Protein 4UAB (pdb70)

Radius of gyration: 24.78 Å; Cα contacts (8 Å, |Δi|>4): 1170; chains: 2; bounding box: 61×52×54 Å

Organism: Chromohalobacter israelensis (strain ATCC BAA-138 / DSM 3043 / CIP 106854 / NCIMB 13768 / 1H11) (NCBI:txid290398)

InterPro domains:
  IPR006311 Twin-arginine translocation pathway, signal sequence [PS51318] (1-26)
  IPR018389 TRAP transporter solute receptor DctP [PF03480] (56-320)
  IPR018389 TRAP transporter solute receptor DctP [PTHR33376] (6-335)
  IPR038404 TRAP transporter solute receptor DctP superfamily [G3DSA:3.40.190.170] (34-350)

Secondary structure (DSSP, 8-state):
---B--BSS-HHHHHHHTHHHHHHHHHHHTT--B----TTSSS-HHHHTT---SSSSEEEE-S----SSTTGGGSB--TTS-SSTTHHHHHHHHSSHHHHHHHHHHTTT-EEEEEEE----EEEESS---SGGGGTT-EEE--HHHHHHHGGGT-EE----GGGHHHHHHHTSSSEEEEE-HHHHHHHTGGGS--EEES--S-S--EEEEEE--HHHHS-HHHHHHHHHHHHHHHHHHHHHHHHHHHHHHHH--SSEEE---HHHHHHHHHHHHHHHHHHHTT-HHHHHHHHHHHHHHH---S-TTT--/--B--BSS-HHHHHHHTHHHHHHHHHHHTT--B----TTSSS-HHHHTT---SSS-EEEE-S----SSTTGGGTBT-TT--SSTTHHHHHHHHSSHHHHHHHHHHTTT-EEEEEEE---BEEEESS---SGGGGTT-EEE--HHHHHHHGGGT-EEE---GGGHHHHHHSSS--EEEEE-HHHHHHHTGGGS--EEES--SBS--EEEEEE--HHHHS-HHHHHHHHHHHHHHHHHHHHHHHHHHHHHHHH-SSSEEE---HHHHHHHHHHHHHHHHHHHTT-HHHHHHHHHHHHHHH---S-TTT--

Structure (mmCIF, N/CA/C/O backbone):
data_4UAB
#
_entry.id   4UAB
#
_cell.length_a   122.606
_cell.length_b   51.117
_cell.length_c   112.054
_cell.angle_alpha   90.000
_cell.angle_beta   116.270
_cell.angle_gamma   90.000
#
_symmetry.space_group_name_H-M   'C 1 2 1'
#
loop_
_entity.id
_entity.type
_entity.pdbx_description
1 polymer 'Twin-arginine translocation pathway signal'
2 non-polymer 'CHLORIDE ION'
3 non-polymer ETHANOLAMINE
4 water water
#
loop_
_atom_site.group_PDB
_atom_site.id
_atom_site.type_symbol
_atom_site.label_atom_id
_atom_site.label_alt_id
_atom_site.label_comp_id
_atom_site.label_asym_id
_atom_site.label_entity_id
_atom_site.label_seq_id
_atom_site.pdbx_PDB_ins_code
_atom_site.Cartn_x
_atom_site.Cartn_y
_atom_site.Cartn_z
_atom_site.occupancy
_atom_site.B_iso_or_equiv
_atom_site.auth_seq_id
_atom_site.auth_comp_id
_atom_site.auth_asym_id
_atom_site.auth_atom_id
_atom_site.pdbx_PDB_model_num
ATOM 1 N N . THR A 1 30 ? 6.566 19.439 49.460 1.00 45.18 33 THR A N 1
ATOM 2 C CA . THR A 1 30 ? 7.346 18.790 50.512 1.00 47.72 33 THR A CA 1
ATOM 3 C C . THR A 1 30 ? 8.461 17.952 49.889 1.00 44.61 33 THR A C 1
ATOM 4 O O . THR A 1 30 ? 9.643 18.193 50.136 1.00 44.87 33 THR A O 1
ATOM 14 N N . ILE A 1 31 ? 8.081 16.969 49.077 1.00 34.76 34 ILE A N 1
ATOM 15 C CA . ILE A 1 31 ? 9.055 16.136 48.382 1.00 32.95 34 ILE A CA 1
ATOM 16 C C . ILE A 1 31 ? 9.277 16.631 46.949 1.00 32.18 34 ILE A C 1
ATOM 17 O O . ILE A 1 31 ? 8.322 16.883 46.211 1.00 31.87 34 ILE A O 1
ATOM 33 N N . LYS A 1 32 ? 10.544 16.779 46.568 1.00 31.96 35 LYS A N 1
ATOM 34 C CA . LYS A 1 32 ? 10.894 17.200 45.216 1.00 31.27 35 LYS A CA 1
ATOM 35 C C . LYS A 1 32 ? 11.806 16.176 44.580 1.00 29.54 35 LYS A C 1
ATOM 36 O O . LYS A 1 32 ? 12.871 15.874 45.107 1.00 30.12 35 LYS A O 1
ATOM 55 N N . TRP A 1 33 ? 11.383 15.659 43.437 1.00 28.02 36 TRP A N 1
ATOM 56 C CA . TRP A 1 33 ? 12.205 14.738 42.652 1.00 26.43 36 TRP A CA 1
ATOM 57 C C . TRP A 1 33 ? 12.604 15.354 41.328 1.00 26.16 36 TRP A C 1
ATOM 58 O O . TRP A 1 33 ? 11.860 16.145 40.752 1.00 26.55 36 TRP A O 1
ATOM 79 N N . ARG A 1 34 ? 13.778 14.976 40.837 1.00 25.56 37 ARG A N 1
ATOM 80 C CA . ARG A 1 34 ? 14.101 15.175 39.437 1.00 24.89 37 ARG A CA 1
ATOM 81 C C . ARG A 1 34 ? 14.199 13.808 38.776 1.00 25.32 37 ARG A C 1
ATOM 82 O O . ARG A 1 34 ? 14.851 12.903 39.301 1.00 22.68 37 ARG A O 1
ATOM 120 N N . GLN A 1 36 ? 15.165 12.022 35.021 1.00 21.38 39 GLN A N 1
ATOM 121 C CA . GLN A 1 36 ? 15.709 12.178 33.677 1.00 21.76 39 GLN A CA 1
ATOM 122 C C . GLN A 1 36 ? 15.301 10.965 32.861 1.00 18.07 39 GLN A C 1
ATOM 123 O O . GLN A 1 36 ? 15.387 9.816 33.320 1.00 17.77 39 GLN A O 1
ATOM 137 N N . THR A 1 37 ? 14.800 11.239 31.667 1.00 18.00 40 THR A N 1
ATOM 138 C CA . THR A 1 37 ? 14.493 10.184 30.728 1.00 16.62 40 THR A CA 1
ATOM 139 C C . THR A 1 37 ? 15.509 10.064 29.584 1.00 16.49 40 THR A C 1
ATOM 140 O O . THR A 1 37 ? 16.246 11.011 29.253 1.00 17.31 40 THR A O 1
ATOM 151 N N . TYR A 1 38 ? 15.565 8.848 29.040 1.00 17.62 41 TYR A N 1
ATOM 152 C CA . TYR A 1 38 ? 16.359 8.517 27.855 1.00 16.29 41 TYR A CA 1
ATOM 153 C C . TYR A 1 38 ? 15.801 9.296 26.641 1.00 18.46 41 TYR A C 1
ATOM 154 O O . TYR A 1 38 ? 16.506 9.513 25.660 1.00 18.26 41 TYR A O 1
ATOM 172 N N . ALA A 1 39 ? 14.533 9.709 26.705 1.00 15.83 42 ALA A N 1
ATOM 173 C CA . ALA A 1 39 ? 13.862 10.325 25.553 1.00 19.59 42 ALA A CA 1
ATOM 174 C C . ALA A 1 39 ? 14.250 11.782 25.339 1.00 18.42 42 ALA A C 1
ATOM 175 O O . ALA A 1 39 ? 14.305 12.559 26.273 1.00 18.37 42 ALA A O 1
ATOM 182 N N . GLY A 1 40 ? 14.498 12.154 24.085 1.00 20.07 43 GLY A N 1
ATOM 183 C CA . GLY A 1 40 ? 14.688 13.556 23.729 1.00 17.89 43 GLY A CA 1
ATOM 184 C C . GLY A 1 40 ? 13.415 14.362 24.006 1.00 18.65 43 GLY A C 1
ATOM 185 O O . GLY A 1 40 ? 12.325 13.785 24.188 1.00 20.49 43 GLY A O 1
ATOM 189 N N . ALA A 1 41 ? 13.546 15.695 24.048 1.00 19.12 44 ALA A N 1
ATOM 190 C CA . ALA A 1 41 ? 12.417 16.537 24.446 1.00 24.11 44 ALA A CA 1
ATOM 191 C C . ALA A 1 41 ? 11.134 16.235 23.657 1.00 21.25 44 ALA A C 1
ATOM 192 O O . ALA A 1 41 ? 10.077 15.982 24.237 1.00 20.47 44 ALA A O 1
ATOM 199 N N . ALA A 1 42 ? 11.204 16.240 22.330 1.00 20.97 45 ALA A N 1
ATOM 200 C CA . ALA A 1 42 ? 9.997 16.028 21.531 1.00 18.47 45 ALA A CA 1
ATOM 201 C C . ALA A 1 42 ? 9.398 14.647 21.746 1.00 18.21 45 ALA A C 1
ATOM 202 O O . ALA A 1 42 ? 8.187 14.466 21.572 1.00 19.48 45 ALA A O 1
ATOM 209 N N . LEU A 1 43 ? 10.226 13.669 22.113 1.00 18.27 46 LEU A N 1
ATOM 210 C CA . LEU A 1 43 ? 9.716 12.330 22.409 1.00 20.17 46 LEU A CA 1
ATOM 211 C C . LEU A 1 43 ? 9.139 12.234 23.830 1.00 18.87 46 LEU A C 1
ATOM 212 O O . LEU A 1 43 ? 8.135 11.521 24.070 1.00 15.97 46 LEU A O 1
ATOM 228 N N . ALA A 1 44 ? 9.795 12.935 24.756 1.00 18.55 47 ALA A N 1
ATOM 229 C CA . ALA A 1 44 ? 9.358 12.971 26.151 1.00 19.40 47 ALA A CA 1
ATOM 230 C C . ALA A 1 44 ? 7.921 13.472 26.280 1.00 20.53 47 ALA A C 1
ATOM 231 O O . ALA A 1 44 ? 7.195 13.070 27.192 1.00 17.11 47 ALA A O 1
ATOM 238 N N . GLU A 1 45 ? 7.531 14.377 25.390 1.00 19.72 48 GLU A N 1
ATOM 239 C CA . GLU A 1 45 ? 6.168 14.916 25.379 1.00 22.10 48 GLU A CA 1
ATOM 240 C C . GLU A 1 45 ? 5.110 13.840 25.330 1.00 18.04 48 GLU A C 1
ATOM 241 O O . GLU A 1 45 ? 3.978 14.056 25.746 1.00 18.48 48 GLU A O 1
ATOM 253 N N . HIS A 1 46 ? 5.475 12.683 24.795 1.00 16.68 49 HIS A N 1
ATOM 254 C CA . HIS A 1 46 ? 4.535 11.597 24.566 1.00 15.36 49 HIS A CA 1
ATOM 255 C C . HIS A 1 46 ? 4.756 10.363 25.430 1.00 15.75 49 HIS A C 1
ATOM 256 O O . HIS A 1 46 ? 3.813 9.642 25.674 1.00 18.87 49 HIS A O 1
ATOM 271 N N . VAL A 1 47 ? 5.987 10.096 25.864 1.00 13.84 50 VAL A N 1
ATOM 272 C CA . VAL A 1 47 ? 6.274 8.817 26.526 1.00 13.20 50 VAL A CA 1
ATOM 273 C C . VAL A 1 47 ? 6.473 8.911 28.042 1.00 13.65 50 VAL A C 1
ATOM 274 O O . VAL A 1 47 ? 6.515 7.874 28.715 1.00 13.21 50 VAL A O 1
ATOM 287 N N . ALA A 1 48 ? 6.554 10.131 28.566 1.00 14.62 51 ALA A N 1
ATOM 288 C CA . ALA A 1 48 ? 6.744 10.357 30.010 1.00 15.27 51 ALA A CA 1
ATOM 289 C C . ALA A 1 48 ? 5.949 11.555 30.543 1.00 16.36 51 ALA A C 1
ATOM 290 O O . ALA A 1 48 ? 5.385 11.505 31.638 1.00 16.80 51 ALA A O 1
ATOM 297 N N . LYS A 1 49 ? 5.919 12.652 29.798 1.00 16.31 52 LYS A N 1
ATOM 298 C CA . LYS A 1 49 ? 5.331 13.895 30.303 1.00 20.20 52 LYS A CA 1
ATOM 299 C C . LYS A 1 49 ? 3.864 13.788 30.724 1.00 16.76 52 LYS A C 1
ATOM 300 O O . LYS A 1 49 ? 3.502 14.304 31.781 1.00 18.37 52 LYS A O 1
ATOM 319 N N . PRO A 1 50 ? 3.014 13.103 29.933 1.00 15.55 53 PRO A N 1
ATOM 320 C CA . PRO A 1 50 ? 1.609 13.141 30.356 1.00 15.85 53 PRO A CA 1
ATOM 321 C C . PRO A 1 50 ? 1.372 12.489 31.726 1.00 15.91 53 PRO A C 1
ATOM 322 O O . PRO A 1 50 ? 0.571 13.025 32.528 1.00 17.28 53 PRO A O 1
ATOM 333 N N . ALA A 1 51 ? 2.041 11.371 32.004 1.00 14.22 54 ALA A N 1
ATOM 334 C CA . ALA A 1 51 ? 1.876 10.681 33.295 1.00 14.17 54 ALA A CA 1
ATOM 335 C C . ALA A 1 51 ? 2.523 11.449 34.444 1.00 15.52 54 ALA A C 1
ATOM 336 O O . ALA A 1 51 ? 2.005 11.437 35.564 1.00 17.19 54 ALA A O 1
ATOM 343 N N . ILE A 1 52 ? 3.656 12.095 34.185 1.00 16.27 55 ILE A N 1
ATOM 344 C CA . ILE A 1 52 ? 4.276 12.905 35.226 1.00 16.19 55 ILE A CA 1
ATOM 345 C C . ILE A 1 52 ? 3.447 14.139 35.529 1.00 16.65 55 ILE A C 1
ATOM 346 O O . ILE A 1 52 ? 3.313 14.522 36.696 1.00 17.32 55 ILE A O 1
ATOM 362 N N . ASP A 1 53 ? 2.868 14.762 34.503 1.00 19.20 56 ASP A N 1
ATOM 363 C CA . ASP A 1 53 ? 1.986 15.912 34.718 1.00 21.80 56 ASP A CA 1
ATOM 364 C C . ASP A 1 53 ? 0.765 15.503 35.527 1.00 19.80 56 ASP A C 1
ATOM 365 O O . ASP A 1 53 ? 0.269 16.281 36.347 1.00 19.78 56 ASP A O 1
ATOM 374 N N . LEU A 1 54 ? 0.282 14.282 35.318 1.00 18.66 57 LEU A N 1
ATOM 375 C CA . LEU A 1 54 ? -0.922 13.815 36.034 1.00 19.79 57 LEU A CA 1
ATOM 376 C C . LEU A 1 54 ? -0.556 13.548 37.493 1.00 19.28 57 LEU A C 1
ATOM 377 O O . LEU A 1 54 ? -1.268 13.938 38.408 1.00 18.97 57 LEU A O 1
ATOM 393 N N . PHE A 1 55 ? 0.574 12.881 37.701 1.00 17.90 58 PHE A N 1
ATOM 394 C CA . PHE A 1 55 ? 1.085 12.702 39.060 1.00 17.76 58 PHE A CA 1
ATOM 395 C C . PHE A 1 55 ? 1.107 14.044 39.792 1.00 19.42 58 PHE A C 1
ATOM 396 O O . PHE A 1 55 ? 0.667 14.151 40.924 1.00 20.02 58 PHE A O 1
ATOM 413 N N . ASN A 1 56 ? 1.619 15.077 39.133 1.00 18.74 59 ASN A N 1
ATOM 414 C CA . ASN A 1 56 ? 1.828 16.365 39.778 1.00 22.92 59 ASN A CA 1
ATOM 415 C C . ASN A 1 56 ? 0.515 17.070 40.100 1.00 23.50 59 ASN A C 1
ATOM 416 O O . ASN A 1 56 ? 0.400 17.766 41.118 1.00 23.26 59 ASN A O 1
ATOM 427 N N . ARG A 1 57 ? -0.472 16.909 39.227 1.00 22.57 60 ARG A N 1
ATOM 428 C CA . ARG A 1 57 ? -1.789 17.501 39.463 1.00 24.29 60 ARG A CA 1
ATOM 429 C C . ARG A 1 57 ? -2.516 16.841 40.627 1.00 25.45 60 ARG A C 1
ATOM 430 O O . ARG A 1 57 ? -3.292 17.493 41.323 1.00 27.25 60 ARG A O 1
ATOM 451 N N . ILE A 1 58 ? -2.266 15.551 40.827 1.00 21.69 61 ILE A N 1
ATOM 452 C CA . ILE A 1 58 ? -2.923 14.774 41.899 1.00 20.03 61 ILE A CA 1
ATOM 453 C C . ILE A 1 58 ? -2.181 14.961 43.217 1.00 21.19 61 ILE A C 1
ATOM 454 O O . ILE A 1 58 ? -2.781 15.177 44.256 1.00 23.70 61 ILE A O 1
ATOM 470 N N . ALA A 1 59 ? -0.853 14.870 43.167 1.00 20.75 62 ALA A N 1
ATOM 471 C CA . ALA A 1 59 ? -0.028 15.006 44.378 1.00 22.20 62 ALA A CA 1
ATOM 472 C C . ALA A 1 59 ? -0.053 16.421 44.959 1.00 23.75 62 ALA A C 1
ATOM 473 O O . ALA A 1 59 ? -0.033 16.603 46.177 1.00 25.18 62 ALA A O 1
ATOM 480 N N . GLY A 1 60 ? -0.096 17.425 44.099 1.00 25.46 63 GLY A N 1
ATOM 481 C CA . GLY A 1 60 ? -0.044 18.800 44.542 1.00 26.45 63 GLY A CA 1
ATOM 482 C C . GLY A 1 60 ? 1.136 19.066 45.467 1.00 31.25 63 GLY A C 1
ATOM 483 O O . GLY A 1 60 ? 2.259 18.643 45.183 1.00 30.06 63 GLY A O 1
ATOM 487 N N . ASP A 1 61 ? 0.876 19.745 46.586 1.00 33.81 64 ASP A N 1
ATOM 488 C CA . ASP A 1 61 ? 1.948 20.245 47.446 1.00 31.46 64 ASP A CA 1
ATOM 489 C C . ASP A 1 61 ? 2.661 19.156 48.238 1.00 32.01 64 ASP A C 1
ATOM 490 O O . ASP A 1 61 ? 3.655 19.425 48.902 1.00 33.86 64 ASP A O 1
ATOM 499 N N . ARG A 1 62 ? 2.183 17.923 48.151 1.00 31.00 65 ARG A N 1
ATOM 500 C CA . ARG A 1 62 ? 2.834 16.823 48.850 1.00 29.60 65 ARG A CA 1
ATOM 501 C C . ARG A 1 62 ? 4.113 16.386 48.157 1.00 28.95 65 ARG A C 1
ATOM 502 O O . ARG A 1 62 ? 5.057 15.935 48.815 1.00 29.95 65 ARG A O 1
ATOM 540 N N . GLN A 1 64 ? 6.303 16.864 44.005 1.00 26.99 67 GLN A N 1
ATOM 541 C CA . GLN A 1 64 ? 6.355 17.179 42.577 1.00 25.20 67 GLN A CA 1
ATOM 542 C C . GLN A 1 64 ? 7.565 16.531 41.931 1.00 26.95 67 GLN A C 1
ATOM 543 O O . GLN A 1 64 ? 8.652 16.506 42.510 1.00 27.87 67 GLN A O 1
ATOM 557 N N . ILE A 1 65 ? 7.363 16.020 40.722 1.00 23.22 68 ILE A N 1
ATOM 558 C CA . ILE A 1 65 ? 8.443 15.431 39.934 1.00 22.96 68 ILE A CA 1
ATOM 559 C C . ILE A 1 65 ? 8.771 16.331 38.748 1.00 22.57 68 ILE A C 1
ATOM 560 O O . ILE A 1 65 ? 7.902 16.573 37.902 1.00 22.84 68 ILE A O 1
ATOM 576 N N . GLU A 1 66 ? 10.012 16.818 38.689 1.00 23.94 69 GLU A N 1
ATOM 577 C CA . GLU A 1 66 ? 10.483 17.605 37.553 1.00 25.85 69 GLU A CA 1
ATOM 578 C C . GLU A 1 66 ? 11.133 16.702 36.515 1.00 25.60 69 GLU A C 1
ATOM 579 O O . GLU A 1 66 ? 12.073 15.979 36.826 1.00 23.77 69 GLU A O 1
ATOM 591 N N . LEU A 1 67 ? 10.633 16.754 35.284 1.00 23.48 70 LEU A N 1
ATOM 592 C CA . LEU A 1 67 ? 11.085 15.869 34.225 1.00 24.24 70 LEU A CA 1
ATOM 593 C C . LEU A 1 67 ? 12.082 16.544 33.312 1.00 26.69 70 LEU A C 1
ATOM 594 O O . LEU A 1 67 ? 11.825 17.618 32.773 1.00 26.95 70 LEU A O 1
ATOM 610 N N . TYR A 1 68 ? 13.225 15.897 33.153 1.00 22.97 71 TYR A N 1
ATOM 611 C CA . TYR A 1 68 ? 14.282 16.372 32.275 1.00 24.03 71 TYR A CA 1
ATOM 612 C C . TYR A 1 68 ? 14.471 15.346 31.171 1.00 23.20 71 TYR A C 1
ATOM 613 O O . TYR A 1 68 ? 14.327 14.153 31.404 1.00 22.35 71 TYR A O 1
ATOM 631 N N . SER A 1 69 ? 14.802 15.824 29.974 1.00 21.65 72 SER A N 1
ATOM 632 C CA . SER A 1 69 ? 14.916 14.977 28.795 1.00 22.26 72 SER A CA 1
ATOM 633 C C . SER A 1 69 ? 16.369 14.539 28.516 1.00 21.40 72 SER A C 1
ATOM 634 O O . SER A 1 69 ? 17.267 14.789 29.331 1.00 28.12 72 SER A O 1
ATOM 642 N N . ALA A 1 70 ? 16.598 13.884 27.372 1.00 20.89 73 ALA A N 1
ATOM 643 C CA . ALA A 1 70 ? 17.876 13.221 27.061 1.00 21.41 73 ALA A CA 1
ATOM 644 C C . ALA A 1 70 ? 19.106 14.048 27.370 1.00 23.65 73 ALA A C 1
ATOM 645 O O . ALA A 1 70 ? 19.247 15.154 26.877 1.00 23.70 73 ALA A O 1
ATOM 652 N N . ASP A 1 71 ? 19.983 13.481 28.184 1.00 24.16 74 ASP A N 1
ATOM 653 C CA . ASP A 1 71 ? 21.293 14.072 28.448 1.00 25.82 74 ASP A CA 1
ATOM 654 C C . ASP A 1 71 ? 21.257 15.465 29.095 1.00 26.06 74 ASP A C 1
ATOM 655 O O . ASP A 1 71 ? 22.278 16.146 29.103 1.00 27.45 74 ASP A O 1
ATOM 664 N N . GLN A 1 72 ? 20.122 15.870 29.662 1.00 30.32 75 GLN A N 1
ATOM 665 C CA . GLN A 1 72 ? 19.989 17.226 30.219 1.00 31.97 75 GLN A CA 1
ATOM 666 C C . GLN A 1 72 ? 20.739 17.461 31.545 1.00 28.29 75 GLN A C 1
ATOM 667 O O . GLN A 1 72 ? 21.560 18.391 31.649 1.00 31.22 75 GLN A O 1
ATOM 681 N N . LEU A 1 73 ? 20.477 16.647 32.561 1.00 27.05 76 LEU A N 1
ATOM 682 C CA . LEU A 1 73 ? 21.148 16.850 33.848 1.00 28.18 76 LEU A CA 1
ATOM 683 C C . LEU A 1 73 ? 22.535 16.218 33.848 1.00 29.01 76 LEU A C 1
ATOM 684 O O . LEU A 1 73 ? 23.492 16.810 34.345 1.00 30.50 76 LEU A O 1
ATOM 700 N N . VAL A 1 74 ? 22.639 15.009 33.305 1.00 29.68 77 VAL A N 1
ATOM 701 C CA . VAL A 1 74 ? 23.920 14.330 33.155 1.00 28.87 77 VAL A CA 1
ATOM 702 C C . VAL A 1 74 ? 23.947 13.549 31.840 1.00 28.02 77 VAL A C 1
ATOM 703 O O . VAL A 1 74 ? 22.897 13.191 31.292 1.00 27.78 77 VAL A O 1
ATOM 716 N N . PRO A 1 75 ? 25.157 13.276 31.334 1.00 29.82 78 PRO A N 1
ATOM 717 C CA . PRO A 1 75 ? 25.307 12.503 30.106 1.00 28.29 78 PRO A CA 1
ATOM 718 C C . PRO A 1 75 ? 24.822 11.079 30.316 1.00 27.04 78 PRO A C 1
ATOM 719 O O . PRO A 1 75 ? 24.755 10.609 31.456 1.00 32.82 78 PRO A O 1
ATOM 730 N N . THR A 1 76 ? 24.531 10.397 29.218 1.00 28.31 79 THR A N 1
ATOM 731 C CA . THR A 1 76 ? 24.052 9.022 29.271 1.00 26.35 79 THR A CA 1
ATOM 732 C C . THR A 1 76 ? 25.008 8.095 30.011 1.00 30.63 79 THR A C 1
ATOM 733 O O . THR A 1 76 ? 24.566 7.254 30.789 1.00 25.59 79 THR A O 1
ATOM 744 N N . GLY A 1 77 ? 26.316 8.243 29.770 1.00 26.95 80 GLY A N 1
ATOM 745 C CA . GLY A 1 77 ? 27.296 7.397 30.418 1.00 27.74 80 GLY A CA 1
ATOM 746 C C . GLY A 1 77 ? 27.246 7.506 31.918 1.00 28.91 80 GLY A C 1
ATOM 747 O O . GLY A 1 77 ? 27.704 6.611 32.620 1.00 30.82 80 GLY A O 1
ATOM 751 N N . GLU A 1 78 ? 26.647 8.586 32.420 1.00 28.17 81 GLU A N 1
ATOM 752 C CA . GLU A 1 78 ? 26.615 8.857 33.851 1.00 28.73 81 GLU A CA 1
ATOM 753 C C . GLU A 1 78 ? 25.225 8.672 34.468 1.00 27.43 81 GLU A C 1
ATOM 754 O O . GLU A 1 78 ? 25.081 8.762 35.690 1.00 27.77 81 GLU A O 1
ATOM 766 N N . LEU A 1 79 ? 24.222 8.390 33.630 1.00 26.02 82 LEU A N 1
ATOM 767 C CA . LEU A 1 79 ? 22.833 8.363 34.084 1.00 24.85 82 LEU A CA 1
ATOM 768 C C . LEU A 1 79 ? 22.605 7.395 35.239 1.00 29.09 82 LEU A C 1
ATOM 769 O O . LEU A 1 79 ? 21.996 7.762 36.244 1.00 24.59 82 LEU A O 1
ATOM 785 N N . PHE A 1 80 ? 23.081 6.161 35.104 1.00 26.14 83 PHE A N 1
ATOM 786 C CA . PHE A 1 80 ? 22.880 5.187 36.164 1.00 24.29 83 PHE A CA 1
ATOM 787 C C . PHE A 1 80 ? 23.585 5.566 37.463 1.00 25.63 83 PHE A C 1
ATOM 788 O O . PHE A 1 80 ? 23.002 5.453 38.542 1.00 25.51 83 PHE A O 1
ATOM 805 N N . ARG A 1 81 ? 24.844 5.982 37.362 1.00 26.96 84 ARG A N 1
ATOM 806 C CA . ARG A 1 81 ? 25.620 6.350 38.540 1.00 28.39 84 ARG A CA 1
ATOM 807 C C . ARG A 1 81 ? 25.021 7.578 39.226 1.00 28.64 84 ARG A C 1
ATOM 808 O O . ARG A 1 81 ? 25.060 7.689 40.449 1.00 29.30 84 ARG A O 1
ATOM 829 N N . ALA A 1 82 ? 24.466 8.496 38.441 1.00 28.16 85 ALA A N 1
ATOM 830 C CA . ALA A 1 82 ? 23.880 9.703 39.014 1.00 28.44 85 ALA A CA 1
ATOM 831 C C . ALA A 1 82 ? 22.666 9.347 39.866 1.00 27.51 85 ALA A C 1
ATOM 832 O O . ALA A 1 82 ? 22.467 9.899 40.946 1.00 28.12 85 ALA A O 1
ATOM 856 N N . GLN A 1 84 ? 22.119 6.262 41.230 1.00 26.30 87 GLN A N 1
ATOM 857 C CA . GLN A 1 84 ? 22.621 5.431 42.321 1.00 27.00 87 GLN A CA 1
ATOM 858 C C . GLN A 1 84 ? 23.148 6.250 43.498 1.00 30.71 87 GLN A C 1
ATOM 859 O O . GLN A 1 84 ? 22.938 5.895 44.661 1.00 28.78 87 GLN A O 1
ATOM 873 N N . ARG A 1 85 ? 23.828 7.347 43.190 1.00 29.38 88 ARG A N 1
ATOM 874 C CA . ARG A 1 85 ? 24.420 8.184 44.234 1.00 30.91 88 ARG A CA 1
ATOM 875 C C . ARG A 1 85 ? 23.455 9.287 44.698 1.00 30.77 88 ARG A C 1
ATOM 876 O O . ARG A 1 85 ? 23.718 9.978 45.682 1.00 31.95 88 ARG A O 1
ATOM 897 N N . GLY A 1 86 ? 22.332 9.448 43.999 1.00 29.41 89 GLY A N 1
ATOM 898 C CA . GLY A 1 86 ? 21.272 10.318 44.485 1.00 29.16 89 GLY A CA 1
ATOM 899 C C . GLY A 1 86 ? 21.253 11.723 43.901 1.00 29.55 89 GLY A C 1
ATOM 900 O O . GLY A 1 86 ? 20.459 12.559 44.334 1.00 29.57 89 GLY A O 1
ATOM 904 N N . THR A 1 87 ? 22.128 11.994 42.935 1.00 29.96 90 THR A N 1
ATOM 905 C CA . THR A 1 87 ? 22.091 13.265 42.218 1.00 30.27 90 THR A CA 1
ATOM 906 C C . THR A 1 87 ? 20.749 13.434 41.494 1.00 28.80 90 THR A C 1
ATOM 907 O O . THR A 1 87 ? 20.167 14.515 41.464 1.00 32.73 90 THR A O 1
ATOM 918 N N . ILE A 1 88 ? 20.282 12.353 40.892 1.00 27.47 91 ILE A N 1
ATOM 919 C CA . ILE A 1 88 ? 18.975 12.331 40.242 1.00 26.05 91 ILE A CA 1
ATOM 920 C C . ILE A 1 88 ? 18.135 11.269 40.948 1.00 31.93 91 ILE A C 1
ATOM 921 O O . ILE A 1 88 ? 18.632 10.204 41.310 1.00 32.67 91 ILE A O 1
ATOM 937 N N . ASP A 1 89 ? 16.866 11.575 41.170 1.00 24.44 92 ASP A N 1
ATOM 938 C CA . ASP A 1 89 ? 16.022 10.724 41.995 1.00 23.79 92 ASP A CA 1
ATOM 939 C C . ASP A 1 89 ? 15.428 9.526 41.246 1.00 22.40 92 ASP A C 1
ATOM 940 O O . ASP A 1 89 ? 15.260 8.445 41.813 1.00 22.07 92 ASP A O 1
ATOM 949 N N . ALA A 1 90 ? 15.134 9.709 39.964 1.00 21.65 93 ALA A N 1
ATOM 950 C CA . ALA A 1 90 ? 14.474 8.680 39.181 1.00 20.36 93 ALA A CA 1
ATOM 951 C C . ALA A 1 90 ? 14.847 8.779 37.710 1.00 20.01 93 ALA A C 1
ATOM 952 O O . ALA A 1 90 ? 15.255 9.839 37.224 1.00 20.59 93 ALA A O 1
ATOM 959 N N . VAL A 1 91 ? 14.662 7.662 37.010 1.00 19.10 94 VAL A N 1
ATOM 960 C CA . VAL A 1 91 ? 15.073 7.551 35.631 1.00 18.79 94 VAL A CA 1
ATOM 961 C C . VAL A 1 91 ? 14.065 6.738 34.865 1.00 17.50 94 VAL A C 1
ATOM 962 O O . VAL A 1 91 ? 13.539 5.737 35.373 1.00 16.95 94 VAL A O 1
ATOM 975 N N . GLN A 1 92 ? 13.755 7.185 33.659 1.00 17.21 95 GLN A N 1
ATOM 976 C CA . GLN A 1 92 ? 13.002 6.372 32.719 1.00 16.15 95 GLN A CA 1
ATOM 977 C C . GLN A 1 92 ? 13.957 6.014 31.602 1.00 16.19 95 GLN A C 1
ATOM 978 O O . GLN A 1 92 ? 14.443 6.901 30.915 1.00 17.89 95 GLN A O 1
ATOM 992 N N . SER A 1 93 ? 14.248 4.728 31.460 1.00 15.76 96 SER A N 1
ATOM 993 C CA . SER A 1 93 ? 15.255 4.287 30.499 1.00 16.01 96 SER A CA 1
ATOM 994 C C . SER A 1 93 ? 15.246 2.790 30.274 1.00 15.46 96 SER A C 1
ATOM 995 O O . SER A 1 93 ? 14.748 2.004 31.076 1.00 15.11 96 SER A O 1
ATOM 1003 N N . ASP A 1 94 ? 15.797 2.375 29.143 1.00 15.43 97 ASP A N 1
ATOM 1004 C CA . ASP A 1 94 ? 16.125 0.976 28.960 1.00 15.23 97 ASP A CA 1
ATOM 1005 C C . ASP A 1 94 ? 17.441 0.710 29.698 1.00 16.28 97 ASP A C 1
ATOM 1006 O O . ASP A 1 94 ? 18.165 1.652 30.041 1.00 17.17 97 ASP A O 1
ATOM 1015 N N . ASP A 1 95 ? 17.753 -0.569 29.909 1.00 17.45 98 ASP A N 1
ATOM 1016 C CA . ASP A 1 95 ? 18.981 -0.969 30.614 1.00 17.29 98 ASP A CA 1
ATOM 1017 C C . ASP A 1 95 ? 20.212 -0.798 29.747 1.00 18.09 98 ASP A C 1
ATOM 1018 O O . ASP A 1 95 ? 21.299 -0.495 30.257 1.00 19.21 98 ASP A O 1
ATOM 1027 N N . ASP A 1 96 ? 20.023 -1.074 28.455 1.00 17.58 99 ASP A N 1
ATOM 1028 C CA . ASP A 1 96 ? 21.109 -1.258 27.496 1.00 18.24 99 ASP A CA 1
ATOM 1029 C C . ASP A 1 96 ? 21.822 0.056 27.200 1.00 19.10 99 ASP A C 1
ATOM 1030 O O . ASP A 1 96 ? 23.050 0.125 27.354 1.00 20.25 99 ASP A O 1
ATOM 1039 N N . SER A 1 97 ? 21.100 1.120 26.840 1.00 18.70 100 SER A N 1
ATOM 1040 C CA . SER A 1 97 ? 21.794 2.396 26.572 1.00 19.63 100 SER A CA 1
ATOM 1041 C C . SER A 1 97 ? 22.454 2.967 27.824 1.00 22.91 100 SER A C 1
ATOM 1042 O O . SER A 1 97 ? 23.452 3.663 27.710 1.00 23.59 100 SER A O 1
ATOM 1067 N N . ALA A 1 99 ? 23.862 1.256 30.106 1.00 25.07 102 ALA A N 1
ATOM 1068 C CA . ALA A 1 99 ? 24.960 0.377 30.512 1.00 22.88 102 ALA A CA 1
ATOM 1069 C C . ALA A 1 99 ? 24.928 0.120 32.017 1.00 23.21 102 ALA A C 1
ATOM 1070 O O . ALA A 1 99 ? 25.918 0.268 32.705 1.00 24.44 102 ALA A O 1
ATOM 1077 N N . SER A 1 100 ? 23.768 -0.251 32.548 1.00 22.14 103 SER A N 1
ATOM 1078 C CA . SER A 1 100 ? 23.694 -0.483 33.982 1.00 22.49 103 SER A CA 1
ATOM 1079 C C . SER A 1 100 ? 24.573 -1.680 34.360 1.00 23.18 103 SER A C 1
ATOM 1080 O O . SER A 1 100 ? 24.733 -2.617 33.571 1.00 24.13 103 SER A O 1
ATOM 1088 N N . PRO A 1 101 ? 25.149 -1.650 35.571 1.00 29.21 104 PRO A N 1
ATOM 1089 C CA . PRO A 1 101 ? 26.031 -2.748 35.994 1.00 30.82 104 PRO A CA 1
ATOM 1090 C C . PRO A 1 101 ? 25.216 -3.928 36.545 1.00 26.95 104 PRO A C 1
ATOM 1091 O O . PRO A 1 101 ? 25.260 -4.210 37.742 1.00 32.70 104 PRO A O 1
ATOM 1102 N N . THR A 1 102 ? 24.478 -4.597 35.665 1.00 24.68 105 THR A N 1
ATOM 1103 C CA . THR A 1 102 ? 23.633 -5.735 36.045 1.00 23.86 105 THR A CA 1
ATOM 1104 C C . THR A 1 102 ? 23.777 -6.824 34.993 1.00 25.54 105 THR A C 1
ATOM 1105 O O . THR A 1 102 ? 24.309 -6.576 33.914 1.00 28.10 105 THR A O 1
ATOM 1116 N N . GLU A 1 103 ? 23.299 -8.025 35.297 1.00 21.61 106 GLU A N 1
ATOM 1117 C CA . GLU A 1 103 ? 23.322 -9.126 34.344 1.00 25.52 106 GLU A CA 1
ATOM 1118 C C . GLU A 1 103 ? 22.178 -9.082 33.336 1.00 23.21 106 GLU A C 1
ATOM 1119 O O . GLU A 1 103 ? 22.097 -9.935 32.459 1.00 22.74 106 GLU A O 1
ATOM 1131 N N . VAL A 1 104 ? 21.271 -8.125 33.468 1.00 19.17 107 VAL A N 1
ATOM 1132 C CA . VAL A 1 104 ? 20.126 -8.089 32.557 1.00 20.18 107 VAL A CA 1
ATOM 1133 C C . VAL A 1 104 ? 20.189 -6.926 31.572 1.00 18.00 107 VAL A C 1
ATOM 1134 O O . VAL A 1 104 ? 19.259 -6.711 30.798 1.00 17.35 107 VAL A O 1
ATOM 1147 N N . THR A 1 105 ? 21.282 -6.181 31.593 1.00 20.71 108 THR A N 1
ATOM 1148 C CA . THR A 1 105 ? 21.418 -5.027 30.718 1.00 23.68 108 THR A CA 1
ATOM 1149 C C . THR A 1 105 ? 21.197 -5.345 29.247 1.00 20.66 108 THR A C 1
ATOM 1150 O O . THR A 1 105 ? 20.529 -4.581 28.536 1.00 21.70 108 THR A O 1
ATOM 1161 N N . VAL A 1 106 ? 21.673 -6.495 28.792 1.00 20.45 109 VAL A N 1
ATOM 1162 C CA . VAL A 1 106 ? 21.590 -6.829 27.376 1.00 22.74 109 VAL A CA 1
ATOM 1163 C C . VAL A 1 106 ? 20.195 -7.195 26.887 1.00 20.38 109 VAL A C 1
ATOM 1164 O O . VAL A 1 106 ? 19.993 -7.346 25.690 1.00 18.27 109 VAL A O 1
ATOM 1177 N N . PHE A 1 107 ? 19.236 -7.337 27.806 1.00 15.98 110 PHE A N 1
ATOM 1178 C CA . PHE A 1 107 ? 17.862 -7.696 27.447 1.00 16.49 110 PHE A CA 1
ATOM 1179 C C . PHE A 1 107 ? 16.953 -6.471 27.336 1.00 14.87 110 PHE A C 1
ATOM 1180 O O . PHE A 1 107 ? 15.868 -6.578 26.813 1.00 14.92 110 PHE A O 1
ATOM 1197 N N . GLY A 1 108 ? 17.398 -5.332 27.868 1.00 15.94 111 GLY A N 1
ATOM 1198 C CA . GLY A 1 108 ? 16.700 -4.063 27.726 1.00 20.25 111 GLY A CA 1
ATOM 1199 C C . GLY A 1 108 ? 16.879 -3.512 26.323 1.00 16.79 111 GLY A C 1
ATOM 1200 O O . GLY A 1 108 ? 17.742 -3.982 25.574 1.00 17.12 111 GLY A O 1
ATOM 1204 N N . GLY A 1 109 ? 16.066 -2.523 25.956 1.00 14.21 112 GLY A N 1
ATOM 1205 C CA . GLY A 1 109 ? 16.129 -1.979 24.607 1.00 15.83 112 GLY A CA 1
ATOM 1206 C C . GLY A 1 109 ? 15.554 -2.981 23.622 1.00 14.53 112 GLY A C 1
ATOM 1207 O O . GLY A 1 109 ? 14.422 -3.417 23.823 1.00 13.47 112 GLY A O 1
ATOM 1211 N N . TYR A 1 110 ? 16.322 -3.323 22.579 1.00 14.06 113 TYR A N 1
ATOM 1212 C CA . TYR A 1 110 ? 15.869 -4.233 21.508 1.00 14.08 113 TYR A CA 1
ATOM 1213 C C . TYR A 1 110 ? 16.613 -5.580 21.479 1.00 15.77 113 TYR A C 1
ATOM 1214 O O . TYR A 1 110 ? 17.561 -5.768 20.702 1.00 15.49 113 TYR A O 1
ATOM 1232 N N . PHE A 1 111 ? 16.205 -6.507 22.339 1.00 13.99 114 PHE A N 1
ATOM 1233 C CA . PHE A 1 111 ? 16.788 -7.838 22.380 1.00 15.41 114 PHE A CA 1
ATOM 1234 C C . PHE A 1 111 ? 16.311 -8.540 21.113 1.00 15.29 114 PHE A C 1
ATOM 1235 O O . PHE A 1 111 ? 15.113 -8.779 20.969 1.00 14.52 114 PHE A O 1
ATOM 1252 N N . PRO A 1 112 ? 17.219 -8.841 20.172 1.00 13.94 115 PRO A N 1
ATOM 1253 C CA . PRO A 1 112 ? 16.737 -9.219 18.833 1.00 14.34 115 PRO A CA 1
ATOM 1254 C C . PRO A 1 112 ? 15.719 -10.378 18.796 1.00 14.03 115 PRO A C 1
ATOM 1255 O O . PRO A 1 112 ? 15.967 -11.472 19.303 1.00 15.41 115 PRO A O 1
ATOM 1266 N N . PHE A 1 113 ? 14.556 -10.090 18.214 1.00 14.78 116 PHE A N 1
ATOM 1267 C CA . PHE A 1 113 ? 13.459 -11.070 18.041 1.00 14.43 116 PHE A CA 1
ATOM 1268 C C . PHE A 1 113 ? 12.917 -11.668 19.341 1.00 15.00 116 PHE A C 1
ATOM 1269 O O . PHE A 1 113 ? 12.345 -12.758 19.341 1.00 17.50 116 PHE A O 1
ATOM 1286 N N . GLY A 1 114 ? 13.098 -10.939 20.438 1.00 13.20 117 GLY A N 1
ATOM 1287 C CA . GLY A 1 114 ? 12.615 -11.362 21.737 1.00 15.00 117 GLY A CA 1
ATOM 1288 C C . GLY A 1 114 ? 11.107 -11.360 21.851 1.00 16.66 117 GLY A C 1
ATOM 1289 O O . GLY A 1 114 ? 10.534 -12.355 22.293 1.00 13.86 117 GLY A O 1
ATOM 1293 N N . CYS A 1 115 ? 10.485 -10.239 21.493 1.00 12.31 118 CYS A N 1
ATOM 1294 C CA . CYS A 1 115 ? 9.048 -10.067 21.641 1.00 11.33 118 CYS A CA 1
ATOM 1295 C C . CYS A 1 115 ? 8.431 -9.671 20.317 1.00 11.95 118 CYS A C 1
ATOM 1296 O O . CYS A 1 115 ? 8.725 -8.605 19.793 1.00 17.40 118 CYS A O 1
ATOM 1304 N N . ARG A 1 116 ? 7.559 -10.518 19.807 1.00 11.26 119 ARG A N 1
ATOM 1305 C CA . ARG A 1 116 ? 6.802 -10.218 18.619 1.00 12.18 119 ARG A CA 1
ATOM 1306 C C . ARG A 1 116 ? 5.779 -9.080 18.850 1.00 9.51 119 ARG A C 1
ATOM 1307 O O . ARG A 1 116 ? 5.502 -8.298 17.970 1.00 9.72 119 ARG A O 1
ATOM 1328 N N . TYR A 1 117 ? 5.219 -9.019 20.057 1.00 9.15 120 TYR A N 1
ATOM 1329 C CA . TYR A 1 117 ? 4.091 -8.115 20.418 1.00 11.12 120 TYR A CA 1
ATOM 1330 C C . TYR A 1 117 ? 4.415 -7.340 21.685 1.00 8.72 120 TYR A C 1
ATOM 1331 O O . TYR A 1 117 ? 5.027 -7.870 22.623 1.00 10.48 120 TYR A O 1
ATOM 1349 N N . SER A 1 118 ? 3.980 -6.100 21.715 1.00 7.41 121 SER A N 1
ATOM 1350 C CA . SER A 1 118 ? 4.165 -5.252 22.874 1.00 9.16 121 SER A CA 1
ATOM 1351 C C . SER A 1 118 ? 3.655 -5.845 24.165 1.00 9.17 121 SER A C 1
ATOM 1352 O O . SER A 1 118 ? 4.258 -5.631 25.216 1.00 8.94 121 SER A O 1
ATOM 1360 N N . LEU A 1 119 ? 2.488 -6.525 24.152 1.00 8.08 122 LEU A N 1
ATOM 1361 C CA . LEU A 1 119 ? 1.968 -7.072 25.388 1.00 9.11 122 LEU A CA 1
ATOM 1362 C C . LEU A 1 119 ? 2.806 -8.197 25.947 1.00 8.33 122 LEU A C 1
ATOM 1363 O O . LEU A 1 119 ? 2.647 -8.579 27.112 1.00 9.43 122 LEU A O 1
ATOM 1379 N N . ASP A 1 120 ? 3.744 -8.727 25.141 1.00 8.65 123 ASP A N 1
ATOM 1380 C CA . ASP A 1 120 ? 4.666 -9.736 25.632 1.00 10.14 123 ASP A CA 1
ATOM 1381 C C . ASP A 1 120 ? 5.512 -9.210 26.802 1.00 8.30 123 ASP A C 1
ATOM 1382 O O . ASP A 1 120 ? 5.873 -9.956 27.676 1.00 12.05 123 ASP A O 1
ATOM 1391 N N . VAL A 1 121 ? 5.791 -7.916 26.800 1.00 9.16 124 VAL A N 1
ATOM 1392 C CA . VAL A 1 121 ? 6.645 -7.360 27.826 1.00 8.83 124 VAL A CA 1
ATOM 1393 C C . VAL A 1 121 ? 6.005 -7.427 29.218 1.00 11.01 124 VAL A C 1
ATOM 1394 O O . VAL A 1 121 ? 6.563 -8.055 30.126 1.00 9.64 124 VAL A O 1
ATOM 1407 N N . PRO A 1 122 ? 4.814 -6.830 29.412 1.00 8.84 125 PRO A N 1
ATOM 1408 C CA . PRO A 1 122 ? 4.274 -6.953 30.766 1.00 8.92 125 PRO A CA 1
ATOM 1409 C C . PRO A 1 122 ? 3.900 -8.384 31.128 1.00 10.20 125 PRO A C 1
ATOM 1410 O O . PRO A 1 122 ? 3.904 -8.722 32.290 1.00 10.51 125 PRO A O 1
ATOM 1421 N N . VAL A 1 123 ? 3.584 -9.222 30.153 1.00 9.55 126 VAL A N 1
ATOM 1422 C CA . VAL A 1 123 ? 3.335 -10.625 30.454 1.00 8.76 126 VAL A CA 1
ATOM 1423 C C . VAL A 1 123 ? 4.636 -11.316 30.933 1.00 9.73 126 VAL A C 1
ATOM 1424 O O . VAL A 1 123 ? 4.631 -12.004 31.953 1.00 10.41 126 VAL A O 1
ATOM 1437 N N . LEU A 1 124 ? 5.746 -11.141 30.212 1.00 9.09 127 LEU A N 1
ATOM 1438 C CA . LEU A 1 124 ? 7.021 -11.726 30.637 1.00 15.01 127 LEU A CA 1
ATOM 1439 C C . LEU A 1 124 ? 7.423 -11.265 32.056 1.00 11.18 127 LEU A C 1
ATOM 1440 O O . LEU A 1 124 ? 7.820 -12.071 32.898 1.00 12.54 127 LEU A O 1
ATOM 1456 N N . PHE A 1 125 ? 7.297 -9.974 32.330 1.00 10.32 128 PHE A N 1
ATOM 1457 C CA . PHE A 1 125 ? 7.629 -9.461 33.647 1.00 10.87 128 PHE A CA 1
ATOM 1458 C C . PHE A 1 125 ? 6.695 -9.907 34.768 1.00 14.33 128 PHE A C 1
ATOM 1459 O O . PHE A 1 125 ? 7.162 -10.323 35.823 1.00 14.76 128 PHE A O 1
ATOM 1476 N N . ASN A 1 126 ? 5.381 -9.821 34.551 1.00 11.31 129 ASN A N 1
ATOM 1477 C CA . ASN A 1 126 ? 4.417 -10.135 35.612 1.00 11.68 129 ASN A CA 1
ATOM 1478 C C . ASN A 1 126 ? 4.090 -11.616 35.803 1.00 14.00 129 ASN A C 1
ATOM 1479 O O . ASN A 1 126 ? 3.622 -12.016 36.895 1.00 16.32 129 ASN A O 1
ATOM 1490 N N . GLN A 1 127 ? 4.293 -12.423 34.771 1.00 11.84 130 GLN A N 1
ATOM 1491 C CA . GLN A 1 127 ? 3.853 -13.805 34.804 1.00 11.88 130 GLN A CA 1
ATOM 1492 C C . GLN A 1 127 ? 4.936 -14.842 34.530 1.00 15.07 130 GLN A C 1
ATOM 1493 O O . GLN A 1 127 ? 4.729 -16.018 34.787 1.00 17.09 130 GLN A O 1
ATOM 1507 N N . TYR A 1 128 ? 6.075 -14.425 33.969 1.00 13.73 131 TYR A N 1
ATOM 1508 C CA . TYR A 1 128 ? 7.136 -15.380 33.665 1.00 16.80 131 TYR A CA 1
ATOM 1509 C C . TYR A 1 128 ? 8.421 -15.109 34.457 1.00 15.98 131 TYR A C 1
ATOM 1510 O O . TYR A 1 128 ? 9.458 -15.690 34.160 1.00 17.59 131 TYR A O 1
ATOM 1528 N N . GLY A 1 129 ? 8.353 -14.236 35.458 1.00 16.51 132 GLY A N 1
ATOM 1529 C CA . GLY A 1 129 ? 9.416 -14.123 36.442 1.00 15.61 132 GLY A CA 1
ATOM 1530 C C . GLY A 1 129 ? 10.410 -13.003 36.201 1.00 15.44 132 GLY A C 1
ATOM 1531 O O . GLY A 1 129 ? 11.342 -12.835 36.997 1.00 19.11 132 GLY A O 1
ATOM 1535 N N . LEU A 1 130 ? 10.257 -12.240 35.125 1.00 13.84 133 LEU A N 1
ATOM 1536 C CA . LEU A 1 130 ? 11.295 -11.233 34.834 1.00 14.99 133 LEU A CA 1
ATOM 1537 C C . LEU A 1 130 ? 11.302 -10.085 35.852 1.00 15.23 133 LEU A C 1
ATOM 1538 O O . LEU A 1 130 ? 12.358 -9.551 36.166 1.00 16.72 133 LEU A O 1
ATOM 1554 N N . LYS A 1 131 ? 10.154 -9.751 36.421 1.00 14.98 134 LYS A N 1
ATOM 1555 C CA . LYS A 1 131 ? 10.082 -8.663 37.407 1.00 15.41 134 LYS A CA 1
ATOM 1556 C C . LYS A 1 131 ? 10.973 -8.934 38.612 1.00 18.45 134 LYS A C 1
ATOM 1557 O O . LYS A 1 131 ? 11.726 -8.058 39.068 1.00 17.78 134 LYS A O 1
ATOM 1576 N N . GLU A 1 132 ? 10.909 -10.159 39.114 1.00 15.86 135 GLU A N 1
ATOM 1577 C CA . GLU A 1 132 ? 11.677 -10.545 40.291 1.00 16.21 135 GLU A CA 1
ATOM 1578 C C . GLU A 1 132 ? 13.168 -10.535 39.992 1.00 17.35 135 GLU A C 1
ATOM 1579 O O . GLU A 1 132 ? 13.974 -10.120 40.838 1.00 20.15 135 GLU A O 1
ATOM 1591 N N . ILE A 1 133 ? 13.547 -10.979 38.797 1.00 16.64 136 ILE A N 1
ATOM 1592 C CA . ILE A 1 133 ? 14.951 -10.951 38.400 1.00 17.30 136 ILE A CA 1
ATOM 1593 C C . ILE A 1 133 ? 15.468 -9.517 38.295 1.00 20.23 136 ILE A C 1
ATOM 1594 O O . ILE A 1 133 ? 16.566 -9.209 38.770 1.00 22.40 136 ILE A O 1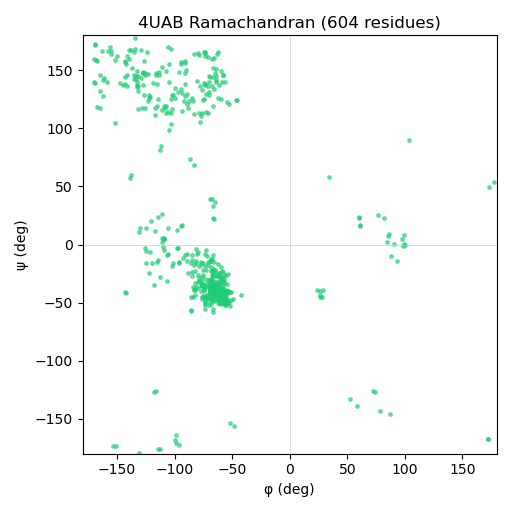
ATOM 1610 N N . TRP A 1 134 ? 14.706 -8.639 37.660 1.00 16.24 137 TRP A N 1
ATOM 1611 C CA . TRP A 1 134 ? 15.098 -7.238 37.550 1.00 15.78 137 TRP A CA 1
ATOM 1612 C C . TRP A 1 134 ? 15.146 -6.565 38.927 1.00 18.63 137 TRP A C 1
ATOM 1613 O O . TRP A 1 134 ? 16.074 -5.800 39.208 1.00 16.98 137 TRP A O 1
ATOM 1634 N N . GLU A 1 135 ? 14.149 -6.819 39.776 1.00 17.70 138 GLU A N 1
ATOM 1635 C CA . GLU A 1 135 ? 14.182 -6.241 41.124 1.00 18.86 138 GLU A CA 1
ATOM 1636 C C . GLU A 1 135 ? 15.463 -6.583 41.878 1.00 20.31 138 GLU A C 1
ATOM 1637 O O . GLU A 1 135 ? 16.121 -5.707 42.458 1.00 21.18 138 GLU A O 1
ATOM 1649 N N . GLU A 1 136 ? 15.807 -7.864 41.894 1.00 20.72 139 GLU A N 1
ATOM 1650 C CA . GLU A 1 136 ? 17.026 -8.330 42.558 1.00 21.56 139 GLU A CA 1
ATOM 1651 C C . GLU A 1 136 ? 18.313 -7.710 41.996 1.00 22.82 139 GLU A C 1
ATOM 1652 O O . GLU A 1 136 ? 19.189 -7.269 42.751 1.00 22.25 139 GLU A O 1
ATOM 1664 N N . GLU A 1 137 ? 18.446 -7.729 40.673 1.00 20.89 140 GLU A N 1
ATOM 1665 C CA . GLU A 1 137 ? 19.620 -7.207 40.006 1.00 21.80 140 GLU A CA 1
ATOM 1666 C C . GLU A 1 137 ? 19.864 -5.737 40.325 1.00 22.27 140 GLU A C 1
ATOM 1667 O O . GLU A 1 137 ? 21.006 -5.346 40.608 1.00 24.32 140 GLU A O 1
ATOM 1679 N N . TYR A 1 138 ? 18.804 -4.930 40.284 1.00 22.01 141 TYR A N 1
ATOM 1680 C CA . TYR A 1 138 ? 18.915 -3.495 40.553 1.00 20.31 141 TYR A CA 1
ATOM 1681 C C . TYR A 1 138 ? 19.060 -3.176 42.040 1.00 22.58 141 TYR A C 1
ATOM 1682 O O . TYR A 1 138 ? 19.765 -2.243 42.398 1.00 21.28 141 TYR A O 1
ATOM 1700 N N . ALA A 1 139 ? 18.447 -3.970 42.912 1.00 20.25 142 ALA A N 1
ATOM 1701 C CA . ALA A 1 139 ? 18.568 -3.735 44.350 1.00 21.25 142 ALA A CA 1
ATOM 1702 C C . ALA A 1 139 ? 19.989 -3.995 44.822 1.00 25.88 142 ALA A C 1
ATOM 1703 O O . ALA A 1 139 ? 20.465 -3.307 45.721 1.00 24.44 142 ALA A O 1
ATOM 1710 N N . LYS A 1 140 ? 20.648 -4.981 44.217 1.00 25.46 143 LYS A N 1
ATOM 1711 C CA . LYS A 1 140 ? 22.047 -5.278 44.530 1.00 28.25 143 LYS A CA 1
ATOM 1712 C C . LYS A 1 140 ? 22.905 -4.031 44.329 1.00 28.84 143 LYS A C 1
ATOM 1713 O O . LYS A 1 140 ? 23.958 -3.893 44.958 1.00 28.58 143 LYS A O 1
ATOM 1732 N N . VAL A 1 141 ? 22.450 -3.133 43.458 1.00 24.56 144 VAL A N 1
ATOM 1733 C CA . VAL A 1 141 ? 23.178 -1.918 43.127 1.00 23.67 144 VAL A CA 1
ATOM 1734 C C . VAL A 1 141 ? 22.475 -0.627 43.564 1.00 23.24 144 VAL A C 1
ATOM 1735 O O . VAL A 1 141 ? 22.742 0.447 43.031 1.00 27.40 144 VAL A O 1
ATOM 1748 N N . GLY A 1 142 ? 21.603 -0.737 44.562 1.00 25.72 145 GLY A N 1
ATOM 1749 C CA . GLY A 1 142 ? 21.027 0.429 45.208 1.00 27.08 145 GLY A CA 1
ATOM 1750 C C . GLY A 1 142 ? 19.921 1.127 44.423 1.00 23.32 145 GLY A C 1
ATOM 1751 O O . GLY A 1 142 ? 19.694 2.317 44.607 1.00 22.71 145 GLY A O 1
ATOM 1755 N N . VAL A 1 143 ? 19.223 0.403 43.553 1.00 20.79 146 VAL A N 1
ATOM 1756 C CA . VAL A 1 143 ? 18.217 1.022 42.709 1.00 22.85 146 VAL A CA 1
ATOM 1757 C C . VAL A 1 143 ? 16.943 0.197 42.771 1.00 21.29 146 VAL A C 1
ATOM 1758 O O . VAL A 1 143 ? 16.990 -1.034 42.726 1.00 18.95 146 VAL A O 1
ATOM 1771 N N . LYS A 1 144 ? 15.803 0.880 42.883 1.00 19.66 147 LYS A N 1
ATOM 1772 C CA . LYS A 1 144 ? 14.500 0.227 42.816 1.00 17.61 147 LYS A CA 1
ATOM 1773 C C . LYS A 1 144 ? 14.000 0.143 41.383 1.00 18.62 147 LYS A C 1
ATOM 1774 O O . LYS A 1 144 ? 13.809 1.162 40.726 1.00 17.95 147 LYS A O 1
ATOM 1793 N N . HIS A 1 145 ? 13.817 -1.077 40.893 1.00 15.72 148 HIS A N 1
ATOM 1794 C CA . HIS A 1 145 ? 13.070 -1.286 39.648 1.00 16.20 148 HIS A CA 1
ATOM 1795 C C . HIS A 1 145 ? 11.579 -1.136 39.953 1.00 15.87 148 HIS A C 1
ATOM 1796 O O . HIS A 1 145 ? 11.003 -1.954 40.686 1.00 17.50 148 HIS A O 1
ATOM 1811 N N . VAL A 1 146 ? 10.950 -0.106 39.411 1.00 14.46 149 VAL A N 1
ATOM 1812 C CA . VAL A 1 146 ? 9.517 0.111 39.704 1.00 13.11 149 VAL A CA 1
ATOM 1813 C C . VAL A 1 146 ? 8.627 -0.697 38.765 1.00 15.82 149 VAL A C 1
ATOM 1814 O O . VAL A 1 146 ? 7.849 -1.530 39.207 1.00 14.82 149 VAL A O 1
ATOM 1827 N N . SER A 1 147 ? 8.778 -0.489 37.459 1.00 13.78 150 SER A N 1
ATOM 1828 C CA . SER A 1 147 ? 7.989 -1.249 36.484 1.00 12.85 150 SER A CA 1
ATOM 1829 C C . SER A 1 147 ? 8.594 -1.188 35.101 1.00 12.24 150 SER A C 1
ATOM 1830 O O . SER A 1 147 ? 9.146 -0.159 34.691 1.00 13.34 150 SER A O 1
ATOM 1838 N N . ALA A 1 148 ? 8.510 -2.321 34.419 1.00 11.65 151 ALA A N 1
ATOM 1839 C CA . ALA A 1 148 ? 8.894 -2.445 33.021 1.00 12.36 151 ALA A CA 1
ATOM 1840 C C . ALA A 1 148 ? 7.700 -2.180 32.115 1.00 13.87 151 ALA A C 1
ATOM 1841 O O . ALA A 1 148 ? 6.547 -2.330 32.513 1.00 12.62 151 ALA A O 1
ATOM 1848 N N . GLY A 1 149 ? 7.976 -1.790 30.881 1.00 11.30 152 GLY A N 1
ATOM 1849 C CA . GLY A 1 149 ? 6.957 -1.601 29.878 1.00 9.31 152 GLY A CA 1
ATOM 1850 C C . GLY A 1 149 ? 7.518 -1.692 28.476 1.00 11.05 152 GLY A C 1
ATOM 1851 O O . GLY A 1 149 ? 8.728 -1.655 28.248 1.00 10.84 152 GLY A O 1
ATOM 1855 N N . ALA A 1 150 ? 6.601 -1.812 27.519 1.00 10.53 153 ALA A N 1
ATOM 1856 C CA . ALA A 1 150 ? 6.917 -1.841 26.082 1.00 10.09 153 ALA A CA 1
ATOM 1857 C C . ALA A 1 150 ? 6.873 -0.447 25.502 1.00 10.94 153 ALA A C 1
ATOM 1858 O O . ALA A 1 150 ? 6.063 0.392 25.873 1.00 12.65 153 ALA A O 1
ATOM 1865 N N . TRP A 1 151 ? 7.734 -0.241 24.512 1.00 11.73 154 TRP A N 1
ATOM 1866 C CA . TRP A 1 151 ? 7.594 0.890 23.603 1.00 11.76 154 TRP A CA 1
ATOM 1867 C C . TRP A 1 151 ? 7.342 0.294 22.186 1.00 9.84 154 TRP A C 1
ATOM 1868 O O . TRP A 1 151 ? 6.426 -0.522 22.024 1.00 10.95 154 TRP A O 1
ATOM 1889 N N . ASP A 1 152 ? 8.145 0.677 21.185 1.00 10.16 155 ASP A N 1
ATOM 1890 C CA . ASP A 1 152 ? 7.833 0.430 19.768 1.00 9.26 155 ASP A CA 1
ATOM 1891 C C . ASP A 1 152 ? 8.686 -0.684 19.200 1.00 9.82 155 ASP A C 1
ATOM 1892 O O . ASP A 1 152 ? 9.653 -1.090 19.807 1.00 11.82 155 ASP A O 1
ATOM 1901 N N . PRO A 1 153 ? 8.363 -1.152 17.995 1.00 10.97 156 PRO A N 1
ATOM 1902 C CA . PRO A 1 153 ? 9.233 -2.062 17.241 1.00 10.18 156 PRO A CA 1
ATOM 1903 C C . PRO A 1 153 ? 10.486 -1.346 16.730 1.00 10.22 156 PRO A C 1
ATOM 1904 O O . PRO A 1 153 ? 10.503 -0.111 16.647 1.00 14.12 156 PRO A O 1
ATOM 1915 N N . CYS A 1 154 ? 11.507 -2.120 16.374 1.00 12.32 157 CYS A N 1
ATOM 1916 C CA . CYS A 1 154 ? 12.731 -1.572 15.826 1.00 13.20 157 CYS A CA 1
ATOM 1917 C C . CYS A 1 154 ? 12.801 -1.754 14.307 1.00 11.89 157 CYS A C 1
ATOM 1918 O O . CYS A 1 154 ? 12.896 -2.872 13.818 1.00 13.67 157 CYS A O 1
ATOM 1926 N N . HIS A 1 155 ? 12.758 -0.645 13.586 1.00 12.25 158 HIS A N 1
ATOM 1927 C CA . HIS A 1 155 ? 12.881 -0.652 12.136 1.00 12.70 158 HIS A CA 1
ATOM 1928 C C . HIS A 1 155 ? 13.998 0.287 11.627 1.00 13.92 158 HIS A C 1
ATOM 1929 O O . HIS A 1 155 ? 14.239 1.356 12.186 1.00 14.51 158 HIS A O 1
ATOM 1944 N N . PHE A 1 156 ? 14.642 -0.085 10.522 1.00 14.43 159 PHE A N 1
ATOM 1945 C CA . PHE A 1 156 ? 15.545 0.819 9.809 1.00 16.73 159 PHE A CA 1
ATOM 1946 C C . PHE A 1 156 ? 14.780 1.911 9.075 1.00 15.24 159 PHE A C 1
ATOM 1947 O O . PHE A 1 156 ? 13.810 1.628 8.330 1.00 15.02 159 PHE A O 1
ATOM 1964 N N . ALA A 1 157 ? 15.203 3.157 9.286 1.00 16.00 160 ALA A N 1
ATOM 1965 C CA . ALA A 1 157 ? 14.793 4.267 8.439 1.00 16.65 160 ALA A CA 1
ATOM 1966 C C . ALA A 1 157 ? 16.058 4.956 7.948 1.00 16.94 160 ALA A C 1
ATOM 1967 O O . ALA A 1 157 ? 16.982 5.279 8.724 1.00 17.17 160 ALA A O 1
ATOM 1974 N N . THR A 1 158 ? 16.127 5.131 6.638 1.00 17.74 161 THR A N 1
ATOM 1975 C CA . THR A 1 158 ? 17.415 5.365 5.975 1.00 19.05 161 THR A CA 1
ATOM 1976 C C . THR A 1 158 ? 17.338 6.348 4.809 1.00 19.90 161 THR A C 1
ATOM 1977 O O . THR A 1 158 ? 16.270 6.559 4.230 1.00 19.61 161 THR A O 1
ATOM 1988 N N . LYS A 1 159 ? 18.479 6.938 4.466 1.00 21.04 162 LYS A N 1
ATOM 1989 C CA . LYS A 1 159 ? 18.553 7.838 3.326 1.00 22.07 162 LYS A CA 1
ATOM 1990 C C . LYS A 1 159 ? 18.360 7.068 2.023 1.00 22.74 162 LYS A C 1
ATOM 1991 O O . LYS A 1 159 ? 17.684 7.543 1.106 1.00 23.08 162 LYS A O 1
ATOM 2010 N N . GLU A 1 160 ? 19.006 5.901 1.937 1.00 23.09 163 GLU A N 1
ATOM 2011 C CA . GLU A 1 160 ? 18.950 5.034 0.756 1.00 25.25 163 GLU A CA 1
ATOM 2012 C C . GLU A 1 160 ? 18.106 3.784 1.025 1.00 22.89 163 GLU A C 1
ATOM 2013 O O . GLU A 1 160 ? 18.028 3.291 2.154 1.00 21.92 163 GLU A O 1
ATOM 2025 N N . PRO A 1 161 ? 17.453 3.254 -0.017 1.00 23.23 164 PRO A N 1
ATOM 2026 C CA . PRO A 1 161 ? 16.542 2.123 0.188 1.00 22.98 164 PRO A CA 1
ATOM 2027 C C . PRO A 1 161 ? 17.257 0.835 0.544 1.00 22.55 164 PRO A C 1
ATOM 2028 O O . PRO A 1 161 ? 18.324 0.542 0.012 1.00 27.09 164 PRO A O 1
ATOM 2039 N N . ILE A 1 162 ? 16.677 0.085 1.469 1.00 22.02 165 ILE A N 1
ATOM 2040 C CA . ILE A 1 162 ? 17.185 -1.226 1.843 1.00 21.54 165 ILE A CA 1
ATOM 2041 C C . ILE A 1 162 ? 16.235 -2.289 1.296 1.00 21.38 165 ILE A C 1
ATOM 2042 O O . ILE A 1 162 ? 15.099 -2.437 1.773 1.00 20.57 165 ILE A O 1
ATOM 2058 N N A ARG A 1 163 ? 16.702 -3.024 0.290 0.49 22.60 166 ARG A N 1
ATOM 2059 N N B ARG A 1 163 ? 16.705 -3.017 0.284 0.51 22.60 166 ARG A N 1
ATOM 2060 C CA A ARG A 1 163 ? 15.879 -4.053 -0.333 0.49 22.67 166 ARG A CA 1
ATOM 2061 C CA B ARG A 1 163 ? 15.893 -4.048 -0.355 0.51 22.70 166 ARG A CA 1
ATOM 2062 C C A ARG A 1 163 ? 16.517 -5.437 -0.279 0.49 24.54 166 ARG A C 1
ATOM 2063 C C B ARG A 1 163 ? 16.501 -5.441 -0.238 0.51 24.14 166 ARG A C 1
ATOM 2064 O O A ARG A 1 163 ? 15.926 -6.413 -0.742 0.49 25.02 166 ARG A O 1
ATOM 2065 O O B ARG A 1 163 ? 15.870 -6.429 -0.613 0.51 25.58 166 ARG A O 1
ATOM 2106 N N . SER A 1 164 ? 17.728 -5.517 0.271 1.00 24.49 167 SER A N 1
ATOM 2107 C CA . SER A 1 164 ? 18.423 -6.795 0.439 1.00 24.46 167 SER A CA 1
ATOM 2108 C C . SER A 1 164 ? 19.330 -6.702 1.658 1.00 24.19 167 SER A C 1
ATOM 2109 O O . SER A 1 164 ? 19.621 -5.613 2.124 1.00 25.35 167 SER A O 1
ATOM 2117 N N . LEU A 1 165 ? 19.786 -7.832 2.177 1.00 27.28 168 LEU A N 1
ATOM 2118 C CA . LEU A 1 165 ? 20.749 -7.795 3.275 1.00 26.73 168 LEU A CA 1
ATOM 2119 C C . LEU A 1 165 ? 22.078 -7.111 2.882 1.00 28.84 168 LEU A C 1
ATOM 2120 O O . LEU A 1 165 ? 22.706 -6.449 3.708 1.00 27.65 168 LEU A O 1
ATOM 2136 N N . LYS A 1 166 ? 22.488 -7.229 1.625 1.00 27.27 169 LYS A N 1
ATOM 2137 C CA . LYS A 1 166 ? 23.733 -6.594 1.207 1.00 27.94 169 LYS A CA 1
ATOM 2138 C C . LYS A 1 166 ? 23.647 -5.074 1.342 1.00 27.39 169 LYS A C 1
ATOM 2139 O O . LYS A 1 166 ? 24.649 -4.404 1.566 1.00 29.00 169 LYS A O 1
ATOM 2158 N N . ASP A 1 167 ? 22.435 -4.533 1.276 1.00 25.68 170 ASP A N 1
ATOM 2159 C CA . ASP A 1 167 ? 22.254 -3.089 1.342 1.00 24.90 170 ASP A CA 1
ATOM 2160 C C . ASP A 1 167 ? 22.536 -2.539 2.733 1.00 23.86 170 ASP A C 1
ATOM 2161 O O . ASP A 1 167 ? 22.725 -1.326 2.897 1.00 24.05 170 ASP A O 1
ATOM 2170 N N . LEU A 1 168 ? 22.537 -3.420 3.730 1.00 23.50 171 LEU A N 1
ATOM 2171 C CA . LEU A 1 168 ? 22.893 -3.040 5.097 1.00 22.71 171 LEU A CA 1
ATOM 2172 C C . LEU A 1 168 ? 24.389 -2.833 5.303 1.00 23.61 171 LEU A C 1
ATOM 2173 O O . LEU A 1 168 ? 24.792 -2.120 6.221 1.00 24.09 171 LEU A O 1
ATOM 2189 N N . GLU A 1 169 ? 25.204 -3.491 4.487 1.00 29.04 172 GLU A N 1
ATOM 2190 C CA . GLU A 1 169 ? 26.662 -3.470 4.666 1.00 26.17 172 GLU A CA 1
ATOM 2191 C C . GLU A 1 169 ? 27.269 -2.079 4.585 1.00 26.37 172 GLU A C 1
ATOM 2192 O O . GLU A 1 169 ? 27.121 -1.383 3.591 1.00 26.61 172 GLU A O 1
ATOM 2204 N N . GLY A 1 170 ? 28.005 -1.690 5.623 1.00 27.12 173 GLY A N 1
ATOM 2205 C CA . GLY A 1 170 ? 28.724 -0.433 5.606 1.00 27.06 173 GLY A CA 1
ATOM 2206 C C . GLY A 1 170 ? 27.901 0.742 6.096 1.00 25.77 173 GLY A C 1
ATOM 2207 O O . GLY A 1 170 ? 28.439 1.826 6.303 1.00 30.69 173 GLY A O 1
ATOM 2211 N N . LYS A 1 171 ? 26.603 0.540 6.287 1.00 26.37 174 LYS A N 1
ATOM 2212 C CA . LYS A 1 171 ? 25.724 1.615 6.738 1.00 26.64 174 LYS A CA 1
ATOM 2213 C C . LYS A 1 171 ? 25.985 2.019 8.186 1.00 24.90 174 LYS A C 1
ATOM 2214 O O . LYS A 1 171 ? 26.074 1.180 9.082 1.00 26.42 174 LYS A O 1
ATOM 2233 N N . ARG A 1 172 ? 26.105 3.322 8.395 1.00 23.13 175 ARG A N 1
ATOM 2234 C CA . ARG A 1 172 ? 26.298 3.892 9.717 1.00 22.66 175 ARG A CA 1
ATOM 2235 C C . ARG A 1 172 ? 24.927 4.250 10.260 1.00 21.14 175 ARG A C 1
ATOM 2236 O O . ARG A 1 172 ? 24.277 5.145 9.751 1.00 20.87 175 ARG A O 1
ATOM 2257 N N . VAL A 1 173 ? 24.525 3.580 11.335 1.00 20.29 176 VAL A N 1
ATOM 2258 C CA . VAL A 1 173 ? 23.169 3.696 11.830 1.00 19.85 176 VAL A CA 1
ATOM 2259 C C . VAL A 1 173 ? 23.162 3.851 13.346 1.00 18.48 176 VAL A C 1
ATOM 2260 O O . VAL A 1 173 ? 23.941 3.208 14.056 1.00 19.30 176 VAL A O 1
ATOM 2273 N N . PHE A 1 174 ? 22.248 4.684 13.840 1.00 17.67 177 PHE A N 1
ATOM 2274 C CA . PHE A 1 174 ? 22.074 4.890 15.272 1.00 17.20 177 PHE A CA 1
ATOM 2275 C C . PHE A 1 174 ? 21.103 3.842 15.791 1.00 17.92 177 PHE A C 1
ATOM 2276 O O . PHE A 1 174 ? 20.003 3.747 15.298 1.00 15.42 177 PHE A O 1
ATOM 2293 N N . THR A 1 175 ? 21.531 3.067 16.788 1.00 18.07 178 THR A N 1
ATOM 2294 C CA . THR A 1 175 ? 20.785 1.964 17.347 1.00 17.13 178 THR A CA 1
ATOM 2295 C C . THR A 1 175 ? 21.176 1.778 18.812 1.00 15.90 178 THR A C 1
ATOM 2296 O O . THR A 1 175 ? 21.945 2.586 19.353 1.00 20.19 178 THR A O 1
ATOM 2307 N N . PHE A 1 176 ? 20.674 0.711 19.428 1.00 16.61 179 PHE A N 1
ATOM 2308 C CA . PHE A 1 176 ? 20.995 0.408 20.830 1.00 16.36 179 PHE A CA 1
ATOM 2309 C C . PHE A 1 176 ? 22.225 -0.505 20.890 1.00 16.85 179 PHE A C 1
ATOM 2310 O O . PHE A 1 176 ? 22.527 -1.157 19.895 1.00 18.64 179 PHE A O 1
ATOM 2327 N N . PRO A 1 177 ? 22.946 -0.533 22.024 1.00 16.84 180 PRO A N 1
ATOM 2328 C CA . PRO A 1 177 ? 24.222 -1.262 22.056 1.00 18.25 180 PRO A CA 1
ATOM 2329 C C . PRO A 1 177 ? 24.155 -2.736 21.672 1.00 19.44 180 PRO A C 1
ATOM 2330 O O . PRO A 1 177 ? 24.951 -3.172 20.820 1.00 20.46 180 PRO A O 1
ATOM 2341 N N . THR A 1 178 ? 23.252 -3.486 22.295 1.00 17.66 181 THR A N 1
ATOM 2342 C CA . THR A 1 178 ? 23.155 -4.922 22.057 1.00 18.02 181 THR A CA 1
ATOM 2343 C C . THR A 1 178 ? 22.580 -5.204 20.662 1.00 19.71 181 THR A C 1
ATOM 2344 O O . THR A 1 178 ? 23.094 -6.048 19.947 1.00 18.59 181 THR A O 1
ATOM 2355 N N . ALA A 1 179 ? 21.514 -4.508 20.261 1.00 17.06 182 ALA A N 1
ATOM 2356 C CA . ALA A 1 179 ? 21.038 -4.617 18.887 1.00 18.17 182 ALA A CA 1
ATOM 2357 C C . ALA A 1 179 ? 22.142 -4.294 17.887 1.00 17.59 182 ALA A C 1
ATOM 2358 O O . ALA A 1 179 ? 22.228 -4.951 16.850 1.00 18.95 182 ALA A O 1
ATOM 2365 N N . GLY A 1 180 ? 22.960 -3.285 18.168 1.00 17.72 183 GLY A N 1
ATOM 2366 C CA . GLY A 1 180 ? 24.028 -2.894 17.264 1.00 18.78 183 GLY A CA 1
ATOM 2367 C C . GLY A 1 180 ? 25.067 -3.979 17.135 1.00 21.22 183 GLY A C 1
ATOM 2368 O O . GLY A 1 180 ? 25.569 -4.247 16.043 1.00 21.80 183 GLY A O 1
ATOM 2372 N N . ARG A 1 181 ? 25.418 -4.591 18.255 1.00 20.57 184 ARG A N 1
ATOM 2373 C CA . ARG A 1 181 ? 26.345 -5.707 18.254 1.00 22.04 184 ARG A CA 1
ATOM 2374 C C . ARG A 1 181 ? 25.837 -6.855 17.385 1.00 22.11 184 ARG A C 1
ATOM 2375 O O . ARG A 1 181 ? 26.605 -7.514 16.671 1.00 24.49 184 ARG A O 1
ATOM 2396 N N . PHE A 1 182 ? 24.525 -7.087 17.439 1.00 20.86 185 PHE A N 1
ATOM 2397 C CA . PHE A 1 182 ? 23.913 -8.120 16.620 1.00 21.23 185 PHE A CA 1
ATOM 2398 C C . PHE A 1 182 ? 24.020 -7.748 15.145 1.00 21.28 185 PHE A C 1
ATOM 2399 O O . PHE A 1 182 ? 24.428 -8.551 14.286 1.00 23.70 185 PHE A O 1
ATOM 2416 N N . LEU A 1 183 ? 23.651 -6.510 14.850 1.00 20.74 186 LEU A N 1
ATOM 2417 C CA . LEU A 1 183 ? 23.560 -6.067 13.467 1.00 21.24 186 LEU A CA 1
ATOM 2418 C C . LEU A 1 183 ? 24.919 -6.022 12.809 1.00 24.24 186 LEU A C 1
ATOM 2419 O O . LEU A 1 183 ? 25.003 -6.117 11.583 1.00 22.91 186 LEU A O 1
ATOM 2435 N N . SER A 1 184 ? 25.963 -5.889 13.622 1.00 22.64 187 SER A N 1
ATOM 2436 C CA . SER A 1 184 ? 27.329 -5.803 13.114 1.00 24.23 187 SER A CA 1
ATOM 2437 C C . SER A 1 184 ? 27.705 -7.055 12.310 1.00 26.81 187 SER A C 1
ATOM 2438 O O . SER A 1 184 ? 28.543 -6.998 11.388 1.00 26.74 187 SER A O 1
ATOM 2446 N N . ARG A 1 185 ? 27.064 -8.180 12.634 1.00 25.99 188 ARG A N 1
ATOM 2447 C CA . ARG A 1 185 ? 27.289 -9.423 11.896 1.00 31.16 188 ARG A CA 1
ATOM 2448 C C . ARG A 1 185 ? 26.941 -9.242 10.415 1.00 27.34 188 ARG A C 1
ATOM 2449 O O . ARG A 1 185 ? 27.418 -9.984 9.566 1.00 32.15 188 ARG A O 1
ATOM 2470 N N . PHE A 1 186 ? 26.103 -8.248 10.129 1.00 25.29 189 PHE A N 1
ATOM 2471 C CA . PHE A 1 186 ? 25.621 -8.011 8.765 1.00 25.30 189 PHE A CA 1
ATOM 2472 C C . PHE A 1 186 ? 26.281 -6.785 8.135 1.00 25.71 189 PHE A C 1
ATOM 2473 O O . PHE A 1 186 ? 25.854 -6.302 7.077 1.00 28.34 189 PHE A O 1
ATOM 2490 N N . GLY A 1 187 ? 27.360 -6.318 8.768 1.00 24.42 190 GLY A N 1
ATOM 2491 C CA . GLY A 1 187 ? 28.131 -5.210 8.254 1.00 23.08 190 GLY A CA 1
ATOM 2492 C C . GLY A 1 187 ? 27.605 -3.834 8.609 1.00 25.16 190 GLY A C 1
ATOM 2493 O O . GLY A 1 187 ? 28.161 -2.828 8.164 1.00 25.76 190 GLY A O 1
ATOM 2497 N N . VAL A 1 188 ? 26.522 -3.762 9.381 1.00 25.89 191 VAL A N 1
ATOM 2498 C CA . VAL A 1 188 ? 26.106 -2.469 9.897 1.00 23.83 191 VAL A CA 1
ATOM 2499 C C . VAL A 1 188 ? 27.165 -1.916 10.837 1.00 23.08 191 VAL A C 1
ATOM 2500 O O . VAL A 1 188 ? 27.745 -2.660 11.609 1.00 23.41 191 VAL A O 1
ATOM 2513 N N . VAL A 1 189 ? 27.421 -0.613 10.748 1.00 21.84 192 VAL A N 1
ATOM 2514 C CA . VAL A 1 189 ? 28.328 0.075 11.662 1.00 23.76 192 VAL A CA 1
ATOM 2515 C C . VAL A 1 189 ? 27.468 0.852 12.666 1.00 25.38 192 VAL A C 1
ATOM 2516 O O . VAL A 1 189 ? 26.921 1.898 12.317 1.00 21.59 192 VAL A O 1
ATOM 2529 N N . PRO A 1 190 ? 27.341 0.345 13.906 1.00 23.76 193 PRO A N 1
ATOM 2530 C CA . PRO A 1 190 ? 26.566 1.106 14.897 1.00 27.67 193 PRO A CA 1
ATOM 2531 C C . PRO A 1 190 ? 27.301 2.372 15.302 1.00 25.57 193 PRO A C 1
ATOM 2532 O O . PRO A 1 190 ? 28.490 2.322 15.675 1.00 26.25 193 PRO A O 1
ATOM 2543 N N . VAL A 1 191 ? 26.612 3.504 15.234 1.00 23.60 194 VAL A N 1
ATOM 2544 C CA . VAL A 1 191 ? 27.169 4.793 15.630 1.00 23.77 194 VAL A CA 1
ATOM 2545 C C . VAL A 1 191 ? 26.310 5.406 16.732 1.00 23.14 194 VAL A C 1
ATOM 2546 O O . VAL A 1 191 ? 25.094 5.539 16.569 1.00 25.75 194 VAL A O 1
ATOM 2559 N N . THR A 1 192 ? 26.940 5.776 17.847 1.00 23.47 195 THR A N 1
ATOM 2560 C CA . THR A 1 192 ? 26.251 6.389 18.977 1.00 26.77 195 THR A CA 1
ATOM 2561 C C . THR A 1 192 ? 26.495 7.900 18.990 1.00 23.94 195 THR A C 1
ATOM 2562 O O . THR A 1 192 ? 27.637 8.365 18.913 1.00 24.52 195 THR A O 1
ATOM 2573 N N . LEU A 1 193 ? 25.396 8.632 19.084 1.00 22.22 196 LEU A N 1
ATOM 2574 C CA . LEU A 1 193 ? 25.351 10.074 19.234 1.00 22.98 196 LEU A CA 1
ATOM 2575 C C . LEU A 1 193 ? 24.248 10.401 20.225 1.00 22.33 196 LEU A C 1
ATOM 2576 O O . LEU A 1 193 ? 23.334 9.591 20.423 1.00 21.19 196 LEU A O 1
ATOM 2592 N N . PRO A 1 194 ? 24.3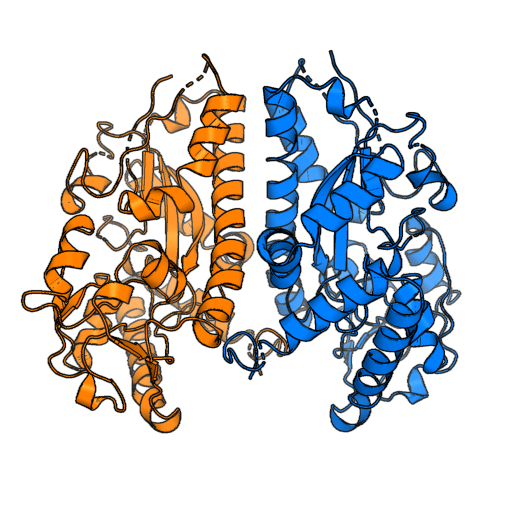03 11.597 20.829 1.00 23.10 197 PRO A N 1
ATOM 2593 C CA . PRO A 1 194 ? 23.189 11.998 21.703 1.00 22.57 197 PRO A CA 1
ATOM 2594 C C . PRO A 1 194 ? 21.901 12.144 20.883 1.00 21.77 197 PRO A C 1
ATOM 2595 O O . PRO A 1 194 ? 21.950 12.558 19.724 1.00 25.52 197 PRO A O 1
ATOM 2606 N N . TRP A 1 195 ? 20.761 11.794 21.473 1.00 20.79 198 TRP A N 1
ATOM 2607 C CA . TRP A 1 195 ? 19.486 11.865 20.777 1.00 20.00 198 TRP A CA 1
ATOM 2608 C C . TRP A 1 195 ? 19.174 13.215 20.109 1.00 20.78 198 TRP A C 1
ATOM 2609 O O . TRP A 1 195 ? 18.657 13.254 18.989 1.00 20.64 198 TRP A O 1
ATOM 2630 N N . GLU A 1 196 ? 19.486 14.326 20.781 1.00 22.10 199 GLU A N 1
ATOM 2631 C CA . GLU A 1 196 ? 19.113 15.640 20.252 1.00 26.37 199 GLU A CA 1
ATOM 2632 C C . GLU A 1 196 ? 19.908 16.011 18.990 1.00 24.90 199 GLU A C 1
ATOM 2633 O O . GLU A 1 196 ? 19.519 16.922 18.254 1.00 26.45 199 GLU A O 1
ATOM 2645 N N . ASP A 1 197 ? 20.988 15.279 18.734 1.00 23.61 200 ASP A N 1
ATOM 2646 C CA . ASP A 1 197 ? 21.843 15.522 17.570 1.00 24.60 200 ASP A CA 1
ATOM 2647 C C . ASP A 1 197 ? 21.485 14.697 16.326 1.00 24.05 200 ASP A C 1
ATOM 2648 O O . ASP A 1 197 ? 22.005 14.949 15.242 1.00 24.88 200 ASP A O 1
ATOM 2657 N N . ILE A 1 198 ? 20.621 13.701 16.479 1.00 22.72 201 ILE A N 1
ATOM 2658 C CA . ILE A 1 198 ? 20.364 12.758 15.401 1.00 22.18 201 ILE A CA 1
ATOM 2659 C C . ILE A 1 198 ? 19.763 13.431 14.159 1.00 26.02 201 ILE A C 1
ATOM 2660 O O . ILE A 1 198 ? 20.110 13.085 13.028 1.00 24.82 201 ILE A O 1
ATOM 2676 N N . GLU A 1 199 ? 18.838 14.367 14.366 1.00 24.67 202 GLU A N 1
ATOM 2677 C CA . GLU A 1 199 ? 18.140 15.019 13.258 1.00 28.36 202 GLU A CA 1
ATOM 2678 C C . GLU A 1 199 ? 19.131 15.662 12.289 1.00 26.54 202 GLU A C 1
ATOM 2679 O O . GLU A 1 199 ? 19.091 15.431 11.071 1.00 25.64 202 GLU A O 1
ATOM 2691 N N . VAL A 1 200 ? 20.033 16.477 12.822 1.00 26.39 203 VAL A N 1
ATOM 2692 C CA . VAL A 1 200 ? 21.029 17.131 11.988 1.00 28.44 203 VAL A CA 1
ATOM 2693 C C . VAL A 1 200 ? 22.044 16.118 11.428 1.00 27.24 203 VAL A C 1
ATOM 2694 O O . VAL A 1 200 ? 22.437 16.214 10.269 1.00 28.00 203 VAL A O 1
ATOM 2707 N N . ALA A 1 201 ? 22.431 15.122 12.222 1.00 27.91 204 ALA A N 1
ATOM 2708 C CA . ALA A 1 201 ? 23.316 14.071 11.718 1.00 26.14 204 ALA A CA 1
ATOM 2709 C C . ALA A 1 201 ? 22.713 13.362 10.508 1.00 25.72 204 ALA A C 1
ATOM 2710 O O . ALA A 1 201 ? 23.431 13.002 9.587 1.00 26.24 204 ALA A O 1
ATOM 2717 N N . LEU A 1 202 ? 21.400 13.150 10.524 1.00 24.80 205 LEU A N 1
ATOM 2718 C CA . LEU A 1 202 ? 20.742 12.564 9.347 1.00 24.49 205 LEU A CA 1
ATOM 2719 C C . LEU A 1 202 ? 20.804 13.562 8.194 1.00 25.80 205 LEU A C 1
ATOM 2720 O O . LEU A 1 202 ? 21.121 13.198 7.061 1.00 26.23 205 LEU A O 1
ATOM 2736 N N . GLN A 1 203 ? 20.555 14.832 8.493 1.00 29.08 206 GLN A N 1
ATOM 2737 C CA . GLN A 1 203 ? 20.528 15.862 7.464 1.00 31.01 206 GLN A CA 1
ATOM 2738 C C . GLN A 1 203 ? 21.866 16.018 6.737 1.00 33.61 206 GLN A C 1
ATOM 2739 O O . GLN A 1 203 ? 21.888 16.293 5.535 1.00 37.16 206 GLN A O 1
ATOM 2753 N N . THR A 1 204 ? 22.979 15.868 7.457 1.00 30.34 207 THR A N 1
ATOM 2754 C CA . THR A 1 204 ? 24.304 16.041 6.865 1.00 30.47 207 THR A CA 1
ATOM 2755 C C . THR A 1 204 ? 24.872 14.756 6.266 1.00 30.04 207 THR A C 1
ATOM 2756 O O . THR A 1 204 ? 25.836 14.802 5.503 1.00 33.30 207 THR A O 1
ATOM 2767 N N . GLY A 1 205 ? 24.274 13.616 6.588 1.00 28.53 208 GLY A N 1
ATOM 2768 C CA . GLY A 1 205 ? 24.794 12.334 6.147 1.00 28.10 208 GLY A CA 1
ATOM 2769 C C . GLY A 1 205 ? 25.873 11.738 7.065 1.00 27.89 208 GLY A C 1
ATOM 2770 O O . GLY A 1 205 ? 26.457 10.713 6.741 1.00 27.70 208 GLY A O 1
ATOM 2774 N N . GLU A 1 206 ? 26.087 12.335 8.229 1.00 27.92 209 GLU A N 1
ATOM 2775 C CA . GLU A 1 206 ? 26.957 11.727 9.234 1.00 30.04 209 GLU A CA 1
ATOM 2776 C C . GLU A 1 206 ? 26.398 10.352 9.619 1.00 26.18 209 GLU A C 1
ATOM 2777 O O . GLU A 1 206 ? 27.144 9.393 9.823 1.00 25.97 209 GLU A O 1
ATOM 2789 N N . LEU A 1 207 ? 25.065 10.259 9.670 1.00 25.27 210 LEU A N 1
ATOM 2790 C CA . LEU A 1 207 ? 24.368 8.980 9.768 1.00 24.00 210 LEU A CA 1
ATOM 2791 C C . LEU A 1 207 ? 23.730 8.599 8.406 1.00 23.95 210 LEU A C 1
ATOM 2792 O O . LEU A 1 207 ? 23.174 9.452 7.714 1.00 24.47 210 LEU A O 1
ATOM 2808 N N . ASP A 1 208 ? 23.808 7.323 8.041 1.00 23.41 211 ASP A N 1
ATOM 2809 C CA . ASP A 1 208 ? 23.082 6.815 6.884 1.00 23.23 211 ASP A CA 1
ATOM 2810 C C . ASP A 1 208 ? 21.647 6.481 7.256 1.00 22.03 211 ASP A C 1
ATOM 2811 O O . ASP A 1 208 ? 20.805 6.347 6.394 1.00 21.89 211 ASP A O 1
ATOM 2820 N N . GLY A 1 209 ? 21.382 6.351 8.546 1.00 21.20 212 GLY A N 1
ATOM 2821 C CA . GLY A 1 209 ? 20.026 6.074 8.983 1.00 20.08 212 GLY A CA 1
ATOM 2822 C C . GLY A 1 209 ? 19.973 5.779 10.461 1.00 19.25 212 GLY A C 1
ATOM 2823 O O . GLY A 1 209 ? 20.930 6.000 11.189 1.00 19.64 212 GLY A O 1
ATOM 2827 N N . ILE A 1 210 ? 18.832 5.263 10.893 1.00 18.15 213 ILE A N 1
ATOM 2828 C CA . ILE A 1 210 ? 18.523 4.963 12.289 1.00 17.26 213 ILE A CA 1
ATOM 2829 C C . ILE A 1 210 ? 17.876 3.582 12.361 1.00 16.18 213 ILE A C 1
ATOM 2830 O O . ILE A 1 210 ? 17.164 3.178 11.431 1.00 15.95 213 ILE A O 1
ATOM 2846 N N . ALA A 1 211 ? 18.152 2.854 13.437 1.00 15.92 214 ALA A N 1
ATOM 2847 C CA . ALA A 1 211 ? 17.451 1.637 13.794 1.00 14.85 214 ALA A CA 1
ATOM 2848 C C . ALA A 1 211 ? 17.233 1.710 15.302 1.00 17.58 214 ALA A C 1
ATOM 2849 O O . ALA A 1 211 ? 17.707 0.874 16.061 1.00 17.52 214 ALA A O 1
ATOM 2856 N N . TRP A 1 212 ? 16.516 2.751 15.704 1.00 13.86 215 TRP A N 1
ATOM 2857 C CA . TRP A 1 212 ? 16.390 3.134 17.108 1.00 13.71 215 TRP A CA 1
ATOM 2858 C C . TRP A 1 212 ? 14.922 3.116 17.527 1.00 12.71 215 TRP A C 1
ATOM 2859 O O . TRP A 1 212 ? 14.649 3.374 18.710 1.00 13.01 215 TRP A O 1
ATOM 2880 N N . SER A 1 213 ? 14.016 2.909 16.572 1.00 13.65 216 SER A N 1
ATOM 2881 C CA . SER A 1 213 ? 12.599 3.242 16.732 1.00 12.86 216 SER A CA 1
ATOM 2882 C C . SER A 1 213 ? 11.757 2.677 15.618 1.00 13.08 216 SER A C 1
ATOM 2883 O O . SER A 1 213 ? 12.268 2.187 14.609 1.00 15.16 216 SER A O 1
ATOM 2891 N N . GLY A 1 214 ? 10.446 2.802 15.803 1.00 11.37 217 GLY A N 1
ATOM 2892 C CA . GLY A 1 214 ? 9.493 2.545 14.752 1.00 12.17 217 GLY A CA 1
ATOM 2893 C C . GLY A 1 214 ? 9.015 3.814 14.079 1.00 11.35 217 GLY A C 1
ATOM 2894 O O . GLY A 1 214 ? 9.604 4.877 14.231 1.00 14.61 217 GLY A O 1
ATOM 2898 N N . ILE A 1 215 ? 7.910 3.687 13.343 1.00 11.00 218 ILE A N 1
ATOM 2899 C CA . ILE A 1 215 ? 7.452 4.730 12.456 1.00 11.73 218 ILE A CA 1
ATOM 2900 C C . ILE A 1 215 ? 6.742 5.829 13.249 1.00 11.72 218 ILE A C 1
ATOM 2901 O O . ILE A 1 215 ? 6.803 7.011 12.864 1.00 13.38 218 ILE A O 1
ATOM 2917 N N . THR A 1 216 ? 6.083 5.466 14.355 1.00 11.11 219 THR A N 1
ATOM 2918 C CA . THR A 1 216 ? 5.398 6.469 15.166 1.00 12.92 219 THR A CA 1
ATOM 2919 C C . THR A 1 216 ? 6.386 7.539 15.653 1.00 13.33 219 THR A C 1
ATOM 2920 O O . THR A 1 216 ? 6.169 8.749 15.480 1.00 12.79 219 THR A O 1
ATOM 2931 N N . GLU A 1 217 ? 7.497 7.109 16.237 1.00 14.06 220 GLU A N 1
ATOM 2932 C CA . GLU A 1 217 ? 8.499 8.067 16.692 1.00 15.10 220 GLU A CA 1
ATOM 2933 C C . GLU A 1 217 ? 9.109 8.838 15.516 1.00 13.93 220 GLU A C 1
ATOM 2934 O O . GLU A 1 217 ? 9.317 10.050 15.597 1.00 15.97 220 GLU A O 1
ATOM 2946 N N . ASP A 1 218 ? 9.368 8.144 14.413 1.00 13.94 221 ASP A N 1
ATOM 2947 C CA . ASP A 1 218 ? 9.980 8.822 13.267 1.00 17.74 221 ASP A CA 1
ATOM 2948 C C . ASP A 1 218 ? 9.153 10.043 12.837 1.00 17.91 221 ASP A C 1
ATOM 2949 O O . ASP A 1 218 ? 9.708 11.130 12.640 1.00 17.81 221 ASP A O 1
ATOM 2958 N N . TYR A 1 219 ? 7.838 9.874 12.691 1.00 15.67 222 TYR A N 1
ATOM 2959 C CA . TYR A 1 219 ? 6.973 10.997 12.305 1.00 16.27 222 TYR A CA 1
ATOM 2960 C C . TYR A 1 219 ? 6.852 12.039 13.433 1.00 17.66 222 TYR A C 1
ATOM 2961 O O . TYR A 1 219 ? 6.928 13.239 13.190 1.00 23.14 222 TYR A O 1
ATOM 2979 N N . THR A 1 220 ? 6.723 11.587 14.669 1.00 15.71 223 THR A N 1
ATOM 2980 C CA . THR A 1 220 ? 6.452 12.479 15.773 1.00 18.19 223 THR A CA 1
ATOM 2981 C C . THR A 1 220 ? 7.621 13.409 16.068 1.00 18.53 223 THR A C 1
ATOM 2982 O O . THR A 1 220 ? 7.426 14.591 16.342 1.00 21.68 223 THR A O 1
ATOM 2993 N N . VAL A 1 221 ? 8.842 12.886 16.020 1.00 21.40 224 VAL A N 1
ATOM 2994 C CA . VAL A 1 221 ? 10.000 13.677 16.441 1.00 21.92 224 VAL A CA 1
ATOM 2995 C C . VAL A 1 221 ? 10.733 14.350 15.286 1.00 23.99 224 VAL A C 1
ATOM 2996 O O . VAL A 1 221 ? 11.689 15.072 15.530 1.00 27.80 224 VAL A O 1
ATOM 3009 N N . GLY A 1 222 ? 10.295 14.102 14.051 1.00 22.31 225 GLY A N 1
ATOM 3010 C CA . GLY A 1 222 ? 10.811 14.837 12.908 1.00 21.33 225 GLY A CA 1
ATOM 3011 C C . GLY A 1 222 ? 11.872 14.111 12.112 1.00 24.51 225 GLY A C 1
ATOM 3012 O O . GLY A 1 222 ? 12.383 14.646 11.120 1.00 26.28 225 GLY A O 1
ATOM 3016 N N . TRP A 1 223 ? 12.209 12.894 12.527 1.00 20.60 226 TRP A N 1
ATOM 3017 C CA . TRP A 1 223 ? 13.232 12.136 11.821 1.00 21.68 226 TRP A CA 1
ATOM 3018 C C . TRP A 1 223 ? 12.745 11.726 10.424 1.00 20.48 226 TRP A C 1
ATOM 3019 O O . TRP A 1 223 ? 13.558 11.615 9.503 1.00 20.82 226 TRP A O 1
ATOM 3040 N N . ALA A 1 224 ? 11.434 11.540 10.258 1.00 20.44 227 ALA A N 1
ATOM 3041 C CA . ALA A 1 224 ? 10.853 11.220 8.954 1.00 20.96 227 ALA A CA 1
ATOM 3042 C C . ALA A 1 224 ? 11.111 12.336 7.957 1.00 20.82 227 ALA A C 1
ATOM 3043 O O . ALA A 1 224 ? 11.083 12.100 6.756 1.00 21.78 227 ALA A O 1
ATOM 3050 N N . ASN A 1 225 ? 11.318 13.558 8.442 1.00 21.14 228 ASN A N 1
ATOM 3051 C CA . ASN A 1 225 ? 11.577 14.700 7.566 1.00 26.74 228 ASN A CA 1
ATOM 3052 C C . ASN A 1 225 ? 12.977 14.681 6.963 1.00 24.73 228 ASN A C 1
ATOM 3053 O O . ASN A 1 225 ? 13.235 15.373 5.981 1.00 27.27 228 ASN A O 1
ATOM 3064 N N . VAL A 1 226 ? 13.880 13.908 7.562 1.00 23.74 229 VAL A N 1
ATOM 3065 C CA . VAL A 1 226 ? 15.289 13.933 7.160 1.00 23.85 229 VAL A CA 1
ATOM 3066 C C . VAL A 1 226 ? 15.813 12.539 6.781 1.00 24.80 229 VAL A C 1
ATOM 3067 O O . VAL A 1 226 ? 17.015 12.342 6.635 1.00 23.72 229 VAL A O 1
ATOM 3080 N N . THR A 1 227 ? 14.895 11.599 6.579 1.00 25.19 230 THR A N 1
ATOM 3081 C CA . THR A 1 227 ? 15.187 10.265 6.054 1.00 23.41 230 THR A CA 1
ATOM 3082 C C . THR A 1 227 ? 14.138 9.928 4.979 1.00 22.56 230 THR A C 1
ATOM 3083 O O . THR A 1 227 ? 13.083 10.571 4.910 1.00 24.61 230 THR A O 1
ATOM 3094 N N . ASN A 1 228 ? 14.384 8.893 4.179 1.00 22.56 231 ASN A N 1
ATOM 3095 C CA . ASN A 1 228 ? 13.542 8.626 2.998 1.00 22.02 231 ASN A CA 1
ATOM 3096 C C . ASN A 1 228 ? 12.782 7.305 2.975 1.00 20.64 231 ASN A C 1
ATOM 3097 O O . ASN A 1 228 ? 11.663 7.253 2.455 1.00 21.23 231 ASN A O 1
ATOM 3108 N N . TYR A 1 229 ? 13.369 6.250 3.526 1.00 19.57 232 TYR A N 1
ATOM 3109 C CA . TYR A 1 229 ? 12.853 4.899 3.376 1.00 18.66 232 TYR A CA 1
ATOM 3110 C C . TYR A 1 229 ? 12.670 4.201 4.720 1.00 17.93 232 TYR A C 1
ATOM 3111 O O . TYR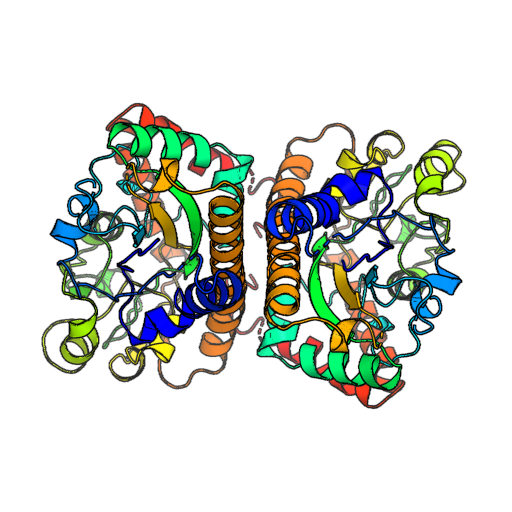 A 1 229 ? 13.421 4.455 5.658 1.00 18.39 232 TYR A O 1
ATOM 3129 N N . PHE A 1 230 ? 11.676 3.318 4.803 1.00 16.58 233 PHE A N 1
ATOM 3130 C CA . PHE A 1 230 ? 11.331 2.577 6.024 1.00 15.37 233 PHE A CA 1
ATOM 3131 C C . PHE A 1 230 ? 11.268 1.090 5.682 1.00 15.88 233 PHE A C 1
ATOM 3132 O O . PHE A 1 230 ? 10.449 0.668 4.871 1.00 17.80 233 PHE A O 1
ATOM 3149 N N . LEU A 1 231 ? 12.138 0.297 6.296 1.00 15.13 234 LEU A N 1
ATOM 3150 C CA . LEU A 1 231 ? 12.198 -1.137 6.034 1.00 14.66 234 LEU A CA 1
ATOM 3151 C C . LEU A 1 231 ? 11.176 -1.867 6.901 1.00 14.54 234 LEU A C 1
ATOM 3152 O O . LEU A 1 231 ? 11.197 -1.704 8.124 1.00 14.01 234 LEU A O 1
ATOM 3168 N N . THR A 1 232 ? 10.294 -2.670 6.295 1.00 12.74 235 THR A N 1
ATOM 3169 C CA . THR A 1 232 ? 9.174 -3.257 7.032 1.00 13.22 235 THR A CA 1
ATOM 3170 C C . THR A 1 232 ? 9.575 -4.420 7.952 1.00 12.35 235 THR A C 1
ATOM 3171 O O . THR A 1 232 ? 8.874 -4.723 8.909 1.00 12.94 235 THR A O 1
ATOM 3182 N N . ASN A 1 233 ? 10.717 -5.059 7.661 1.00 13.69 236 ASN A N 1
ATOM 3183 C CA . ASN A 1 233 ? 11.187 -6.166 8.482 1.00 13.32 236 ASN A CA 1
ATOM 3184 C C . ASN A 1 233 ? 11.827 -5.656 9.794 1.00 13.85 236 ASN A C 1
ATOM 3185 O O . ASN A 1 233 ? 12.955 -5.098 9.771 1.00 16.70 236 ASN A O 1
ATOM 3196 N N . ASN A 1 234 ? 11.172 -5.893 10.929 1.00 12.20 237 ASN A N 1
ATOM 3197 C CA . ASN A 1 234 ? 11.719 -5.433 12.204 1.00 13.66 237 ASN A CA 1
ATOM 3198 C C . ASN A 1 234 ? 12.763 -6.426 12.769 1.00 14.79 237 ASN A C 1
ATOM 3199 O O . ASN A 1 234 ? 12.865 -7.559 12.316 1.00 17.06 237 ASN A O 1
ATOM 3210 N N . ILE A 1 235 ? 13.565 -5.990 13.741 1.00 13.54 238 ILE A N 1
ATOM 3211 C CA . ILE A 1 235 ? 14.429 -6.922 14.470 1.00 16.66 238 ILE A CA 1
ATOM 3212 C C . ILE A 1 235 ? 13.990 -7.099 15.921 1.00 15.09 238 ILE A C 1
ATOM 3213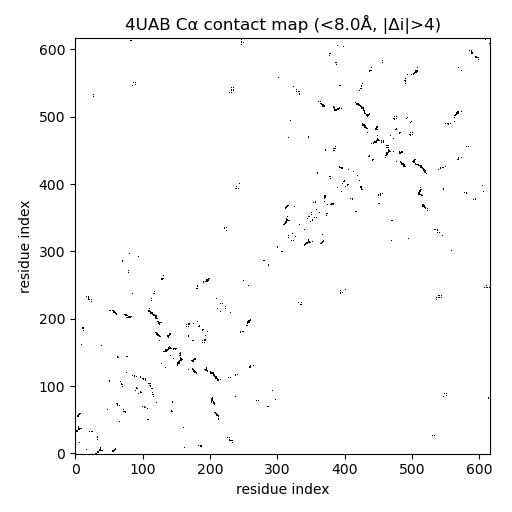 O O . ILE A 1 235 ? 14.687 -7.756 16.709 1.00 16.16 238 ILE A O 1
ATOM 3229 N N . SER A 1 236 ? 12.849 -6.493 16.257 1.00 15.54 239 SER A N 1
ATOM 3230 C CA . SER A 1 236 ? 12.203 -6.614 17.553 1.00 15.80 239 SER A CA 1
ATOM 3231 C C . SER A 1 236 ? 10.830 -6.009 17.420 1.00 12.72 239 SER A C 1
ATOM 3232 O O . SER A 1 236 ? 10.649 -4.936 16.826 1.00 12.91 239 SER A O 1
ATOM 3240 N N . GLY A 1 237 ? 9.856 -6.667 18.021 1.00 12.52 240 GLY A N 1
ATOM 3241 C CA . GLY A 1 237 ? 8.496 -6.166 18.022 1.00 13.18 240 GLY A CA 1
ATOM 3242 C C . GLY A 1 237 ? 8.211 -5.166 19.131 1.00 10.97 240 GLY A C 1
ATOM 3243 O O . GLY A 1 237 ? 7.147 -4.539 19.132 1.00 11.08 240 GLY A O 1
ATOM 3247 N N . ALA A 1 238 ? 9.087 -5.057 20.113 1.00 9.67 241 ALA A N 1
ATOM 3248 C CA . ALA A 1 238 ? 8.854 -4.187 21.255 1.00 10.28 241 ALA A CA 1
ATOM 3249 C C . ALA A 1 238 ? 10.092 -3.889 22.112 1.00 10.69 241 ALA A C 1
ATOM 3250 O O . ALA A 1 238 ? 10.663 -4.77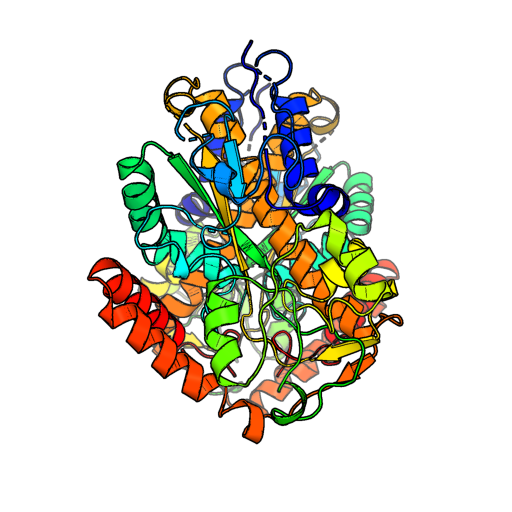4 22.736 1.00 13.96 241 ALA A O 1
ATOM 3257 N N . TRP A 1 239 ? 10.459 -2.618 22.160 1.00 10.51 242 TRP A N 1
ATOM 3258 C CA . TRP A 1 239 ? 11.491 -2.129 23.074 1.00 12.08 242 TRP A CA 1
ATOM 3259 C C . TRP A 1 239 ? 11.080 -2.298 24.532 1.00 10.71 242 TRP A C 1
ATOM 3260 O O . TRP A 1 239 ? 9.913 -2.094 24.881 1.00 11.97 242 TRP A O 1
ATOM 3281 N N . ILE A 1 240 ? 12.046 -2.663 25.366 1.00 11.43 243 ILE A N 1
ATOM 3282 C CA . ILE A 1 240 ? 11.881 -2.783 26.805 1.00 10.69 243 ILE A CA 1
ATOM 3283 C C . ILE A 1 240 ? 12.583 -1.655 27.533 1.00 12.15 243 ILE A C 1
ATOM 3284 O O . ILE A 1 240 ? 13.808 -1.492 27.443 1.00 13.87 243 ILE A O 1
ATOM 3300 N N . GLY A 1 241 ? 11.786 -0.883 28.266 1.00 13.98 244 GLY A N 1
ATOM 3301 C CA . GLY A 1 241 ? 12.269 0.135 29.173 1.00 14.33 244 GLY A CA 1
ATOM 3302 C C . GLY A 1 241 ? 11.554 0.086 30.512 1.00 12.87 244 GLY A C 1
ATOM 3303 O O . GLY A 1 241 ? 10.654 -0.719 30.716 1.00 13.11 244 GLY A O 1
ATOM 3307 N N . HIS A 1 242 ? 11.984 0.959 31.419 1.00 13.64 245 HIS A N 1
ATOM 3308 C CA . HIS A 1 242 ? 11.528 0.914 32.810 1.00 15.07 245 HIS A CA 1
ATOM 3309 C C . HIS A 1 242 ? 11.511 2.274 33.454 1.00 16.08 245 HIS A C 1
ATOM 3310 O O . HIS A 1 242 ? 12.197 3.215 33.028 1.00 16.75 245 HIS A O 1
ATOM 3325 N N . PHE A 1 243 ? 10.774 2.345 34.553 1.00 13.24 246 PHE A N 1
ATOM 3326 C CA . PHE A 1 243 ? 10.973 3.392 35.528 1.00 14.92 246 PHE A CA 1
ATOM 3327 C C . PHE A 1 243 ? 11.811 2.841 36.703 1.00 15.40 246 PHE A C 1
ATOM 3328 O O . PHE A 1 243 ? 11.530 1.737 37.221 1.00 15.92 246 PHE A O 1
ATOM 3345 N N . PHE A 1 244 ? 12.810 3.617 37.125 1.00 15.74 247 PHE A N 1
ATOM 3346 C CA . PHE A 1 244 ? 13.724 3.279 38.204 1.00 16.26 247 PHE A CA 1
ATOM 3347 C C . PHE A 1 244 ? 13.745 4.435 39.220 1.00 16.82 247 PHE A C 1
ATOM 3348 O O . PHE A 1 244 ? 13.637 5.614 38.831 1.00 16.80 247 PHE A O 1
ATOM 3365 N N . VAL A 1 245 ? 13.942 4.116 40.504 1.00 17.58 248 VAL A N 1
ATOM 3366 C CA . VAL A 1 245 ? 14.161 5.136 41.528 1.00 18.49 248 VAL A CA 1
ATOM 3367 C C . VAL A 1 245 ? 15.346 4.762 42.419 1.00 19.65 248 VAL A C 1
ATOM 3368 O O . VAL A 1 245 ? 15.543 3.596 42.761 1.00 22.08 248 VAL A O 1
ATOM 3381 N N . ASN A 1 246 ? 16.126 5.767 42.819 1.00 20.57 249 ASN A N 1
ATOM 3382 C CA . ASN A 1 246 ? 17.167 5.578 43.829 1.00 21.83 249 ASN A CA 1
ATOM 3383 C C . ASN A 1 246 ? 16.550 4.907 45.051 1.00 22.71 249 ASN A C 1
ATOM 3384 O O . ASN A 1 246 ? 15.479 5.318 45.497 1.00 22.92 249 ASN A O 1
ATOM 3412 N N . GLU A 1 248 ? 17.117 4.729 48.292 1.00 25.40 251 GLU A N 1
ATOM 3413 C CA . GLU A 1 248 ? 16.892 5.533 49.490 1.00 27.33 251 GLU A CA 1
ATOM 3414 C C . GLU A 1 248 ? 15.696 6.464 49.306 1.00 25.07 251 GLU A C 1
ATOM 3415 O O . GLU A 1 248 ? 14.847 6.567 50.190 1.00 27.74 251 GLU A O 1
ATOM 3427 N N . ARG A 1 249 ? 15.611 7.131 48.159 1.00 24.62 252 ARG A N 1
ATOM 3428 C CA . ARG A 1 249 ? 14.454 7.977 47.878 1.00 26.61 252 ARG A CA 1
ATOM 3429 C C . ARG A 1 249 ? 13.176 7.147 47.915 1.00 24.29 252 ARG A C 1
ATOM 3430 O O . ARG A 1 249 ? 12.158 7.605 48.419 1.00 25.60 252 ARG A O 1
ATOM 3451 N N . TRP A 1 250 ? 13.231 5.929 47.382 1.00 22.16 253 TRP A N 1
ATOM 3452 C CA . TRP A 1 250 ? 12.053 5.057 47.338 1.00 21.42 253 TRP A CA 1
ATOM 3453 C C . TRP A 1 250 ? 11.561 4.733 48.741 1.00 29.25 253 TRP A C 1
ATOM 3454 O O . TRP A 1 250 ? 10.370 4.815 49.033 1.00 23.89 253 TRP A O 1
ATOM 3475 N N . GLU A 1 251 ? 12.488 4.364 49.610 1.00 28.43 254 GLU A N 1
ATOM 3476 C CA . GLU A 1 251 ? 12.150 3.980 50.984 1.00 28.51 254 GLU A CA 1
ATOM 3477 C C . GLU A 1 251 ? 11.640 5.151 51.818 1.00 28.56 254 GLU A C 1
ATOM 3478 O O . GLU A 1 251 ? 10.924 4.952 52.799 1.00 36.60 254 GLU A O 1
ATOM 3490 N N . GLU A 1 252 ? 11.991 6.367 51.417 1.00 26.36 255 GLU A N 1
ATOM 3491 C CA . GLU A 1 252 ? 11.527 7.575 52.097 1.00 27.71 255 GLU A CA 1
ATOM 3492 C C . GLU A 1 252 ? 10.080 7.967 51.776 1.00 26.82 255 GLU A C 1
ATOM 3493 O O . GLU A 1 252 ? 9.488 8.786 52.483 1.00 28.20 255 GLU A O 1
ATOM 3505 N N . LEU A 1 253 ? 9.510 7.387 50.727 1.00 27.47 256 LEU A N 1
ATOM 3506 C CA . LEU A 1 253 ? 8.148 7.724 50.320 1.00 27.16 256 LEU A CA 1
ATOM 3507 C C . LEU A 1 253 ? 7.099 7.203 51.295 1.00 30.73 256 LEU A C 1
ATOM 3508 O O . LEU A 1 253 ? 7.179 6.064 51.749 1.00 37.40 256 LEU A O 1
ATOM 3524 N N . PRO A 1 254 ? 6.100 8.040 51.614 1.00 25.46 257 PRO A N 1
ATOM 3525 C CA . PRO A 1 254 ? 4.920 7.517 52.305 1.00 28.11 257 PRO A CA 1
ATOM 3526 C C . PRO A 1 254 ? 4.166 6.606 51.361 1.00 24.93 257 PRO A C 1
ATOM 3527 O O . PRO A 1 254 ? 4.333 6.705 50.138 1.00 25.21 257 PRO A O 1
ATOM 3538 N N . GLU A 1 255 ? 3.339 5.728 51.911 1.00 30.67 258 GLU A N 1
ATOM 3539 C CA . GLU A 1 255 ? 2.723 4.674 51.121 1.00 29.35 258 GLU A CA 1
ATOM 3540 C C . GLU A 1 255 ? 1.818 5.219 50.020 1.00 26.26 258 GLU A C 1
ATOM 3541 O O . GLU A 1 255 ? 1.832 4.731 48.883 1.00 23.99 258 GLU A O 1
ATOM 3553 N N . ASP A 1 256 ? 1.015 6.228 50.338 1.00 22.78 259 ASP A N 1
ATOM 3554 C CA . ASP A 1 256 ? 0.067 6.717 49.348 1.00 21.92 259 ASP A CA 1
ATOM 3555 C C . ASP A 1 256 ? 0.758 7.335 48.134 1.00 21.59 259 ASP A C 1
ATOM 3556 O O . ASP A 1 256 ? 0.260 7.216 47.015 1.00 20.86 259 ASP A O 1
ATOM 3565 N N . LEU A 1 257 ? 1.910 7.958 48.334 1.00 22.28 260 LEU A N 1
ATOM 3566 C CA . LEU A 1 257 ? 2.621 8.568 47.222 1.00 22.57 260 LEU A CA 1
ATOM 3567 C C . LEU A 1 257 ? 3.380 7.501 46.434 1.00 20.58 260 LEU A C 1
ATOM 3568 O O . LEU A 1 257 ? 3.530 7.589 45.218 1.00 20.41 260 LEU A O 1
ATOM 3584 N N . ARG A 1 258 ? 3.832 6.469 47.125 1.00 19.87 261 ARG A N 1
ATOM 3585 C CA . ARG A 1 258 ? 4.440 5.330 46.449 1.00 23.22 261 ARG A CA 1
ATOM 3586 C C . ARG A 1 258 ? 3.434 4.666 45.497 1.00 17.25 261 ARG A C 1
ATOM 3587 O O . ARG A 1 258 ? 3.739 4.408 44.325 1.00 16.40 261 ARG A O 1
ATOM 3608 N N . LEU A 1 259 ? 2.231 4.407 46.002 1.00 17.38 262 LEU A N 1
ATOM 3609 C CA . LEU A 1 259 ? 1.197 3.806 45.201 1.00 16.43 262 LEU A CA 1
ATOM 3610 C C . LEU A 1 259 ? 0.761 4.725 44.071 1.00 15.58 262 LEU A C 1
ATOM 3611 O O . LEU A 1 259 ? 0.543 4.258 42.952 1.00 16.79 262 LEU A O 1
ATOM 3627 N N . LEU A 1 260 ? 0.695 6.032 44.332 1.00 16.57 263 LEU A N 1
ATOM 3628 C CA . LEU A 1 260 ? 0.313 6.979 43.291 1.00 17.09 263 LEU A CA 1
ATOM 3629 C C . LEU A 1 260 ? 1.364 6.988 42.182 1.00 15.51 263 LEU A C 1
ATOM 3630 O O . LEU A 1 260 ? 1.025 7.036 41.013 1.00 14.30 263 LEU A O 1
ATOM 3646 N N . PHE A 1 261 ? 2.645 6.944 42.540 1.00 16.64 264 PHE A N 1
ATOM 3647 C CA . PHE A 1 261 ? 3.690 6.886 41.524 1.00 15.02 264 PHE A CA 1
ATOM 3648 C C . PHE A 1 261 ? 3.569 5.625 40.700 1.00 14.23 264 PHE A C 1
ATOM 3649 O O . PHE A 1 261 ? 3.617 5.670 39.457 1.00 14.60 264 PHE A O 1
ATOM 3666 N N . GLU A 1 262 ? 3.413 4.485 41.363 1.00 14.20 265 GLU A N 1
ATOM 3667 C CA . GLU A 1 262 ? 3.319 3.223 40.653 1.00 15.24 265 GLU A CA 1
ATOM 3668 C C . GLU A 1 262 ? 2.147 3.251 39.669 1.00 13.06 265 GLU A C 1
ATOM 3669 O O . GLU A 1 262 ? 2.274 2.824 38.533 1.00 14.80 265 GLU A O 1
ATOM 3681 N N A VAL A 1 263 ? 0.998 3.775 40.095 0.47 13.78 266 VAL A N 1
ATOM 3682 N N B VAL A 1 263 ? 1.003 3.763 40.091 0.53 13.56 266 VAL A N 1
ATOM 3683 C CA A VAL A 1 263 ? -0.189 3.776 39.232 0.47 13.92 266 VAL A CA 1
ATOM 3684 C CA B VAL A 1 263 ? -0.162 3.759 39.220 0.53 13.76 266 VAL A CA 1
ATOM 3685 C C A VAL A 1 263 ? -0.016 4.717 38.030 0.47 13.67 266 VAL A C 1
ATOM 3686 C C B VAL A 1 263 ? 0.038 4.693 38.014 0.53 13.46 266 VAL A C 1
ATOM 3687 O O A VAL A 1 263 ? -0.445 4.406 36.908 0.47 13.95 266 VAL A O 1
ATOM 3688 O O B VAL A 1 263 ? -0.320 4.357 36.874 0.53 13.11 266 VAL A O 1
ATOM 3713 N N . CYS A 1 264 ? 0.625 5.852 38.248 1.00 12.15 267 CYS A N 1
ATOM 3714 C CA . CYS A 1 264 ? 0.880 6.801 37.161 1.00 14.63 267 CYS A CA 1
ATOM 3715 C C . CYS A 1 264 ? 1.870 6.194 36.160 1.00 13.67 267 CYS A C 1
ATOM 3716 O O . CYS A 1 264 ? 1.713 6.372 34.942 1.00 14.93 267 CYS A O 1
ATOM 3725 N N . CYS A 1 265 ? 2.874 5.465 36.651 1.00 11.64 268 CYS A N 1
ATOM 3726 C CA . CYS A 1 265 ? 3.784 4.758 35.757 1.00 13.44 268 CYS A CA 1
ATOM 3727 C C . CYS A 1 265 ? 3.074 3.699 34.931 1.00 14.09 268 CYS A C 1
ATOM 3728 O O . CYS A 1 265 ? 3.373 3.548 33.735 1.00 12.54 268 CYS A O 1
ATOM 3736 N N . GLU A 1 266 ? 2.116 2.978 35.511 1.00 12.80 269 GLU A N 1
ATOM 3737 C CA . GLU A 1 266 ? 1.344 2.002 34.724 1.00 11.63 269 GLU A CA 1
ATOM 3738 C C . GLU A 1 266 ? 0.474 2.706 33.694 1.00 12.19 269 GLU A C 1
ATOM 3739 O O . GLU A 1 266 ? 0.354 2.249 32.562 1.00 11.08 269 GLU A O 1
ATOM 3751 N N . GLN A 1 267 ? -0.060 3.863 34.045 1.00 11.85 270 GLN A N 1
ATOM 3752 C CA . GLN A 1 267 ? -0.829 4.663 33.091 1.00 13.15 270 GLN A CA 1
ATOM 3753 C C . GLN A 1 267 ? 0.067 5.084 31.920 1.00 12.96 270 GLN A C 1
ATOM 3754 O O . GLN A 1 267 ? -0.354 5.015 30.756 1.00 13.75 270 GLN A O 1
ATOM 3768 N N . SER A 1 268 ? 1.321 5.424 32.215 1.00 10.72 271 SER A N 1
ATOM 3769 C CA . SER A 1 268 ? 2.281 5.784 31.174 1.00 10.47 271 SER A CA 1
ATOM 3770 C C . SER A 1 268 ? 2.533 4.601 30.255 1.00 12.07 271 SER A C 1
ATOM 3771 O O . SER A 1 268 ? 2.581 4.746 29.011 1.00 11.72 271 SER A O 1
ATOM 3779 N N . HIS A 1 269 ? 2.649 3.418 30.832 1.00 9.88 272 HIS A N 1
ATOM 3780 C CA . HIS A 1 269 ? 2.848 2.220 30.034 1.00 10.63 272 HIS A CA 1
ATOM 3781 C C . HIS A 1 269 ? 1.623 1.926 29.179 1.00 8.62 272 HIS A C 1
ATOM 3782 O O . HIS A 1 269 ? 1.727 1.567 27.997 1.00 9.79 272 HIS A O 1
ATOM 3797 N N . TYR A 1 270 ? 0.433 2.042 29.759 1.00 9.52 273 TYR A N 1
ATOM 3798 C CA . TYR A 1 270 ? -0.814 1.787 29.040 1.00 9.78 273 TYR A CA 1
ATOM 3799 C C . TYR A 1 270 ? -0.916 2.727 27.856 1.00 9.75 273 TYR A C 1
ATOM 3800 O O . TYR A 1 270 ? -1.253 2.304 26.727 1.00 10.87 273 TYR A O 1
ATOM 3818 N N . HIS A 1 271 ? -0.687 4.004 28.087 1.00 9.27 274 HIS A N 1
ATOM 3819 C CA . HIS A 1 271 ? -0.751 4.975 27.013 1.00 9.79 274 HIS A CA 1
ATOM 3820 C C . HIS A 1 271 ? 0.175 4.576 25.867 1.00 11.26 274 HIS A C 1
ATOM 3821 O O . HIS A 1 271 ? -0.228 4.602 24.707 1.00 11.31 274 HIS A O 1
ATOM 3836 N N . ARG A 1 272 ? 1.407 4.192 26.164 1.00 9.65 275 ARG A N 1
ATOM 3837 C CA . ARG A 1 272 ? 2.314 3.741 25.110 1.00 10.51 275 ARG A CA 1
ATOM 3838 C C . ARG A 1 272 ? 1.815 2.500 24.364 1.00 9.92 275 ARG A C 1
ATOM 3839 O O . ARG A 1 272 ? 1.926 2.432 23.148 1.00 9.41 275 ARG A O 1
ATOM 3860 N N . GLN A 1 273 ? 1.182 1.567 25.059 1.00 8.52 276 GLN A N 1
ATOM 3861 C CA . GLN A 1 273 ? 0.635 0.364 24.425 1.00 8.51 276 GLN A CA 1
ATOM 3862 C C . GLN A 1 273 ? -0.308 0.751 23.291 1.00 8.78 276 GLN A C 1
ATOM 3863 O O . GLN A 1 273 ? -0.178 0.226 22.153 1.00 9.29 276 GLN A O 1
ATOM 3877 N N . TYR A 1 274 ? -1.257 1.650 23.548 1.00 9.47 277 TYR A N 1
ATOM 3878 C CA . TYR A 1 274 ? -2.184 2.004 22.473 1.00 8.75 277 TYR A CA 1
ATOM 3879 C C . TYR A 1 274 ? -1.661 3.100 21.539 1.00 11.27 277 TYR A C 1
ATOM 3880 O O . TYR A 1 274 ? -2.045 3.139 20.372 1.00 10.25 277 TYR A O 1
ATOM 3898 N N . TRP A 1 275 ? -0.732 3.934 21.984 1.00 10.13 278 TRP A N 1
ATOM 3899 C CA . TRP A 1 275 ? -0.154 4.962 21.124 1.00 10.30 278 TRP A CA 1
ATOM 3900 C C . TRP A 1 275 ? 0.619 4.286 19.983 1.00 11.40 278 TRP A C 1
ATOM 3901 O O . TRP A 1 275 ? 0.445 4.625 18.791 1.00 12.47 278 TRP A O 1
ATOM 3922 N N . TYR A 1 276 ? 1.436 3.292 20.325 1.00 10.03 279 TYR A N 1
ATOM 3923 C CA . TYR A 1 276 ? 2.182 2.566 19.310 1.00 9.86 279 TYR A CA 1
ATOM 3924 C C . TYR A 1 276 ? 1.331 1.596 18.503 1.00 9.60 279 TYR A C 1
ATOM 3925 O O . TYR A 1 276 ? 1.495 1.478 17.283 1.00 10.66 279 TYR A O 1
ATOM 3943 N N . TRP A 1 277 ? 0.410 0.889 19.131 1.00 8.38 280 TRP A N 1
ATOM 3944 C CA . TRP A 1 277 ? -0.428 -0.039 18.384 1.00 9.65 280 TRP A CA 1
ATOM 3945 C C . TRP A 1 277 ? -1.191 0.709 17.293 1.00 9.93 280 TRP A C 1
ATOM 3946 O O . TRP A 1 277 ? -1.288 0.246 16.146 1.00 10.67 280 TRP A O 1
ATOM 3967 N N . GLY A 1 278 ? -1.688 1.885 17.627 1.00 9.08 281 GLY A N 1
ATOM 3968 C CA . GLY A 1 278 ? -2.391 2.689 16.651 1.00 9.07 281 GLY A CA 1
ATOM 3969 C C . GLY A 1 278 ? -1.472 3.379 15.650 1.00 11.61 281 GLY A C 1
ATOM 3970 O O . GLY A 1 278 ? -1.741 3.407 14.431 1.00 11.78 281 GLY A O 1
ATOM 3974 N N . GLY A 1 279 ? -0.389 3.961 16.141 1.00 10.15 282 GLY A N 1
ATOM 3975 C CA . GLY A 1 279 ? 0.495 4.754 15.294 1.00 10.50 282 GLY A CA 1
ATOM 3976 C C . GLY A 1 279 ? 1.195 3.938 14.223 1.00 11.77 282 GLY A C 1
ATOM 3977 O O . GLY A 1 279 ? 1.275 4.384 13.074 1.00 11.67 282 GLY A O 1
ATOM 3981 N N . GLU A 1 280 ? 1.660 2.735 14.547 1.00 10.31 283 GLU A N 1
ATOM 3982 C CA . GLU A 1 280 ? 2.460 2.010 13.569 1.00 11.62 283 GLU A CA 1
ATOM 3983 C C . GLU A 1 280 ? 1.606 1.650 12.353 1.00 11.31 283 GLU A C 1
ATOM 3984 O O . GLU A 1 280 ? 2.025 1.852 11.215 1.00 13.36 283 GLU A O 1
ATOM 3996 N N . ALA A 1 281 ? 0.405 1.149 12.567 1.00 10.29 284 ALA A N 1
ATOM 3997 C CA . ALA A 1 281 ? -0.450 0.720 11.483 1.00 11.09 284 ALA A CA 1
ATOM 3998 C C . ALA A 1 281 ? -0.868 1.942 10.675 1.00 12.76 284 ALA A C 1
ATOM 3999 O O . ALA A 1 281 ? -0.809 1.932 9.446 1.00 13.91 284 ALA A O 1
ATOM 4006 N N . ARG A 1 282 ? -1.300 2.994 11.347 1.00 11.17 285 ARG A N 1
ATOM 4007 C CA . ARG A 1 282 ? -1.854 4.146 10.648 1.00 13.01 285 ARG A CA 1
ATOM 4008 C C . ARG A 1 282 ? -0.818 4.790 9.743 1.00 12.62 285 ARG A C 1
ATOM 4009 O O . ARG A 1 282 ? -1.105 5.110 8.577 1.00 13.53 285 ARG A O 1
ATOM 4030 N N . LEU A 1 283 ? 0.392 4.983 10.257 1.00 13.01 286 LEU A N 1
ATOM 4031 C CA . LEU A 1 283 ? 1.433 5.676 9.487 1.00 13.48 286 LEU A CA 1
ATOM 4032 C C . LEU A 1 283 ? 2.024 4.827 8.356 1.00 13.71 286 LEU A C 1
ATOM 4033 O O . LEU A 1 283 ? 2.323 5.338 7.281 1.00 15.46 286 LEU A O 1
ATOM 4049 N N . ARG A 1 284 ? 2.134 3.522 8.570 1.00 12.89 287 ARG A N 1
ATOM 4050 C CA . ARG A 1 284 ? 2.513 2.665 7.462 1.00 14.40 287 ARG A CA 1
ATOM 4051 C C . ARG A 1 284 ? 1.553 2.804 6.298 1.00 13.93 287 ARG A C 1
ATOM 4052 O O . ARG A 1 284 ? 1.976 2.857 5.152 1.00 17.18 287 ARG A O 1
ATOM 4073 N N . VAL A 1 285 ? 0.264 2.853 6.579 1.00 14.75 288 VAL A N 1
ATOM 4074 C CA . VAL A 1 285 ? -0.740 2.844 5.533 1.00 14.82 288 VAL A CA 1
ATOM 4075 C C . VAL A 1 285 ? -0.930 4.240 4.954 1.00 15.83 288 VAL A C 1
ATOM 4076 O O . VAL A 1 285 ? -1.050 4.381 3.734 1.00 19.11 288 VAL A O 1
ATOM 4089 N N . HIS A 1 286 ? -0.904 5.272 5.793 1.00 15.66 289 HIS A N 1
ATOM 4090 C CA . HIS A 1 286 ? -1.312 6.619 5.361 1.00 18.96 289 HIS A CA 1
ATOM 4091 C C . HIS A 1 286 ? -0.229 7.700 5.339 1.00 17.96 289 HIS A C 1
ATOM 4092 O O . HIS A 1 286 ? -0.434 8.773 4.761 1.00 19.75 289 HIS A O 1
ATOM 4107 N N . GLY A 1 287 ? 0.912 7.428 5.966 1.00 19.13 290 GLY A N 1
ATOM 4108 C CA . GLY A 1 287 ? 2.012 8.374 5.954 1.00 17.41 290 GLY A CA 1
ATOM 4109 C C . GLY A 1 287 ? 2.642 8.574 4.585 1.00 22.28 290 GLY A C 1
ATOM 4110 O O . GLY A 1 287 ? 2.632 7.670 3.750 1.00 23.70 290 GLY A O 1
ATOM 4114 N N . ASP A 1 288 ? 3.206 9.758 4.363 1.00 19.57 291 ASP A N 1
ATOM 4115 C CA . ASP A 1 288 ? 3.702 10.146 3.052 1.00 24.19 291 ASP A CA 1
ATOM 4116 C C . ASP A 1 288 ? 5.119 10.708 3.100 1.00 21.14 291 ASP A C 1
ATOM 4117 O O . ASP A 1 288 ? 5.593 11.273 2.115 1.00 26.17 291 ASP A O 1
ATOM 4126 N N . LYS A 1 289 ? 5.779 10.567 4.237 1.00 17.26 292 LYS A N 1
ATOM 4127 C CA . LYS A 1 289 ? 7.125 11.100 4.433 1.00 18.13 292 LYS A CA 1
ATOM 4128 C C . LYS A 1 289 ? 8.217 10.024 4.320 1.00 17.39 292 LYS A C 1
ATOM 4129 O O . LYS A 1 289 ? 9.410 10.347 4.180 1.00 20.42 292 LYS A O 1
ATOM 4148 N N . LEU A 1 290 ? 7.818 8.758 4.402 1.00 20.85 293 LEU A N 1
ATOM 4149 C CA . LEU A 1 290 ? 8.737 7.628 4.279 1.00 19.05 293 LEU A CA 1
ATOM 4150 C C . LEU A 1 290 ? 8.166 6.614 3.314 1.00 19.64 293 LEU A C 1
ATOM 4151 O O . LEU A 1 290 ? 6.992 6.273 3.402 1.00 20.55 293 LEU A O 1
ATOM 4167 N N . GLU A 1 291 ? 8.983 6.155 2.369 1.00 21.98 294 GLU A N 1
ATOM 4168 C CA . GLU A 1 291 ? 8.565 5.132 1.408 1.00 19.73 294 GLU A CA 1
ATOM 4169 C C . GLU A 1 291 ? 8.956 3.757 1.946 1.00 18.84 294 GLU A C 1
ATOM 4170 O O . GLU A 1 291 ? 10.099 3.552 2.339 1.00 17.37 294 GLU A O 1
ATOM 4182 N N . LEU A 1 292 ? 8.028 2.815 1.956 1.00 19.15 295 LEU A N 1
ATOM 4183 C CA . LEU A 1 292 ? 8.255 1.509 2.550 1.00 15.72 295 LEU A CA 1
ATOM 4184 C C . LEU A 1 292 ? 9.021 0.599 1.597 1.00 18.14 295 LEU A C 1
ATOM 4185 O O . LEU A 1 292 ? 8.784 0.620 0.381 1.00 19.31 295 LEU A O 1
ATOM 4201 N N . THR A 1 293 ? 9.949 -0.179 2.148 1.00 17.01 296 THR A N 1
ATOM 4202 C CA . THR A 1 293 ? 10.607 -1.256 1.411 1.00 17.14 296 THR A CA 1
ATOM 4203 C C . THR A 1 293 ? 10.521 -2.544 2.231 1.00 17.90 296 THR A C 1
ATOM 4204 O O . THR A 1 293 ? 10.237 -2.510 3.453 1.00 16.19 296 THR A O 1
ATOM 4215 N N . SER A 1 294 ? 10.838 -3.667 1.596 1.00 21.26 297 SER A N 1
ATOM 4216 C CA . SER A 1 294 ? 10.786 -4.976 2.241 1.00 20.30 297 SER A CA 1
ATOM 4217 C C . SER A 1 294 ? 11.852 -5.903 1.692 1.00 28.29 297 SER A C 1
ATOM 4218 O O . SER A 1 294 ? 12.114 -5.933 0.484 1.00 31.88 297 SER A O 1
ATOM 4226 N N . ILE A 1 295 ? 12.473 -6.658 2.587 1.00 23.90 298 ILE A N 1
ATOM 4227 C CA . ILE A 1 295 ? 13.379 -7.728 2.211 1.00 28.11 298 ILE A CA 1
ATOM 4228 C C . ILE A 1 295 ? 12.563 -9.027 2.186 1.00 24.03 298 ILE A C 1
ATOM 4229 O O . ILE A 1 295 ? 11.756 -9.285 3.088 1.00 24.08 298 ILE A O 1
ATOM 4245 N N . PRO A 1 296 ? 12.727 -9.839 1.131 1.00 27.32 299 PRO A N 1
ATOM 4246 C CA . PRO A 1 296 ? 11.908 -11.056 1.070 1.00 26.23 299 PRO A CA 1
ATOM 4247 C C . PRO A 1 296 ? 12.124 -11.942 2.296 1.00 23.09 299 PRO A C 1
ATOM 4248 O O . PRO A 1 296 ? 13.226 -11.994 2.853 1.00 22.93 299 PRO A O 1
ATOM 4259 N N . ASP A 1 297 ? 11.060 -12.616 2.721 1.00 23.17 300 ASP A N 1
ATOM 4260 C CA . ASP A 1 297 ? 11.098 -13.422 3.932 1.00 23.32 300 ASP A CA 1
ATOM 4261 C C . ASP A 1 297 ? 12.206 -14.453 3.878 1.00 24.56 300 ASP A C 1
ATOM 4262 O O . ASP A 1 297 ? 12.929 -14.645 4.854 1.00 26.29 300 ASP A O 1
ATOM 4271 N N . ALA A 1 298 ? 12.345 -15.115 2.736 1.00 30.75 301 ALA A N 1
ATOM 4272 C CA . ALA A 1 298 ? 13.324 -16.190 2.593 1.00 31.96 301 ALA A CA 1
ATOM 4273 C C . ALA A 1 298 ? 14.737 -15.689 2.865 1.00 30.57 301 ALA A C 1
ATOM 4274 O O . ALA A 1 298 ? 15.591 -16.433 3.347 1.00 34.10 301 ALA A O 1
ATOM 4281 N N . GLU A 1 299 ? 14.974 -14.418 2.568 1.00 30.00 302 GLU A N 1
ATOM 4282 C CA . GLU A 1 299 ? 16.283 -13.821 2.780 1.00 35.34 302 GLU A CA 1
ATOM 4283 C C . GLU A 1 299 ? 16.431 -13.380 4.238 1.00 33.95 302 GLU A C 1
ATOM 4284 O O . GLU A 1 299 ? 17.500 -13.537 4.852 1.00 32.39 302 GLU A O 1
ATOM 4296 N N . TRP A 1 300 ? 15.347 -12.857 4.799 1.00 26.73 303 TRP A N 1
ATOM 4297 C CA . TRP A 1 300 ? 15.355 -12.336 6.167 1.00 26.83 303 TRP A CA 1
ATOM 4298 C C . TRP A 1 300 ? 15.547 -13.463 7.180 1.00 28.79 303 TRP A C 1
ATOM 4299 O O . TRP A 1 300 ? 16.062 -13.250 8.278 1.00 28.50 303 TRP A O 1
ATOM 4320 N N . ASP A 1 301 ? 15.153 -14.669 6.796 1.00 29.63 304 ASP A N 1
ATOM 4321 C CA . ASP A 1 301 ? 15.309 -15.840 7.647 1.00 28.04 304 ASP A CA 1
ATOM 4322 C C . ASP A 1 301 ? 16.757 -16.032 8.122 1.00 28.72 304 ASP A C 1
ATOM 4323 O O . ASP A 1 301 ? 16.999 -16.627 9.180 1.00 35.72 304 ASP A O 1
ATOM 4332 N N A GLN A 1 302 ? 17.723 -15.536 7.355 0.33 31.33 305 GLN A N 1
ATOM 4333 N N B GLN A 1 302 ? 17.715 -15.525 7.354 0.67 31.58 305 GLN A N 1
ATOM 4334 C CA A GLN A 1 302 ? 19.117 -15.629 7.773 0.33 31.83 305 GLN A CA 1
ATOM 4335 C CA B GLN A 1 302 ? 19.113 -15.603 7.753 0.67 31.72 305 GLN A CA 1
ATOM 4336 C C A GLN A 1 302 ? 19.355 -14.737 8.992 0.33 30.41 305 GLN A C 1
ATOM 4337 C C B GLN A 1 302 ? 19.338 -14.744 8.996 0.67 30.68 305 GLN A C 1
ATOM 4338 O O A GLN A 1 302 ? 20.193 -15.044 9.842 0.33 32.19 305 GLN A O 1
ATOM 4339 O O B GLN A 1 302 ? 20.149 -15.079 9.863 0.67 33.41 305 GLN A O 1
ATOM 4366 N N . VAL A 1 303 ? 18.615 -13.637 9.080 1.00 23.13 306 VAL A N 1
ATOM 4367 C CA . VAL A 1 303 ? 18.737 -12.743 10.217 1.00 20.10 306 VAL A CA 1
ATOM 4368 C C . VAL A 1 303 ? 18.146 -13.405 11.465 1.00 24.87 306 VAL A C 1
ATOM 4369 O O . VAL A 1 303 ? 18.723 -13.323 12.544 1.00 22.88 306 VAL A O 1
ATOM 4382 N N . GLU A 1 304 ? 17.012 -14.085 11.317 1.00 24.60 307 GLU A N 1
ATOM 4383 C CA . GLU A 1 304 ? 16.411 -14.806 12.439 1.00 27.07 307 GLU A CA 1
ATOM 4384 C C . GLU A 1 304 ? 17.306 -15.949 12.925 1.00 30.31 307 GLU A C 1
ATOM 4385 O O . GLU A 1 304 ? 17.513 -16.125 14.131 1.00 30.64 307 GLU A O 1
ATOM 4397 N N . THR A 1 305 ? 17.852 -16.711 11.988 1.00 31.89 308 THR A N 1
ATOM 4398 C CA . THR A 1 305 ? 18.794 -17.765 12.327 1.00 34.58 308 THR A CA 1
ATOM 4399 C C . THR A 1 305 ? 19.942 -17.175 13.141 1.00 37.93 308 THR A C 1
ATOM 4400 O O . THR A 1 305 ? 20.260 -17.675 14.218 1.00 42.14 308 THR A O 1
ATOM 4411 N N . ALA A 1 306 ? 20.555 -16.108 12.633 1.00 30.29 309 ALA A N 1
ATOM 4412 C CA . ALA A 1 306 ? 21.673 -15.480 13.326 1.00 28.11 309 ALA A CA 1
ATOM 4413 C C . ALA A 1 306 ? 21.270 -15.060 14.742 1.00 21.16 309 ALA A C 1
ATOM 4414 O O . ALA A 1 306 ? 22.085 -15.091 15.667 1.00 22.01 309 ALA A O 1
ATOM 4421 N N . ALA A 1 307 ? 20.027 -14.648 14.917 1.00 19.38 310 ALA A N 1
ATOM 4422 C CA . ALA A 1 307 ? 19.592 -14.166 16.224 1.00 19.86 310 ALA A CA 1
ATOM 4423 C C . ALA A 1 307 ? 19.594 -15.285 17.263 1.00 19.46 310 ALA A C 1
ATOM 4424 O O . ALA A 1 307 ? 19.919 -15.051 18.432 1.00 20.36 310 ALA A O 1
ATOM 4431 N N . GLN A 1 308 ? 19.250 -16.501 16.886 1.00 22.02 311 GLN A N 1
ATOM 4432 C CA . GLN A 1 308 ? 19.204 -17.542 17.899 1.00 27.90 311 GLN A CA 1
ATOM 4433 C C . GLN A 1 308 ? 20.641 -17.949 18.306 1.00 28.45 311 GLN A C 1
ATOM 4434 O O . GLN A 1 308 ? 20.881 -18.326 19.450 1.00 29.81 311 GLN A O 1
ATOM 4448 N N . GLU A 1 309 ? 21.596 -17.831 17.393 1.00 28.09 312 GLU A N 1
ATOM 4449 C CA . GLU A 1 309 ? 23.004 -17.996 17.775 1.00 24.46 312 GLU A CA 1
ATOM 4450 C C . GLU A 1 309 ? 23.435 -16.886 18.733 1.00 21.78 312 GLU A C 1
ATOM 4451 O O . GLU A 1 309 ? 24.202 -17.116 19.682 1.00 24.36 312 GLU A O 1
ATOM 4463 N N . PHE A 1 310 ? 22.976 -15.672 18.470 1.00 20.96 313 PHE A N 1
ATOM 4464 C CA . PHE A 1 310 ? 23.266 -14.543 19.342 1.00 20.51 313 PHE A CA 1
ATOM 4465 C C . PHE A 1 310 ? 22.713 -14.762 20.751 1.00 20.75 313 PHE A C 1
ATOM 4466 O O . PHE A 1 310 ? 23.388 -14.489 21.726 1.00 19.43 313 PHE A O 1
ATOM 4483 N N . TRP A 1 311 ? 21.485 -15.249 20.865 1.00 21.79 314 TRP A N 1
ATOM 4484 C CA . TRP A 1 311 ? 20.932 -15.581 22.172 1.00 18.40 314 TRP A CA 1
ATOM 4485 C C . TRP A 1 311 ? 21.831 -16.601 22.884 1.00 18.02 314 TRP A C 1
ATOM 4486 O O . TRP A 1 311 ? 22.092 -16.488 24.085 1.00 17.63 314 TRP A O 1
ATOM 4507 N N . ASP A 1 312 ? 22.297 -17.611 22.162 1.00 20.90 315 ASP A N 1
ATOM 4508 C CA . ASP A 1 312 ? 23.144 -18.627 22.782 1.00 23.75 315 ASP A CA 1
ATOM 4509 C C . ASP A 1 312 ? 24.435 -18.001 23.286 1.00 23.26 315 ASP A C 1
ATOM 4510 O O . ASP A 1 312 ? 24.939 -18.381 24.355 1.00 26.58 315 ASP A O 1
ATOM 4519 N N . GLU A 1 313 ? 24.979 -17.044 22.539 1.00 21.06 316 GLU A N 1
ATOM 4520 C CA . GLU A 1 313 ? 26.226 -16.413 22.958 1.00 20.82 316 GLU A CA 1
ATOM 4521 C C . GLU A 1 313 ? 25.995 -15.661 24.244 1.00 20.94 316 GLU A C 1
ATOM 4522 O O . GLU A 1 313 ? 26.857 -15.665 25.128 1.00 21.88 316 GLU A O 1
ATOM 4534 N N . ILE A 1 314 ? 24.811 -15.064 24.382 1.00 19.74 317 ILE A N 1
ATOM 4535 C CA . ILE A 1 314 ? 24.498 -14.317 25.574 1.00 18.15 317 ILE A CA 1
ATOM 4536 C C . ILE A 1 314 ? 24.337 -15.243 26.757 1.00 17.95 317 ILE A C 1
ATOM 4537 O O . ILE A 1 314 ? 24.782 -14.933 27.858 1.00 19.24 317 ILE A O 1
ATOM 4553 N N . ALA A 1 315 ? 23.725 -16.400 26.523 1.00 19.03 318 ALA A N 1
ATOM 4554 C CA . ALA A 1 315 ? 23.449 -17.370 27.594 1.00 18.56 318 ALA A CA 1
ATOM 4555 C C . ALA A 1 315 ? 24.749 -17.944 28.150 1.00 19.52 318 ALA A C 1
ATOM 4556 O O . ALA A 1 315 ? 24.823 -18.353 29.317 1.00 19.16 318 ALA A O 1
ATOM 4563 N N . ALA A 1 316 ? 25.773 -17.967 27.306 1.00 19.75 319 ALA A N 1
ATOM 4564 C CA . ALA A 1 316 ? 27.080 -18.495 27.684 1.00 20.95 319 ALA A CA 1
ATOM 4565 C C . ALA A 1 316 ? 27.731 -17.647 28.773 1.00 20.49 319 ALA A C 1
ATOM 4566 O O . ALA A 1 316 ? 28.649 -18.117 29.472 1.00 21.35 319 ALA A O 1
ATOM 4573 N N . GLN A 1 317 ? 27.296 -16.397 28.894 1.00 21.41 320 GLN A N 1
ATOM 4574 C CA . GLN A 1 317 ? 28.057 -15.404 29.654 1.00 21.46 320 GLN A CA 1
ATOM 4575 C C . GLN A 1 317 ? 27.800 -15.383 31.166 1.00 21.06 320 GLN A C 1
ATOM 4576 O O . GLN A 1 317 ? 28.670 -14.975 31.920 1.00 21.54 320 GLN A O 1
ATOM 4590 N N . SER A 1 318 ? 26.614 -15.800 31.615 1.00 18.73 321 SER A N 1
ATOM 4591 C CA . SER A 1 318 ? 26.383 -15.961 33.051 1.00 18.10 321 SER A CA 1
ATOM 4592 C C . SER A 1 318 ? 25.140 -16.814 33.287 1.00 17.78 321 SER A C 1
ATOM 4593 O O . SER A 1 318 ? 24.354 -17.044 32.365 1.00 17.58 321 SER A O 1
ATOM 4601 N N . GLU A 1 319 ? 24.963 -17.279 34.523 1.00 24.86 322 GLU A N 1
ATOM 4602 C CA . GLU A 1 319 ? 23.778 -18.068 34.886 1.00 22.30 322 GLU A CA 1
ATOM 4603 C C . GLU A 1 319 ? 22.490 -17.288 34.731 1.00 20.63 322 GLU A C 1
ATOM 4604 O O . GLU A 1 319 ? 21.489 -17.839 34.279 1.00 20.79 322 GLU A O 1
ATOM 4616 N N . THR A 1 320 ? 22.521 -16.010 35.097 1.00 19.58 323 THR A N 1
ATOM 4617 C CA . THR A 1 320 ? 21.331 -15.168 35.011 1.00 20.06 323 THR A CA 1
ATOM 4618 C C . THR A 1 320 ? 20.964 -14.935 33.550 1.00 19.21 323 THR A C 1
ATOM 4619 O O . THR A 1 320 ? 19.793 -15.058 33.158 1.00 19.87 323 THR A O 1
ATOM 4630 N N . LYS A 1 321 ? 21.950 -14.610 32.728 1.00 18.82 324 LYS A N 1
ATOM 4631 C CA . LYS A 1 321 ? 21.712 -14.480 31.291 1.00 17.66 324 LYS A CA 1
ATOM 4632 C C . LYS A 1 321 ? 21.151 -15.788 30.700 1.00 19.00 324 LYS A C 1
ATOM 4633 O O . LYS A 1 321 ? 20.187 -15.760 29.928 1.00 16.77 324 LYS A O 1
ATOM 4652 N N . ALA A 1 322 ? 21.697 -16.935 31.091 1.00 18.71 325 ALA A N 1
ATOM 4653 C CA . ALA A 1 322 ? 21.168 -18.201 30.595 1.00 19.42 325 ALA A CA 1
ATOM 4654 C C . ALA A 1 322 ? 19.723 -18.411 31.006 1.00 20.86 325 ALA A C 1
ATOM 4655 O O . ALA A 1 322 ? 18.909 -18.876 30.214 1.00 19.87 325 ALA A O 1
ATOM 4662 N N . LYS A 1 323 ? 19.416 -18.068 32.256 1.00 20.42 326 LYS A N 1
ATOM 4663 C CA . LYS A 1 323 ? 18.060 -18.196 32.778 1.00 21.62 326 LYS A CA 1
ATOM 4664 C C . LYS A 1 323 ? 17.060 -17.336 31.994 1.00 19.18 326 LYS A C 1
ATOM 4665 O O . LYS A 1 323 ? 15.971 -17.807 31.605 1.00 18.49 326 LYS A O 1
ATOM 4684 N N . VAL A 1 324 ? 17.431 -16.086 31.741 1.00 17.02 327 VAL A N 1
ATOM 4685 C CA . VAL A 1 324 ? 16.566 -15.162 31.020 1.00 16.56 327 VAL A CA 1
ATOM 4686 C C . VAL A 1 324 ? 16.418 -15.593 29.559 1.00 14.96 327 VAL A C 1
ATOM 4687 O O . VAL A 1 324 ? 15.340 -15.554 29.012 1.00 16.15 327 VAL A O 1
ATOM 4700 N N . VAL A 1 325 ? 17.497 -16.037 28.925 1.00 15.26 328 VAL A N 1
ATOM 4701 C CA . VAL A 1 325 ? 17.388 -16.508 27.559 1.00 15.59 328 VAL A CA 1
ATOM 4702 C C . VAL A 1 325 ? 16.439 -17.700 27.461 1.00 19.45 328 VAL A C 1
ATOM 4703 O O . VAL A 1 325 ? 15.628 -17.761 26.544 1.00 17.81 328 VAL A O 1
ATOM 4716 N N . GLU A 1 326 ? 16.538 -18.640 28.397 1.00 17.91 329 GLU A N 1
ATOM 4717 C CA . GLU A 1 326 ? 15.641 -19.798 28.401 1.00 20.00 329 GLU A CA 1
ATOM 4718 C C . GLU A 1 326 ? 14.176 -19.381 28.573 1.00 17.11 329 GLU A C 1
ATOM 4719 O O . GLU A 1 326 ? 13.293 -19.997 27.989 1.00 20.45 329 GLU A O 1
ATOM 4731 N N . ILE A 1 327 ? 13.920 -18.357 29.372 1.00 15.44 330 ILE A N 1
ATOM 4732 C CA . ILE A 1 327 ? 12.555 -17.841 29.511 1.00 14.62 330 ILE A CA 1
ATOM 4733 C C . ILE A 1 327 ? 12.057 -17.279 28.160 1.00 13.78 330 ILE A C 1
ATOM 4734 O O . ILE A 1 327 ? 10.901 -17.512 27.735 1.00 14.27 330 ILE A O 1
ATOM 4750 N N . PHE A 1 328 ? 12.884 -16.506 27.483 1.00 14.56 331 PHE A N 1
ATOM 4751 C CA . PHE A 1 328 ? 12.496 -16.006 26.155 1.00 16.47 331 PHE A CA 1
ATOM 4752 C C . PHE A 1 328 ? 12.235 -17.167 25.190 1.00 15.64 331 PHE A C 1
ATOM 4753 O O . PHE A 1 328 ? 11.306 -17.111 24.378 1.00 15.80 331 PHE A O 1
ATOM 4770 N N . LYS A 1 329 ? 13.042 -18.219 25.249 1.00 15.17 332 LYS A N 1
ATOM 4771 C CA . LYS A 1 329 ? 12.858 -19.354 24.360 1.00 16.62 332 LYS A CA 1
ATOM 4772 C C . LYS A 1 329 ? 11.559 -20.111 24.634 1.00 19.10 332 LYS A C 1
ATOM 4773 O O . LYS A 1 329 ? 10.834 -20.449 23.709 1.00 18.26 332 LYS A O 1
ATOM 4792 N N . GLN A 1 330 ? 11.271 -20.386 25.899 1.00 16.79 333 GLN A N 1
ATOM 4793 C CA . GLN A 1 330 ? 10.093 -21.153 26.251 1.00 20.58 333 GLN A CA 1
ATOM 4794 C C . GLN A 1 330 ? 8.858 -20.340 25.919 1.00 17.66 333 GLN A C 1
ATOM 4795 O O . GLN A 1 330 ? 7.861 -20.887 25.433 1.00 17.71 333 GLN A O 1
ATOM 4809 N N . TYR A 1 331 ? 8.927 -19.033 26.167 1.00 16.28 334 TYR A N 1
ATOM 4810 C CA . TYR A 1 331 ? 7.782 -18.164 25.885 1.00 14.54 334 TYR A CA 1
ATOM 4811 C C . TYR A 1 331 ? 7.461 -18.206 24.382 1.00 13.49 334 TYR A C 1
ATOM 4812 O O . TYR A 1 331 ? 6.313 -18.432 23.998 1.00 15.47 334 TYR A O 1
ATOM 4830 N N . ASN A 1 332 ? 8.470 -18.002 23.536 1.00 14.18 335 ASN A N 1
ATOM 4831 C CA . ASN A 1 332 ? 8.264 -17.962 22.091 1.00 14.96 335 ASN A CA 1
ATOM 4832 C C . ASN A 1 332 ? 7.829 -19.316 21.532 1.00 16.18 335 ASN A C 1
ATOM 4833 O O . ASN A 1 332 ? 7.025 -19.374 20.598 1.00 17.08 335 ASN A O 1
ATOM 4844 N N . ALA A 1 333 ? 8.327 -20.403 22.115 1.00 15.91 336 ALA A N 1
ATOM 4845 C CA . ALA A 1 333 ? 7.915 -21.745 21.735 1.00 19.71 336 ALA A CA 1
ATOM 4846 C C . ALA A 1 333 ? 6.451 -21.944 22.113 1.00 17.05 336 ALA A C 1
ATOM 4847 O O . ALA A 1 333 ? 5.675 -22.496 21.336 1.00 17.90 336 ALA A O 1
ATOM 4854 N N . ASP A 1 334 ? 6.046 -21.440 23.279 1.00 18.69 337 ASP A N 1
ATOM 4855 C CA . ASP A 1 334 ? 4.655 -21.580 23.689 1.00 19.98 337 ASP A CA 1
ATOM 4856 C C . ASP A 1 334 ? 3.706 -20.733 22.820 1.00 15.51 337 ASP A C 1
ATOM 4857 O O . ASP A 1 334 ? 2.542 -21.122 22.608 1.00 16.72 337 ASP A O 1
ATOM 4883 N N . ARG A 1 336 ? 3.949 -20.306 19.653 1.00 16.39 339 ARG A N 1
ATOM 4884 C CA . ARG A 1 336 ? 3.714 -21.104 18.460 1.00 19.05 339 ARG A CA 1
ATOM 4885 C C . ARG A 1 336 ? 2.655 -22.192 18.740 1.00 20.34 339 ARG A C 1
ATOM 4886 O O . ARG A 1 336 ? 1.766 -22.427 17.915 1.00 23.70 339 ARG A O 1
ATOM 4907 N N . LYS A 1 337 ? 2.759 -22.859 19.888 1.00 18.84 340 LYS A N 1
ATOM 4908 C CA . LYS A 1 337 ? 1.807 -23.890 20.283 1.00 21.90 340 LYS A CA 1
ATOM 4909 C C . LYS A 1 337 ? 0.403 -23.321 20.527 1.00 21.40 340 LYS A C 1
ATOM 4910 O O . LYS A 1 337 ? -0.595 -23.983 20.259 1.00 24.19 340 LYS A O 1
ATOM 4929 N N . ALA A 1 338 ? 0.328 -22.102 21.052 1.00 17.42 341 ALA A N 1
ATOM 4930 C CA . ALA A 1 338 ? -0.963 -21.475 21.360 1.00 16.37 341 ALA A CA 1
ATOM 4931 C C . ALA A 1 338 ? -1.760 -21.133 20.097 1.00 16.29 341 ALA A C 1
ATOM 4932 O O . ALA A 1 338 ? -2.980 -21.278 20.073 1.00 18.28 341 ALA A O 1
ATOM 4939 N N . GLY A 1 339 ? -1.067 -20.657 19.060 1.00 19.54 342 GLY A N 1
ATOM 4940 C CA . GLY A 1 339 ? -1.713 -20.338 17.791 1.00 19.84 342 GLY A CA 1
ATOM 4941 C C . GLY A 1 339 ? -2.282 -18.930 17.729 1.00 15.17 342 GLY A C 1
ATOM 4942 O O . GLY A 1 339 ? -1.762 -18.012 18.331 1.00 14.86 342 GLY A O 1
ATOM 4946 N N . ARG A 1 340 ? -3.405 -18.767 17.032 1.00 15.73 343 ARG A N 1
ATOM 4947 C CA . ARG A 1 340 ? -3.976 -17.440 16.816 1.00 17.07 343 ARG A CA 1
ATOM 4948 C C . ARG A 1 340 ? -4.524 -16.827 18.091 1.00 18.20 343 ARG A C 1
ATOM 4949 O O . ARG A 1 340 ? -5.123 -17.532 18.894 1.00 16.25 343 ARG A O 1
ATOM 4970 N N . PRO A 1 341 ? -4.391 -15.497 18.256 1.00 13.95 344 PRO A N 1
ATOM 4971 C CA . PRO A 1 341 ? -3.800 -14.520 17.341 1.00 13.97 344 PRO A CA 1
ATOM 4972 C C . PRO A 1 341 ? -2.312 -14.243 17.641 1.00 14.65 344 PRO A C 1
ATOM 4973 O O . PRO A 1 341 ? -1.775 -13.242 17.186 1.00 13.62 344 PRO A O 1
ATOM 4984 N N . TYR A 1 342 ? -1.674 -15.108 18.420 1.00 13.18 345 TYR A N 1
ATOM 4985 C CA . TYR A 1 342 ? -0.256 -14.963 18.773 1.00 12.89 345 TYR A CA 1
ATOM 4986 C C . TYR A 1 342 ? 0.641 -15.302 17.588 1.00 13.55 345 TYR A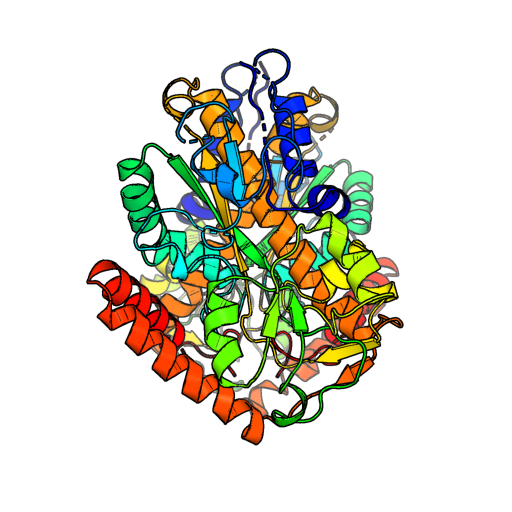 C 1
ATOM 4987 O O . TYR A 1 342 ? 1.630 -14.608 17.319 1.00 13.72 345 TYR A O 1
ATOM 5005 N N . ARG A 1 343 ? 0.315 -16.419 16.923 1.00 14.34 346 ARG A N 1
ATOM 5006 C CA . ARG A 1 343 ? 1.106 -16.931 15.794 1.00 15.19 346 ARG A CA 1
ATOM 5007 C C . ARG A 1 343 ? 0.184 -17.519 14.748 1.00 19.40 346 ARG A C 1
ATOM 5008 O O . ARG A 1 343 ? -0.842 -18.122 15.089 1.00 18.50 346 ARG A O 1
ATOM 5029 N N . TYR A 1 344 ? 0.549 -17.346 13.476 1.00 19.40 347 TYR A N 1
ATOM 5030 C CA . TYR A 1 344 ? -0.256 -17.815 12.360 1.00 18.51 347 TYR A CA 1
ATOM 5031 C C . TYR A 1 344 ? 0.525 -18.813 11.518 1.00 24.61 347 TYR A C 1
ATOM 5032 O O . TYR A 1 344 ? 1.599 -18.492 11.022 1.00 31.76 347 TYR A O 1
ATOM 5050 N N . ILE B 1 31 ? -16.556 11.802 50.522 1.00 26.78 34 ILE B N 1
ATOM 5051 C CA . ILE B 1 31 ? -17.411 11.314 49.450 1.00 23.20 34 ILE B CA 1
ATOM 5052 C C . ILE B 1 31 ? -17.533 9.788 49.509 1.00 21.40 34 ILE B C 1
ATOM 5053 O O . ILE B 1 31 ? -16.528 9.075 49.604 1.00 24.45 34 ILE B O 1
ATOM 5068 N N . LYS B 1 32 ? -18.765 9.298 49.450 1.00 24.44 35 LYS B N 1
ATOM 5069 C CA . LYS B 1 32 ? -19.043 7.865 49.504 1.00 24.26 35 LYS B CA 1
ATOM 5070 C C . LYS B 1 32 ? -19.696 7.422 48.205 1.00 19.57 35 LYS B C 1
ATOM 5071 O O . LYS B 1 32 ? -20.811 7.855 47.889 1.00 21.93 35 LYS B O 1
ATOM 5090 N N . TRP B 1 33 ? -19.018 6.538 47.479 1.00 21.20 36 TRP B N 1
ATOM 5091 C CA . TRP B 1 33 ? -19.565 5.967 46.250 1.00 16.59 36 TRP B CA 1
ATOM 5092 C C . TRP B 1 33 ? -19.773 4.469 46.380 1.00 19.35 36 TRP B C 1
ATOM 5093 O O . TRP B 1 33 ? -19.023 3.779 47.074 1.00 16.20 36 TRP B O 1
ATOM 5114 N N . ARG B 1 34 ? -20.803 3.977 45.703 1.00 16.85 37 ARG B N 1
ATOM 5115 C CA . ARG B 1 34 ? -20.983 2.550 45.497 1.00 15.14 37 ARG B CA 1
ATOM 5116 C C . ARG B 1 34 ? -20.839 2.276 44.003 1.00 14.48 37 ARG B C 1
ATOM 5117 O O . ARG B 1 34 ? -21.462 2.936 43.157 1.00 15.27 37 ARG B O 1
ATOM 5155 N N . GLN B 1 36 ? -21.135 -0.857 41.191 1.00 14.11 39 GLN B N 1
ATOM 5156 C CA . GLN B 1 36 ? -21.471 -2.259 40.912 1.00 13.82 39 GLN B CA 1
ATOM 5157 C C . GLN B 1 36 ? -20.851 -2.703 39.585 1.00 12.42 39 GLN B C 1
ATOM 5158 O O . GLN B 1 36 ? -21.019 -2.037 38.559 1.00 12.94 39 GLN B O 1
ATOM 5172 N N . THR B 1 37 ? -20.120 -3.823 39.608 1.00 14.65 40 THR B N 1
ATOM 5173 C CA . THR B 1 37 ? -19.580 -4.412 38.384 1.00 11.34 40 THR B CA 1
ATOM 5174 C C . THR B 1 37 ? -20.494 -5.541 37.836 1.00 13.23 40 THR B C 1
ATOM 5175 O O . THR B 1 37 ? -21.223 -6.195 38.594 1.00 12.74 40 THR B O 1
ATOM 5186 N N . TYR B 1 38 ? -20.500 -5.683 36.511 1.00 11.56 41 TYR B N 1
ATOM 5187 C CA . TYR B 1 38 ? -21.062 -6.820 35.780 1.00 13.03 41 TYR B CA 1
ATOM 5188 C C . TYR B 1 38 ? -20.409 -8.161 36.265 1.00 11.68 41 TYR B C 1
ATOM 5189 O O . TYR B 1 38 ? -20.992 -9.242 36.129 1.00 13.17 41 TYR B O 1
ATOM 5207 N N . ALA B 1 39 ? -19.175 -8.109 36.766 1.00 12.84 42 ALA B N 1
ATOM 5208 C CA . ALA B 1 39 ? -18.450 -9.335 37.093 1.00 14.75 42 ALA B CA 1
ATOM 5209 C C . ALA B 1 39 ? -18.956 -10.020 38.350 1.00 12.52 42 ALA B C 1
ATOM 5210 O O . ALA B 1 39 ? -19.203 -9.357 39.360 1.00 13.45 42 ALA B O 1
ATOM 5217 N N . GLY B 1 40 ? -19.062 -11.349 38.322 1.00 14.10 43 GLY B N 1
ATOM 5218 C CA . GLY B 1 40 ? -19.303 -12.106 39.537 1.00 13.97 43 GLY B CA 1
ATOM 5219 C C . GLY B 1 40 ? -18.161 -11.929 40.513 1.00 16.84 43 GLY B C 1
ATOM 5220 O O . GLY B 1 40 ? -17.088 -11.415 40.157 1.00 14.61 43 GLY B O 1
ATOM 5224 N N . ALA B 1 41 ? -18.392 -12.322 41.757 1.00 15.11 44 ALA B N 1
ATOM 5225 C CA . ALA B 1 41 ? -17.388 -12.084 42.802 1.00 18.33 44 ALA B CA 1
ATOM 5226 C C . ALA B 1 41 ? -15.999 -12.653 42.482 1.00 14.98 44 ALA B C 1
ATOM 5227 O O . ALA B 1 41 ? -15.007 -11.945 42.624 1.00 16.64 44 ALA B O 1
ATOM 5234 N N . ALA B 1 42 ? -15.920 -13.905 42.034 1.00 16.49 45 ALA B N 1
ATOM 5235 C CA . ALA B 1 42 ? -14.623 -14.517 41.725 1.00 17.45 45 ALA B CA 1
ATOM 5236 C C . ALA B 1 42 ? -13.910 -13.834 40.570 1.00 16.14 45 ALA B C 1
ATOM 5237 O O . ALA B 1 42 ? -12.677 -13.852 40.513 1.00 17.17 45 ALA B O 1
A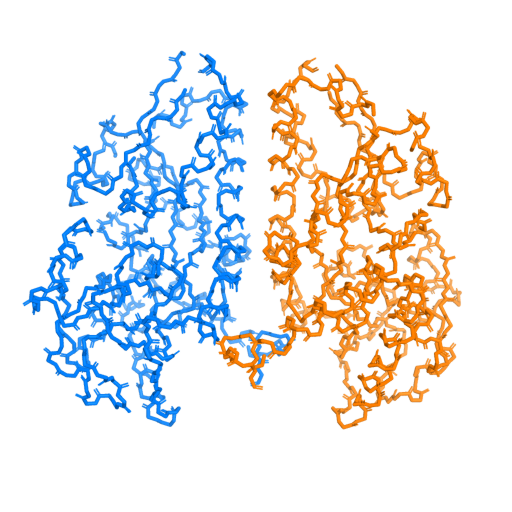TOM 5244 N N . LEU B 1 43 ? -14.667 -13.294 39.627 1.00 13.60 46 LEU B N 1
ATOM 5245 C CA . LEU B 1 43 ? -14.080 -12.552 38.519 1.00 14.93 46 LEU B CA 1
ATOM 5246 C C . LEU B 1 43 ? -13.701 -11.124 38.924 1.00 13.46 46 LEU B C 1
ATOM 5247 O O . LEU B 1 43 ? -12.654 -10.596 38.491 1.00 12.31 46 LEU B O 1
ATOM 5263 N N . ALA B 1 44 ? -14.530 -10.504 39.765 1.00 12.81 47 ALA B N 1
ATOM 5264 C CA . ALA B 1 44 ? -14.289 -9.105 40.165 1.00 14.91 47 ALA B CA 1
ATOM 5265 C C . ALA B 1 44 ? -12.953 -8.956 40.901 1.00 14.88 47 ALA B C 1
ATOM 5266 O O . ALA B 1 44 ? -12.346 -7.881 40.877 1.00 13.91 47 ALA B O 1
ATOM 5273 N N . GLU B 1 45 ? -12.501 -10.022 41.552 1.00 13.26 48 GLU B N 1
ATOM 5274 C CA . GLU B 1 45 ? -11.228 -10.018 42.229 1.00 13.90 48 GLU B CA 1
ATOM 5275 C C . GLU B 1 45 ? -10.060 -9.692 41.284 1.00 13.45 48 GLU B C 1
ATOM 5276 O O . GLU B 1 45 ? -8.997 -9.235 41.730 1.00 17.05 48 GLU B O 1
ATOM 5288 N N . HIS B 1 46 ? -10.256 -9.942 39.995 1.00 12.96 49 HIS B N 1
ATOM 5289 C CA . HIS B 1 46 ? -9.206 -9.739 38.996 1.00 13.17 49 HIS B CA 1
ATOM 5290 C C . HIS B 1 46 ? -9.436 -8.529 38.111 1.00 14.14 49 HIS B C 1
ATOM 5291 O O . HIS B 1 46 ? -8.480 -7.922 37.650 1.00 16.00 49 HIS B O 1
ATOM 5306 N N . VAL B 1 47 ? -10.713 -8.191 37.852 1.00 11.60 50 VAL B N 1
ATOM 5307 C CA . VAL B 1 47 ? -11.017 -7.189 36.816 1.00 10.65 50 VAL B CA 1
ATOM 5308 C C . VAL B 1 47 ? -11.447 -5.805 37.319 1.00 10.72 50 VAL B C 1
ATOM 5309 O O . VAL B 1 47 ? -11.547 -4.881 36.526 1.00 11.22 50 VAL B O 1
ATOM 5322 N N . ALA B 1 48 ? -11.670 -5.668 38.630 1.00 11.50 51 ALA B N 1
ATOM 5323 C CA . ALA B 1 48 ? -12.066 -4.384 39.228 1.00 11.89 51 ALA B CA 1
ATOM 5324 C C . ALA B 1 48 ? -11.464 -4.125 40.615 1.00 13.47 51 ALA B C 1
ATOM 5325 O O . ALA B 1 48 ? -11.102 -2.983 40.934 1.00 13.89 51 ALA B O 1
ATOM 5332 N N . LYS B 1 49 ? -11.420 -5.160 41.454 1.00 13.41 52 LYS B N 1
ATOM 5333 C CA . LYS B 1 49 ? -11.045 -4.970 42.856 1.00 13.03 52 LYS B CA 1
ATOM 5334 C C . LYS B 1 49 ? -9.629 -4.381 43.025 1.00 14.64 52 LYS B C 1
ATOM 5335 O O . LYS B 1 49 ? -9.436 -3.467 43.837 1.00 14.78 52 LYS B O 1
ATOM 5354 N N . PRO B 1 50 ? -8.640 -4.871 42.263 1.00 13.85 53 PRO B N 1
ATOM 5355 C CA . PRO B 1 50 ? -7.318 -4.320 42.582 1.00 13.07 53 PRO B CA 1
ATOM 5356 C C . PRO B 1 50 ? -7.242 -2.801 42.405 1.00 12.18 53 PRO B C 1
ATOM 5357 O O . PRO B 1 50 ? -6.666 -2.093 43.208 1.00 13.34 53 PRO B O 1
ATOM 5368 N N . ALA B 1 51 ? -7.806 -2.289 41.323 1.00 12.13 54 ALA B N 1
ATOM 5369 C CA . ALA B 1 51 ? -7.781 -0.849 41.074 1.00 9.91 54 ALA B CA 1
ATOM 5370 C C . ALA B 1 51 ? -8.649 -0.044 42.034 1.00 14.01 54 ALA B C 1
ATOM 5371 O O . ALA B 1 51 ? -8.308 1.064 42.395 1.00 13.95 54 ALA B O 1
ATOM 5378 N N . ILE B 1 52 ? -9.801 -0.579 42.411 1.00 15.27 55 ILE B N 1
ATOM 5379 C CA . ILE B 1 52 ? -10.614 0.110 43.405 1.00 16.11 55 ILE B CA 1
ATOM 5380 C C . ILE B 1 52 ? -9.905 0.133 44.772 1.00 15.41 55 ILE B C 1
ATOM 5381 O O . ILE B 1 52 ? -9.934 1.152 45.468 1.00 16.21 55 ILE B O 1
ATOM 5397 N N . ASP B 1 53 ? -9.244 -0.963 45.141 1.00 13.67 56 ASP B N 1
ATOM 5398 C CA . ASP B 1 53 ? -8.489 -0.994 46.397 1.00 15.30 56 ASP B CA 1
ATOM 5399 C C . ASP B 1 53 ? -7.337 0.036 46.348 1.00 14.93 56 ASP B C 1
ATOM 5400 O O . ASP B 1 53 ? -7.034 0.708 47.329 1.00 16.12 56 ASP B O 1
ATOM 5409 N N . LEU B 1 54 ? -6.669 0.142 45.203 1.00 17.17 57 LEU B N 1
ATOM 5410 C CA . LEU B 1 54 ? -5.592 1.129 45.075 1.00 16.64 57 LEU B CA 1
ATOM 5411 C C . LEU B 1 54 ? -6.167 2.539 45.225 1.00 16.95 57 LEU B C 1
ATOM 5412 O O . LEU B 1 54 ? -5.623 3.375 45.969 1.00 16.36 57 LEU B O 1
ATOM 5428 N N . PHE B 1 55 ? -7.274 2.803 44.536 1.00 14.75 58 PHE B N 1
ATOM 5429 C CA . PHE B 1 55 ? -7.930 4.098 44.639 1.00 15.97 58 PHE B CA 1
ATOM 5430 C C . PHE B 1 55 ? -8.223 4.446 46.101 1.00 14.89 58 PHE B C 1
ATOM 5431 O O . PHE B 1 55 ? -7.925 5.549 46.587 1.00 14.88 58 PHE B O 1
ATOM 5448 N N . ASN B 1 56 ? -8.801 3.492 46.812 1.00 14.31 59 ASN B N 1
ATOM 5449 C CA . ASN B 1 56 ? -9.160 3.696 48.213 1.00 17.08 59 ASN B CA 1
ATOM 5450 C C . ASN B 1 56 ? -7.955 3.948 49.117 1.00 15.29 59 ASN B C 1
ATOM 5451 O O . ASN B 1 56 ? -8.011 4.774 50.038 1.00 18.04 59 ASN B O 1
ATOM 5462 N N . ARG B 1 57 ? -6.849 3.250 48.863 1.00 14.84 60 ARG B N 1
ATOM 5463 C CA . ARG B 1 57 ? -5.656 3.464 49.673 1.00 16.10 60 ARG B CA 1
ATOM 5464 C C . ARG B 1 57 ? -5.048 4.849 49.427 1.00 17.07 60 ARG B C 1
ATOM 5465 O O . ARG B 1 57 ? -4.488 5.477 50.338 1.00 21.21 60 ARG B O 1
ATOM 5486 N N . ILE B 1 58 ? -5.106 5.309 48.189 1.00 17.97 61 ILE B N 1
ATOM 5487 C CA . ILE B 1 58 ? -4.560 6.612 47.849 1.00 15.94 61 ILE B CA 1
ATOM 5488 C C . ILE B 1 58 ? -5.476 7.748 48.318 1.00 18.99 61 ILE B C 1
ATOM 5489 O O . ILE B 1 58 ? -5.008 8.729 48.914 1.00 21.35 61 ILE B O 1
ATOM 5505 N N . ALA B 1 59 ? -6.781 7.607 48.067 1.00 18.50 62 ALA B N 1
ATOM 5506 C CA . ALA B 1 59 ? -7.751 8.652 48.420 1.00 16.91 62 ALA B CA 1
ATOM 5507 C C . ALA B 1 59 ? -7.980 8.819 49.931 1.00 18.48 62 ALA B C 1
ATOM 5508 O O . ALA B 1 59 ? -8.181 9.934 50.408 1.00 21.50 62 ALA B O 1
ATOM 5515 N N . GLY B 1 60 ? -7.947 7.724 50.682 1.00 20.95 63 GLY B N 1
ATOM 5516 C CA . GLY B 1 60 ? -8.106 7.806 52.127 1.00 20.08 63 GLY B CA 1
ATOM 5517 C C . GLY B 1 60 ? -9.429 8.441 52.526 1.00 20.82 63 GLY B C 1
ATOM 5518 O O . GLY B 1 60 ? -10.471 8.155 51.930 1.00 22.25 63 GLY B O 1
ATOM 5522 N N . ASP B 1 61 ? -9.382 9.300 53.540 1.00 25.00 64 ASP B N 1
ATOM 5523 C CA . ASP B 1 61 ? -10.607 9.878 54.106 1.00 25.84 64 ASP B CA 1
ATOM 5524 C C . ASP B 1 61 ? -11.330 10.837 53.163 1.00 23.85 64 ASP B C 1
ATOM 5525 O O . ASP B 1 61 ? -12.482 11.196 53.413 1.00 29.44 64 ASP B O 1
ATOM 5534 N N . ARG B 1 62 ? -10.670 11.242 52.083 1.00 29.32 65 ARG B N 1
ATOM 5535 C CA . ARG B 1 62 ? -11.282 12.119 51.085 1.00 29.05 65 ARG B CA 1
ATOM 5536 C C . ARG B 1 62 ? -12.493 11.456 50.426 1.00 22.39 65 ARG B C 1
ATOM 5537 O O . ARG B 1 62 ? -13.506 12.107 50.155 1.00 27.34 65 ARG B O 1
ATOM 5575 N N . GLN B 1 64 ? -14.205 7.181 49.412 1.00 19.89 67 GLN B N 1
ATOM 5576 C CA . GLN B 1 64 ? -14.104 5.719 49.343 1.00 16.80 67 GLN B CA 1
ATOM 5577 C C . GLN B 1 64 ? -15.140 5.155 48.394 1.00 20.63 67 GLN B C 1
ATOM 5578 O O . GLN B 1 64 ? -16.268 5.646 48.342 1.00 18.97 67 GLN B O 1
ATOM 5592 N N . ILE B 1 65 ? -14.761 4.111 47.671 1.00 16.87 68 ILE B N 1
ATOM 5593 C CA . ILE B 1 65 ? -15.645 3.417 46.729 1.00 15.44 68 ILE B CA 1
ATOM 5594 C C . ILE B 1 65 ? -15.871 1.992 47.228 1.00 17.58 68 ILE B C 1
ATOM 5595 O O . ILE B 1 65 ? -14.934 1.220 47.354 1.00 17.60 68 ILE B O 1
ATOM 5611 N N . GLU B 1 66 ? -17.121 1.643 47.503 1.00 14.66 69 GLU B N 1
ATOM 5612 C CA . GLU B 1 66 ? -17.487 0.300 47.908 1.00 15.27 69 GLU B CA 1
ATOM 5613 C C . GLU B 1 66 ? -17.818 -0.449 46.630 1.00 15.83 69 GLU B C 1
ATOM 5614 O O . GLU B 1 66 ? -18.659 0.013 45.852 1.00 16.98 69 GLU B O 1
ATOM 5626 N N . LEU B 1 67 ? -17.205 -1.609 46.427 1.00 16.16 70 LEU B N 1
ATOM 5627 C CA . LEU B 1 67 ? -17.408 -2.399 45.212 1.00 15.11 70 LEU B CA 1
ATOM 5628 C C . LEU B 1 67 ? -18.335 -3.587 45.454 1.00 14.82 70 LEU B C 1
ATOM 5629 O O . LEU B 1 67 ? -18.127 -4.403 46.348 1.00 16.01 70 LEU B O 1
ATOM 5645 N N . TYR B 1 68 ? -19.377 -3.648 44.643 1.00 13.50 71 TYR B N 1
ATOM 5646 C CA . TYR B 1 68 ? -20.360 -4.735 44.650 1.00 13.95 71 TYR B CA 1
ATOM 5647 C C . TYR B 1 68 ? -20.281 -5.527 43.334 1.00 13.14 71 TYR B C 1
ATOM 5648 O O . TYR B 1 68 ? -20.016 -4.973 42.277 1.00 14.42 71 TYR B O 1
ATOM 5666 N N . SER B 1 69 ? -20.518 -6.833 43.401 1.00 15.00 72 SER B N 1
ATOM 5667 C CA . SER B 1 69 ? -20.382 -7.688 42.239 1.00 14.31 72 SER B CA 1
ATOM 5668 C C . SER B 1 69 ? -21.722 -7.972 41.577 1.00 17.28 72 SER B C 1
ATOM 5669 O O . SER B 1 69 ? -22.747 -7.357 41.910 1.00 15.80 72 SER B O 1
ATOM 5677 N N . ALA B 1 70 ? -21.709 -8.890 40.619 1.00 14.38 73 ALA B N 1
ATOM 5678 C CA . ALA B 1 70 ? -22.850 -9.101 39.759 1.00 14.18 73 ALA B CA 1
ATOM 5679 C C . ALA B 1 70 ? -24.179 -9.184 40.507 1.00 18.44 73 ALA B C 1
ATOM 5680 O O . ALA B 1 70 ? -24.329 -9.982 41.414 1.00 17.22 73 ALA B O 1
ATOM 5687 N N . ASP B 1 71 ? -25.125 -8.339 40.114 1.00 16.60 74 ASP B N 1
ATOM 5688 C CA . ASP B 1 71 ? -26.505 -8.403 40.614 1.00 16.76 74 ASP B CA 1
ATOM 5689 C C . ASP B 1 71 ? -26.654 -8.205 42.130 1.00 18.22 74 ASP B C 1
ATOM 5690 O O . ASP B 1 71 ? -27.700 -8.491 42.687 1.00 19.64 74 ASP B O 1
ATOM 5699 N N . GLN B 1 72 ? -25.628 -7.687 42.803 1.00 18.58 75 GLN B N 1
ATOM 5700 C CA . GLN B 1 72 ? -25.632 -7.661 44.275 1.00 19.38 75 GLN B CA 1
ATOM 5701 C C . GLN B 1 72 ? -26.577 -6.622 44.868 1.00 23.43 75 GLN B C 1
ATOM 5702 O O . GLN B 1 72 ? -27.380 -6.953 45.739 1.00 23.02 75 GLN B O 1
ATOM 5716 N N . LEU B 1 73 ? -26.476 -5.366 44.432 1.00 19.33 76 LEU B N 1
ATOM 5717 C CA . LEU B 1 73 ? -27.426 -4.346 44.897 1.00 19.59 76 LEU B CA 1
ATOM 5718 C C . LEU B 1 73 ? -28.695 -4.285 44.092 1.00 20.03 76 LEU B C 1
ATOM 5719 O O . LEU B 1 73 ? -29.782 -4.154 44.662 1.00 22.92 76 LEU B O 1
ATOM 5735 N N . VAL B 1 74 ? -28.559 -4.322 42.768 1.00 18.93 77 VAL B N 1
ATOM 5736 C CA . VAL B 1 74 ? -29.728 -4.375 41.884 1.00 19.73 77 VAL B CA 1
ATOM 5737 C C . VAL B 1 74 ? -29.456 -5.383 40.790 1.00 18.94 77 VAL B C 1
ATOM 5738 O O . VAL B 1 74 ? -28.308 -5.609 40.443 1.00 17.68 77 VAL B O 1
ATOM 5751 N N . PRO B 1 75 ? -30.509 -6.001 40.251 1.00 19.94 78 PRO B N 1
ATOM 5752 C CA . PRO B 1 75 ? -30.331 -6.924 39.128 1.00 21.41 78 PRO B CA 1
ATOM 5753 C C . PRO B 1 75 ? -29.812 -6.233 37.877 1.00 18.71 78 PRO B C 1
ATOM 5754 O O . PRO B 1 75 ? -30.053 -5.047 37.664 1.00 19.79 78 PRO B O 1
ATOM 5765 N N . THR B 1 76 ? -29.086 -6.989 37.059 1.00 19.18 79 THR B N 1
ATOM 5766 C CA . THR B 1 76 ? -28.583 -6.485 35.781 1.00 18.17 79 THR B CA 1
ATOM 5767 C C . THR B 1 76 ? -29.585 -5.651 34.975 1.00 19.48 79 THR B C 1
ATOM 5768 O O . THR B 1 76 ? -29.224 -4.605 34.457 1.00 19.43 79 THR B O 1
ATOM 5779 N N . GLY B 1 77 ? -30.827 -6.086 34.887 1.00 20.79 80 GLY B N 1
ATOM 5780 C CA . GLY B 1 77 ? -31.791 -5.366 34.079 1.00 23.63 80 GLY B CA 1
ATOM 5781 C C . GLY B 1 77 ? -32.243 -4.030 34.646 1.00 25.68 80 GLY B C 1
ATOM 5782 O O . GLY B 1 77 ? -32.928 -3.264 33.956 1.00 25.54 80 GLY B O 1
ATOM 5786 N N . GLU B 1 78 ? -31.872 -3.752 35.894 1.00 22.34 81 GLU B N 1
ATOM 5787 C CA . GLU B 1 78 ? -32.189 -2.482 36.542 1.00 22.28 81 GLU B CA 1
ATOM 5788 C C . GLU B 1 78 ? -30.930 -1.633 36.739 1.00 20.39 81 GLU B C 1
ATOM 5789 O O . GLU B 1 78 ? -31.026 -0.509 37.234 1.00 22.42 81 GLU B O 1
ATOM 5801 N N . LEU B 1 79 ? -29.769 -2.156 36.356 1.00 19.21 82 LEU B N 1
ATOM 5802 C CA . LEU B 1 79 ? -28.503 -1.524 36.693 1.00 18.37 82 LEU B CA 1
ATOM 5803 C C . LEU B 1 79 ? -28.313 -0.144 36.025 1.00 19.04 82 LEU B C 1
ATOM 5804 O O . LEU B 1 79 ? -27.913 0.814 36.691 1.00 18.20 82 LEU B O 1
ATOM 5820 N N . PHE B 1 80 ? -28.604 -0.024 34.727 1.00 17.86 83 PHE B N 1
ATOM 5821 C CA . PHE B 1 80 ? -28.470 1.281 34.082 1.00 17.71 83 PHE B CA 1
ATOM 5822 C C . PHE B 1 80 ? -29.367 2.330 34.725 1.00 18.78 83 PHE B C 1
ATOM 5823 O O . PHE B 1 80 ? -28.906 3.432 35.011 1.00 19.40 83 PHE B O 1
ATOM 5840 N N . ARG B 1 81 ? -30.645 2.010 34.960 1.00 19.76 84 ARG B N 1
ATOM 5841 C CA . ARG B 1 81 ? -31.553 3.017 35.524 1.00 20.89 84 ARG B CA 1
ATOM 5842 C C . ARG B 1 81 ? -31.184 3.359 36.961 1.00 21.24 84 ARG B C 1
ATOM 5843 O O . ARG B 1 81 ? -31.387 4.484 37.406 1.00 21.87 84 ARG B O 1
ATOM 5864 N N . ALA B 1 82 ? -30.625 2.394 37.679 1.00 20.90 85 ALA B N 1
ATOM 5865 C CA . ALA B 1 82 ? -30.203 2.634 39.071 1.00 21.24 85 ALA B CA 1
ATOM 5866 C C . ALA B 1 82 ? -29.048 3.633 39.116 1.00 20.61 85 ALA B C 1
ATOM 5867 O O . ALA B 1 82 ? -28.972 4.481 40.006 1.00 21.19 85 ALA B O 1
ATOM 5891 N N . GLN B 1 84 ? -28.435 5.864 36.623 1.00 19.80 87 GLN B N 1
ATOM 5892 C CA . GLN B 1 84 ? -28.961 7.108 36.098 1.00 20.42 87 GLN B CA 1
ATOM 5893 C C . GLN B 1 84 ? -29.693 7.915 37.175 1.00 22.07 87 GLN B C 1
ATOM 5894 O O . GLN B 1 84 ? -29.592 9.150 37.225 1.00 22.14 87 GLN B O 1
ATOM 5908 N N . ARG B 1 85 ? -30.450 7.211 38.010 1.00 22.52 88 ARG B N 1
ATOM 5909 C CA . ARG B 1 85 ? -31.241 7.842 39.053 1.00 24.36 88 ARG B CA 1
ATOM 5910 C C . ARG B 1 85 ? -30.405 8.229 40.275 1.00 26.38 88 ARG B C 1
ATOM 5911 O O . ARG B 1 85 ? -30.817 9.054 41.089 1.00 24.94 88 ARG B O 1
ATOM 5932 N N . GLY B 1 86 ? -29.225 7.640 40.401 1.00 22.60 89 GLY B N 1
ATOM 5933 C CA . GLY B 1 86 ? -28.304 7.979 41.472 1.00 22.59 89 GLY B CA 1
ATOM 5934 C C . GLY B 1 86 ? -28.306 7.037 42.660 1.00 22.84 89 GLY B C 1
ATOM 5935 O O . GLY B 1 86 ? -27.625 7.289 43.652 1.00 22.99 89 GLY B O 1
ATOM 5939 N N . THR B 1 87 ? -29.012 5.926 42.548 1.00 22.92 90 THR B N 1
ATOM 5940 C CA . THR B 1 87 ? -29.020 4.932 43.608 1.00 23.22 90 THR B CA 1
ATOM 5941 C C . THR B 1 87 ? -27.631 4.332 43.707 1.00 22.11 90 THR B C 1
ATOM 5942 O O . THR B 1 87 ? -27.103 4.100 44.803 1.00 22.61 90 THR B O 1
ATOM 5953 N N . ILE B 1 88 ? -27.048 4.076 42.548 1.00 21.01 91 ILE B N 1
ATOM 5954 C CA . ILE B 1 88 ? -25.658 3.626 42.448 1.00 19.93 91 ILE B CA 1
ATOM 5955 C C . ILE B 1 88 ? -24.849 4.694 41.716 1.00 19.34 91 ILE B C 1
ATOM 5956 O O . ILE B 1 88 ? -25.278 5.263 40.707 1.00 19.29 91 ILE B O 1
ATOM 5972 N N . ASP B 1 89 ? -23.649 4.961 42.205 1.00 18.97 92 ASP B N 1
ATOM 5973 C CA . ASP B 1 89 ? -22.853 6.058 41.670 1.00 18.64 92 ASP B CA 1
ATOM 5974 C C . ASP B 1 89 ? -22.053 5.680 40.430 1.00 17.53 92 ASP B C 1
ATOM 5975 O O . ASP B 1 89 ? -21.899 6.498 39.524 1.00 17.36 92 ASP B O 1
ATOM 5984 N N . ALA B 1 90 ? -21.561 4.451 40.406 1.00 16.87 93 ALA B N 1
ATOM 5985 C CA . ALA B 1 90 ? -20.660 4.039 39.337 1.00 15.86 93 ALA B CA 1
ATOM 5986 C C . ALA B 1 90 ? -20.915 2.611 38.917 1.00 15.41 93 ALA B C 1
ATOM 5987 O O . ALA B 1 90 ? -21.434 1.787 39.694 1.00 15.80 93 ALA B O 1
ATOM 5994 N N . VAL B 1 91 ? -20.548 2.314 37.678 1.00 14.68 94 VAL B N 1
ATOM 5995 C CA . VAL B 1 91 ? -20.765 1.000 37.120 1.00 14.28 94 VAL B CA 1
ATOM 5996 C C . VAL B 1 91 ? -19.575 0.616 36.257 1.00 13.37 94 VAL B C 1
ATOM 5997 O O . VAL B 1 91 ? -19.054 1.444 35.501 1.00 13.69 94 VAL B O 1
ATOM 6010 N N . GLN B 1 92 ? -19.137 -0.631 36.404 1.00 13.03 95 GLN B N 1
ATOM 6011 C CA . GLN B 1 92 ? -18.219 -1.268 35.454 1.00 12.25 95 GLN B CA 1
ATOM 6012 C C . GLN B 1 92 ? -19.024 -2.295 34.669 1.00 12.46 95 GLN B C 1
ATOM 6013 O O . GLN B 1 92 ? -19.512 -3.271 35.248 1.00 13.17 95 GLN B O 1
ATOM 6027 N N . SER B 1 93 ? -19.204 -2.071 33.365 1.00 11.90 96 SER B N 1
ATOM 6028 C CA . SER B 1 93 ? -20.024 -2.971 32.573 1.00 12.81 96 SER B CA 1
ATOM 6029 C C . SER B 1 93 ? -19.837 -2.713 31.091 1.00 11.50 96 SER B C 1
ATOM 6030 O O . SER B 1 93 ? -19.489 -1.599 30.695 1.00 11.42 96 SER B O 1
ATOM 6038 N N . ASP B 1 94 ? -20.157 -3.725 30.279 1.00 13.10 97 ASP B N 1
ATOM 6039 C CA . ASP B 1 94 ? -20.440 -3.501 28.862 1.00 11.29 97 ASP B CA 1
ATOM 6040 C C . ASP B 1 94 ? -21.840 -2.825 28.753 1.00 11.89 97 ASP B C 1
ATOM 6041 O O . ASP B 1 94 ? -22.680 -2.876 29.682 1.00 13.30 97 ASP B O 1
ATOM 6050 N N . ASP B 1 95 ? -22.108 -2.226 27.592 1.00 11.89 98 ASP B N 1
ATOM 6051 C CA . ASP B 1 95 ? -23.398 -1.591 27.313 1.00 12.80 98 ASP B CA 1
ATOM 6052 C C . ASP B 1 95 ? -24.503 -2.625 27.122 1.00 15.07 98 ASP B C 1
ATOM 6053 O O . ASP B 1 95 ? -25.667 -2.378 27.453 1.00 16.35 98 ASP B O 1
ATOM 6062 N N . ASP B 1 96 ? -24.136 -3.778 26.564 1.00 13.65 99 ASP B N 1
ATOM 6063 C CA . ASP B 1 96 ? -25.097 -4.741 25.992 1.00 13.05 99 ASP B CA 1
ATOM 6064 C C . ASP B 1 96 ? -25.892 -5.503 27.069 1.00 14.61 99 ASP B C 1
ATOM 6065 O O . ASP B 1 96 ? -27.129 -5.516 27.041 1.00 15.31 99 ASP B O 1
ATOM 6074 N N . SER B 1 97 ? -25.210 -6.078 28.055 1.00 13.49 100 SER B N 1
ATOM 6075 C CA . SER B 1 97 ? -25.923 -6.880 29.048 1.00 15.56 100 SER B CA 1
ATOM 6076 C C . SER B 1 97 ? -26.845 -6.029 29.908 1.00 14.93 100 SER B C 1
ATOM 6077 O O . SER B 1 97 ? -27.906 -6.506 30.338 1.00 19.53 100 SER B O 1
ATOM 6102 N N . ALA B 1 99 ? -28.332 -3.411 28.698 1.00 17.79 102 ALA B N 1
ATOM 6103 C CA . ALA B 1 99 ? -29.277 -2.823 27.741 1.00 20.91 102 ALA B CA 1
ATOM 6104 C C . ALA B 1 99 ? -29.450 -1.322 27.917 1.00 17.43 102 ALA B C 1
ATOM 6105 O O . ALA B 1 99 ? -30.568 -0.824 28.037 1.00 18.73 102 ALA B O 1
ATOM 6112 N N . SER B 1 100 ? -28.330 -0.601 27.910 1.00 17.60 103 SER B N 1
ATOM 6113 C CA . SER B 1 100 ? -28.366 0.843 27.967 1.00 15.99 103 SER B CA 1
ATOM 6114 C C . SER B 1 100 ? -29.213 1.377 26.823 1.00 19.66 103 SER B C 1
ATOM 6115 O O . SER B 1 100 ? -29.143 0.881 25.714 1.00 18.25 103 SER B O 1
ATOM 6123 N N . PRO B 1 101 ? -30.022 2.400 27.085 1.00 18.02 104 PRO B N 1
ATOM 6124 C CA . PRO B 1 101 ? -30.874 2.939 26.029 1.00 20.38 104 PRO B CA 1
ATOM 6125 C C . PRO B 1 101 ? -30.136 3.993 25.207 1.00 21.26 104 PRO B C 1
ATOM 6126 O O . PRO B 1 101 ? -30.411 5.186 25.308 1.00 22.30 104 PRO B O 1
ATOM 6137 N N . THR B 1 102 ? -29.209 3.518 24.383 1.00 20.28 105 THR B N 1
ATOM 6138 C CA . THR B 1 102 ? -28.394 4.369 23.506 1.00 19.75 105 THR B CA 1
ATOM 6139 C C . THR B 1 102 ? -28.214 3.732 22.136 1.00 18.14 105 THR B C 1
ATOM 6140 O O . THR B 1 102 ? -28.425 2.537 21.965 1.00 20.17 105 THR B O 1
ATOM 6151 N N . GLU B 1 103 ? -27.715 4.518 21.185 1.00 17.38 106 GLU B N 1
ATOM 6152 C CA . GLU B 1 103 ? -27.492 4.028 19.825 1.00 18.36 106 GLU B CA 1
ATOM 6153 C C . GLU B 1 103 ? -26.225 3.209 19.673 1.00 18.10 106 GLU B C 1
ATOM 6154 O O . GLU B 1 103 ? -25.986 2.631 18.622 1.00 21.13 106 GLU B O 1
ATOM 6166 N N . VAL B 1 104 ? -25.427 3.145 20.719 1.00 15.79 107 VAL B N 1
ATOM 6167 C CA . VAL B 1 104 ? -24.157 2.417 20.631 1.00 13.52 107 VAL B CA 1
ATOM 6168 C C . VAL B 1 104 ? -24.137 1.142 21.454 1.00 14.80 107 VAL B C 1
ATOM 6169 O O . VAL B 1 104 ? -23.152 0.416 21.470 1.00 14.72 107 VAL B O 1
ATOM 6182 N N . THR B 1 105 ? -25.246 0.824 22.092 1.00 13.56 108 THR B N 1
ATOM 6183 C CA . THR B 1 105 ? -25.321 -0.344 22.947 1.00 13.37 108 THR B CA 1
ATOM 6184 C C . THR B 1 105 ? -24.983 -1.663 22.232 1.00 15.24 108 THR B C 1
ATOM 6185 O O . THR B 1 105 ? -24.286 -2.524 22.787 1.00 14.70 108 THR B O 1
ATOM 6196 N N . VAL B 1 106 ? -25.416 -1.799 20.979 1.00 14.59 109 VAL B N 1
ATOM 6197 C CA . VAL B 1 106 ? -25.142 -3.032 20.249 1.00 15.47 109 VAL B CA 1
ATOM 6198 C C . VAL B 1 106 ? -23.655 -3.274 19.927 1.00 14.09 109 VAL B C 1
ATOM 6199 O O . VAL B 1 106 ? -23.305 -4.375 19.485 1.00 13.31 109 VAL B O 1
ATOM 6212 N N . PHE B 1 107 ? -22.778 -2.286 20.159 1.00 11.80 110 PHE B N 1
ATOM 6213 C CA . PHE B 1 107 ? -21.354 -2.475 19.895 1.00 12.80 110 PHE B CA 1
ATOM 6214 C C . PHE B 1 107 ? -20.555 -2.872 21.118 1.00 10.72 110 PHE B C 1
ATOM 6215 O O . PHE B 1 107 ? -19.397 -3.301 20.991 1.00 12.59 110 PHE B O 1
ATOM 6232 N N . GLY B 1 108 ? -21.137 -2.707 22.305 1.00 14.35 111 GLY B N 1
ATOM 6233 C CA . GLY B 1 108 ? -20.529 -3.155 23.552 1.00 12.71 111 GLY B CA 1
ATOM 6234 C C . GLY B 1 108 ? -20.606 -4.670 23.694 1.00 12.51 111 GLY B C 1
ATOM 6235 O O . GLY B 1 108 ? -21.334 -5.329 22.983 1.00 14.21 111 GLY B O 1
ATOM 6239 N N . GLY B 1 109 ? -19.827 -5.242 24.610 1.00 10.80 112 GLY B N 1
ATOM 6240 C CA . GLY B 1 109 ? -19.789 -6.680 24.766 1.00 15.56 112 GLY B CA 1
ATOM 6241 C C . GLY B 1 109 ? -19.019 -7.308 23.629 1.00 12.72 112 GLY B C 1
ATOM 6242 O O . GLY B 1 109 ? -17.871 -6.915 23.405 1.00 11.25 112 GLY B O 1
ATOM 6246 N N . TYR B 1 110 ? -19.618 -8.279 22.945 1.00 12.25 113 TYR B N 1
ATOM 6247 C CA . TYR B 1 110 ? -18.973 -8.961 21.822 1.00 10.22 113 TYR B CA 1
ATOM 6248 C C . TYR B 1 110 ? -19.621 -8.648 20.489 1.00 11.22 113 TYR B C 1
ATOM 6249 O O . TYR B 1 110 ? -20.484 -9.416 20.017 1.00 13.67 113 TYR B O 1
ATOM 6267 N N . PHE B 1 111 ? -19.211 -7.541 19.879 1.00 12.38 114 PHE B N 1
ATOM 6268 C CA . PHE B 1 111 ? -19.663 -7.170 18.542 1.00 13.53 114 PHE B CA 1
ATOM 6269 C C . PHE B 1 111 ? -18.970 -8.136 17.587 1.00 14.28 114 PHE B C 1
ATOM 6270 O O . PHE B 1 111 ? -17.734 -8.145 17.495 1.00 12.52 114 PHE B O 1
ATOM 6287 N N . PRO B 1 112 ? -19.742 -9.000 16.912 1.00 12.23 115 PRO B N 1
ATOM 6288 C CA . PRO B 1 112 ? -19.123 -10.123 16.184 1.00 14.37 115 PRO B CA 1
ATOM 6289 C C . PRO B 1 112 ? -17.994 -9.718 15.197 1.00 12.76 115 PRO B C 1
ATOM 6290 O O . PRO B 1 112 ? -18.209 -8.910 14.284 1.00 12.87 115 PRO B O 1
ATOM 6301 N N . PHE B 1 113 ? -16.798 -10.272 15.443 1.00 14.14 116 PHE B N 1
ATOM 6302 C CA . PHE B 1 113 ? -15.620 -10.052 14.599 1.00 11.92 116 PHE B CA 1
ATOM 6303 C C . PHE B 1 113 ? -15.185 -8.584 14.505 1.00 11.42 116 PHE B C 1
ATOM 6304 O O . PHE B 1 113 ? -14.477 -8.207 13.592 1.00 14.94 116 PHE B O 1
ATOM 6321 N N . GLY B 1 114 ? -15.553 -7.762 15.480 1.00 11.91 117 GLY B N 1
ATOM 6322 C CA . GLY B 1 114 ? -15.208 -6.363 15.456 1.00 11.92 117 GLY B CA 1
ATOM 6323 C C . GLY B 1 114 ? -13.708 -6.139 15.678 1.00 11.67 117 GLY B C 1
ATOM 6324 O O . GLY B 1 114 ? -13.077 -5.378 14.936 1.00 13.46 117 GLY B O 1
ATOM 6328 N N . CYS B 1 115 ? -13.130 -6.763 16.705 1.00 10.12 118 CYS B N 1
ATOM 6329 C CA . CYS B 1 115 ? -11.730 -6.591 17.055 1.00 10.63 118 CYS B CA 1
ATOM 6330 C C . CYS B 1 115 ? -10.974 -7.915 17.057 1.00 13.07 118 CYS B C 1
ATOM 6331 O O . CYS B 1 115 ? -11.331 -8.856 17.763 1.00 15.32 118 CYS B O 1
ATOM 6339 N N . ARG B 1 116 ? -9.882 -7.976 16.311 1.00 10.62 119 ARG B N 1
ATOM 6340 C CA . ARG B 1 116 ? -9.027 -9.155 16.330 1.00 11.01 119 ARG B CA 1
ATOM 6341 C C . ARG B 1 116 ? -8.160 -9.206 17.590 1.00 8.81 119 ARG B C 1
ATOM 6342 O O . ARG B 1 116 ? -7.919 -10.285 18.112 1.00 10.63 119 ARG B O 1
ATOM 6363 N N . TYR B 1 117 ? -7.723 -8.027 18.051 1.00 10.40 120 TYR B N 1
ATOM 6364 C CA . TYR B 1 117 ? -6.806 -7.856 19.186 1.00 9.09 120 TYR B CA 1
ATOM 6365 C C . TYR B 1 117 ? -7.359 -6.905 20.260 1.00 9.41 120 TYR B C 1
ATOM 6366 O O . TYR B 1 117 ? -8.013 -5.894 19.958 1.00 9.79 120 TYR B O 1
ATOM 6384 N N . SER B 1 118 ? -7.041 -7.202 21.517 1.00 7.36 121 SER B N 1
ATOM 6385 C CA . SER B 1 118 ? -7.427 -6.346 22.620 1.00 6.31 121 SER B CA 1
ATOM 6386 C C . SER B 1 118 ? -7.005 -4.889 22.492 1.00 8.70 121 SER B C 1
ATOM 6387 O O . SER B 1 118 ? -7.727 -4.004 22.903 1.00 8.89 121 SER B O 1
ATOM 6395 N N . LEU B 1 119 ? -5.797 -4.629 21.986 1.00 7.33 122 LEU B N 1
ATOM 6396 C CA . LEU B 1 119 ? -5.347 -3.238 21.839 1.00 8.22 122 LEU B CA 1
ATOM 6397 C C . LEU B 1 119 ? -6.150 -2.422 20.810 1.00 7.98 122 LEU B C 1
ATOM 6398 O O . LEU B 1 119 ? -6.094 -1.185 20.808 1.00 8.58 122 LEU B O 1
ATOM 6414 N N . ASP B 1 120 ? -6.914 -3.111 19.965 1.00 7.85 123 ASP B N 1
ATOM 6415 C CA . ASP B 1 120 ? -7.811 -2.424 19.049 1.00 10.40 123 ASP B CA 1
ATOM 6416 C C . ASP B 1 120 ? -8.867 -1.574 19.790 1.00 8.96 123 ASP B C 1
ATOM 6417 O O . ASP B 1 120 ? -9.295 -0.540 19.292 1.00 9.71 123 ASP B O 1
ATOM 6426 N N . VAL B 1 121 ? -9.248 -1.975 20.998 1.00 9.65 124 VAL B N 1
ATOM 6427 C CA . VAL B 1 121 ? -10.286 -1.230 21.726 1.00 7.10 124 VAL B CA 1
ATOM 6428 C C . VAL B 1 121 ? -9.847 0.190 22.141 1.00 9.32 124 VAL B C 1
ATOM 6429 O O . VAL B 1 121 ? -10.448 1.178 21.718 1.00 9.94 124 VAL B O 1
ATOM 6442 N N . PRO B 1 122 ? -8.715 0.321 22.880 1.00 7.66 125 PRO B N 1
ATOM 6443 C CA . PRO B 1 122 ? -8.300 1.678 23.218 1.00 7.55 125 PRO B CA 1
ATOM 6444 C C . PRO B 1 122 ? -7.881 2.497 21.985 1.00 9.87 125 PRO B C 1
ATOM 6445 O O . PRO B 1 122 ? -7.967 3.729 21.998 1.00 10.52 125 PRO B O 1
ATOM 6456 N N . VAL B 1 123 ? -7.405 1.849 20.921 1.00 9.82 126 VAL B N 1
ATOM 6457 C CA . VAL B 1 123 ? -7.084 2.605 19.714 1.00 8.87 126 VAL B CA 1
ATOM 6458 C C . VAL B 1 123 ? -8.369 3.113 19.024 1.00 9.82 126 VAL B C 1
ATOM 6459 O O . VAL B 1 123 ? -8.434 4.274 18.654 1.00 10.87 126 VAL B O 1
ATOM 6472 N N . LEU B 1 124 ? -9.381 2.265 18.881 1.00 10.68 127 LEU B N 1
ATOM 6473 C CA . LEU B 1 124 ? -10.634 2.703 18.269 1.00 10.90 127 LEU B CA 1
ATOM 6474 C C . LEU B 1 124 ? -11.226 3.858 19.067 1.00 8.34 127 LEU B C 1
ATOM 6475 O O . LEU B 1 124 ? -11.639 4.894 18.496 1.00 11.08 127 LEU B O 1
ATOM 6491 N N . PHE B 1 125 ? -11.175 3.742 20.395 1.00 9.47 128 PHE B N 1
ATOM 6492 C CA . PHE B 1 125 ? -11.732 4.798 21.230 1.00 10.15 128 PHE B CA 1
ATOM 6493 C C . PHE B 1 125 ? -10.936 6.086 21.236 1.00 11.68 128 PHE B C 1
ATOM 6494 O O . PHE B 1 125 ? -11.491 7.186 21.129 1.00 14.64 128 PHE B O 1
ATOM 6511 N N . ASN B 1 126 ? -9.621 5.972 21.353 1.00 10.37 129 ASN B N 1
ATOM 6512 C CA . ASN B 1 126 ? -8.780 7.150 21.534 1.00 11.75 129 ASN B CA 1
ATOM 6513 C C . ASN B 1 126 ? -8.323 7.785 20.232 1.00 13.43 129 ASN B C 1
ATOM 6514 O O . ASN B 1 126 ? -8.022 8.993 20.190 1.00 16.15 129 ASN B O 1
ATOM 6525 N N . GLN B 1 127 ? -8.278 6.989 19.170 1.00 11.58 130 GLN B N 1
ATOM 6526 C CA . GLN B 1 127 ? -7.778 7.478 17.893 1.00 14.38 130 GLN B CA 1
ATOM 6527 C C . GLN B 1 127 ? -8.724 7.454 16.698 1.00 11.44 130 GLN B C 1
ATOM 6528 O O . GLN B 1 127 ? -8.458 8.141 15.718 1.00 12.58 130 GLN B O 1
ATOM 6542 N N . TYR B 1 128 ? -9.835 6.707 16.766 1.00 10.66 131 TYR B N 1
ATOM 6543 C CA . TYR B 1 128 ? -10.734 6.631 15.616 1.00 11.00 131 TYR B CA 1
ATOM 6544 C C . TYR B 1 128 ? -12.127 7.140 15.992 1.00 15.20 131 TYR B C 1
ATOM 6545 O O . TYR B 1 128 ? -13.105 6.849 15.295 1.00 16.34 131 TYR B O 1
ATOM 6563 N N . GLY B 1 129 ? -12.214 7.916 17.071 1.00 13.22 132 GLY B N 1
ATOM 6564 C CA . GLY B 1 129 ? -13.418 8.684 17.374 1.00 14.35 132 GLY B CA 1
ATOM 6565 C C . GLY B 1 129 ? -14.487 8.038 18.233 1.00 13.39 132 GLY B C 1
ATOM 6566 O O . GLY B 1 129 ? -15.531 8.670 18.506 1.00 14.67 132 GLY B O 1
ATOM 6570 N N . LEU B 1 130 ? -14.280 6.808 18.688 1.00 12.41 133 LEU B N 1
ATOM 6571 C CA . LEU B 1 130 ? -15.375 6.168 19.423 1.00 12.35 133 LEU B CA 1
ATOM 6572 C C . LEU B 1 130 ? -15.588 6.804 20.810 1.00 10.36 133 LEU B C 1
ATOM 6573 O O . LEU B 1 130 ? -16.738 6.837 21.293 1.00 13.98 133 LEU B O 1
ATOM 6589 N N . LYS B 1 131 ? -14.541 7.326 21.446 1.00 11.60 134 LYS B N 1
ATOM 6590 C CA . LYS B 1 131 ? -14.704 7.943 22.768 1.00 12.57 134 LYS B CA 1
ATOM 6591 C C . LYS B 1 131 ? -15.681 9.113 22.725 1.00 13.41 134 LYS B C 1
ATOM 6592 O O . LYS B 1 131 ? -16.569 9.220 23.582 1.00 15.79 134 LYS B O 1
ATOM 6611 N N . GLU B 1 132 ? -15.562 9.992 21.734 1.00 14.17 135 GLU B N 1
ATOM 6612 C CA . GLU B 1 132 ? -16.448 11.143 21.652 1.00 17.32 135 GLU B CA 1
ATOM 6613 C C . GLU B 1 132 ? -17.888 10.703 21.386 1.00 16.76 135 GLU B C 1
ATOM 6614 O O . GLU B 1 132 ? -18.837 11.323 21.877 1.00 18.62 135 GLU B O 1
ATOM 6626 N N . ILE B 1 133 ? -18.059 9.650 20.585 1.00 13.95 136 ILE B N 1
ATOM 6627 C CA . ILE B 1 133 ? -19.414 9.168 20.281 1.00 14.17 136 ILE B CA 1
ATOM 6628 C C . ILE B 1 133 ? -20.072 8.579 21.550 1.00 13.11 136 ILE B C 1
ATOM 6629 O O . ILE B 1 133 ? -21.221 8.884 21.880 1.00 13.51 136 ILE B O 1
ATOM 6645 N N . TRP B 1 134 ? -19.339 7.742 22.278 1.00 12.71 137 TRP B N 1
ATOM 6646 C CA . TRP B 1 134 ? -19.848 7.172 23.525 1.00 12.24 137 TRP B CA 1
ATOM 6647 C C . TRP B 1 134 ? -20.161 8.289 24.529 1.00 14.20 137 TRP B C 1
ATOM 6648 O O . TRP B 1 134 ? -21.178 8.266 25.221 1.00 14.81 137 TRP B O 1
ATOM 6669 N N . GLU B 1 135 ? -19.285 9.271 24.613 1.00 12.99 138 GLU B N 1
ATOM 6670 C CA . GLU B 1 135 ? -19.502 10.362 25.556 1.00 15.56 138 GLU B CA 1
ATOM 6671 C C . GLU B 1 135 ? -20.804 11.115 25.265 1.00 14.04 138 GLU B C 1
ATOM 6672 O O . GLU B 1 135 ? -21.570 11.402 26.174 1.00 17.46 138 GLU B O 1
ATOM 6684 N N . GLU B 1 136 ? -21.044 11.454 24.006 1.00 15.21 139 GLU B N 1
ATOM 6685 C CA . GLU B 1 136 ? -22.248 12.185 23.612 1.00 17.17 139 GLU B CA 1
ATOM 6686 C C . GLU B 1 136 ? -23.467 11.334 23.883 1.00 15.79 139 GLU B C 1
ATOM 6687 O O . GLU B 1 136 ? -24.471 11.827 24.413 1.00 18.20 139 GLU B O 1
ATOM 6699 N N . GLU B 1 137 ? -23.374 10.048 23.559 1.00 15.24 140 GLU B N 1
ATOM 6700 C CA . GLU B 1 137 ? -24.552 9.180 23.701 1.00 15.75 140 GLU B CA 1
ATOM 6701 C C . GLU B 1 137 ? -24.957 9.007 25.179 1.00 13.18 140 GLU B C 1
ATOM 6702 O O . GLU B 1 137 ? -26.139 9.065 25.530 1.00 15.17 140 GLU B O 1
ATOM 6714 N N . TYR B 1 138 ? -23.970 8.807 26.041 1.00 15.15 141 TYR B N 1
ATOM 6715 C CA . TYR B 1 138 ? -24.270 8.625 27.459 1.00 14.50 141 TYR B CA 1
ATOM 6716 C C . TYR B 1 138 ? -24.601 9.945 28.149 1.00 13.68 141 TYR B C 1
ATOM 6717 O O . TYR B 1 138 ? -25.433 9.980 29.061 1.00 16.95 141 TYR B O 1
ATOM 6735 N N . ALA B 1 139 ? -23.956 11.035 27.741 1.00 16.25 142 ALA B N 1
ATOM 6736 C CA . ALA B 1 139 ? -24.273 12.328 28.347 1.00 19.75 142 ALA B CA 1
ATOM 6737 C C . ALA B 1 139 ? -25.762 12.668 28.165 1.00 22.04 142 ALA B C 1
ATOM 6738 O O . ALA B 1 139 ? -26.386 13.233 29.060 1.00 21.24 142 ALA B O 1
ATOM 6745 N N . LYS B 1 140 ? -26.324 12.312 27.012 1.00 20.34 143 LYS B N 1
ATOM 6746 C CA . LYS B 1 140 ? -27.718 12.573 26.711 1.00 23.18 143 LYS B CA 1
ATOM 6747 C C . LYS B 1 140 ? -28.639 11.935 27.742 1.00 19.10 143 LYS B C 1
ATOM 6748 O O . LYS B 1 140 ? -29.761 12.410 27.964 1.00 21.71 143 LYS B O 1
ATOM 6767 N N . VAL B 1 141 ? -28.200 10.811 28.302 1.00 18.79 144 VAL B N 1
ATOM 6768 C CA . VAL B 1 141 ? -29.008 10.057 29.248 1.00 16.19 144 VAL B CA 1
ATOM 6769 C C . VAL B 1 141 ? -28.452 10.110 30.681 1.00 17.80 144 VAL B C 1
ATOM 6770 O O . VAL B 1 141 ? -28.705 9.216 31.490 1.00 21.12 144 VAL B O 1
ATOM 6783 N N . GLY B 1 142 ? -27.720 11.167 31.004 1.00 20.28 145 GLY B N 1
ATOM 6784 C CA . GLY B 1 142 ? -27.387 11.442 32.391 1.00 16.66 145 GLY B CA 1
ATOM 6785 C C . GLY B 1 142 ? -26.203 10.647 32.938 1.00 16.23 145 GLY B C 1
ATOM 6786 O O . GLY B 1 142 ? -26.076 10.484 34.156 1.00 20.81 145 GLY B O 1
ATOM 6790 N N . VAL B 1 143 ? -25.329 10.166 32.063 1.00 16.09 146 VAL B N 1
ATOM 6791 C CA . VAL B 1 143 ? -24.239 9.302 32.483 1.00 15.70 146 VAL B CA 1
ATOM 6792 C C . VAL B 1 143 ? -22.910 9.751 31.879 1.00 13.23 146 VAL B C 1
ATOM 6793 O O . VAL B 1 143 ? -22.858 10.081 30.701 1.00 15.55 146 VAL B O 1
ATOM 6806 N N . LYS B 1 144 ? -21.844 9.749 32.684 1.00 14.09 147 LYS B N 1
ATOM 6807 C CA . LYS B 1 144 ? -20.495 9.990 32.188 1.00 14.28 147 LYS B CA 1
ATOM 6808 C C . LYS B 1 144 ? -19.827 8.696 31.769 1.00 14.94 147 LYS B C 1
ATOM 6809 O O . LYS B 1 144 ? -19.653 7.806 32.588 1.00 13.26 147 LYS B O 1
ATOM 6828 N N . HIS B 1 145 ? -19.434 8.618 30.499 1.00 12.30 148 HIS B N 1
ATOM 6829 C CA . HIS B 1 145 ? -18.548 7.571 30.028 1.00 12.08 148 HIS B CA 1
ATOM 6830 C C . HIS B 1 145 ? -17.152 7.961 30.430 1.00 13.92 148 HIS B C 1
ATOM 6831 O O . HIS B 1 145 ? -16.644 8.931 29.934 1.00 13.89 148 HIS B O 1
ATOM 6846 N N . VAL B 1 146 ? -16.542 7.202 31.334 1.00 13.52 149 VAL B N 1
ATOM 6847 C CA . VAL B 1 146 ? -15.225 7.568 31.854 1.00 14.68 149 VAL B CA 1
ATOM 6848 C C . VAL B 1 146 ? -14.150 7.036 30.916 1.00 14.21 149 VAL B C 1
ATOM 6849 O O . VAL B 1 146 ? -13.322 7.786 30.395 1.00 12.84 149 VAL B O 1
ATOM 6862 N N . SER B 1 147 ? -14.173 5.739 30.677 1.00 13.34 150 SER B N 1
ATOM 6863 C CA . SER B 1 147 ? -13.226 5.140 29.755 1.00 10.96 150 SER B CA 1
ATOM 6864 C C . SER B 1 147 ? -13.678 3.750 29.382 1.00 10.98 150 SER B C 1
ATOM 6865 O O . SER B 1 147 ? -14.320 3.033 30.167 1.00 12.59 150 SER B O 1
ATOM 6873 N N . ALA B 1 148 ? -13.386 3.391 28.147 1.00 10.80 151 ALA B N 1
ATOM 6874 C CA . ALA B 1 148 ? -13.569 2.050 27.640 1.00 7.97 151 ALA B CA 1
ATOM 6875 C C . ALA B 1 148 ? -12.294 1.222 27.755 1.00 9.90 151 ALA B C 1
ATOM 6876 O O . ALA B 1 148 ? -11.206 1.757 27.816 1.00 10.72 151 ALA B O 1
ATOM 6883 N N . GLY B 1 149 ? -12.432 -0.094 27.772 1.00 9.97 152 GLY B N 1
ATOM 6884 C CA . GLY B 1 149 ? -11.278 -0.979 27.683 1.00 8.95 152 GLY B CA 1
ATOM 6885 C C . GLY B 1 149 ? -11.669 -2.342 27.138 1.00 8.46 152 GLY B C 1
ATOM 6886 O O . GLY B 1 149 ? -12.859 -2.665 26.956 1.00 8.55 152 GLY B O 1
ATOM 6890 N N . ALA B 1 150 ? -10.657 -3.133 26.834 1.00 8.48 153 ALA B N 1
ATOM 6891 C CA . ALA B 1 150 ? -10.822 -4.488 26.391 1.00 7.74 153 ALA B CA 1
ATOM 6892 C C . ALA B 1 150 ? -10.832 -5.457 27.546 1.00 9.51 153 ALA B C 1
ATOM 6893 O O . ALA B 1 150 ? -10.115 -5.259 28.548 1.00 9.32 153 ALA B O 1
ATOM 6900 N N . TRP B 1 151 ? -11.544 -6.561 27.375 1.00 7.20 154 TRP B N 1
ATOM 6901 C CA . TRP B 1 151 ? -11.389 -7.734 28.209 1.00 7.40 154 TRP B CA 1
ATOM 6902 C C . TRP B 1 151 ? -10.923 -8.882 27.283 1.00 8.74 154 TRP B C 1
ATOM 6903 O O . TRP B 1 151 ? -9.903 -8.705 26.550 1.00 9.20 154 TRP B O 1
ATOM 6924 N N . ASP B 1 152 ? -11.616 -10.026 27.299 1.00 10.43 155 ASP B N 1
ATOM 6925 C CA . ASP B 1 152 ? -11.149 -11.286 26.698 1.00 9.33 155 ASP B CA 1
ATOM 6926 C C . ASP B 1 152 ? -11.849 -11.584 25.362 1.00 8.58 155 ASP B C 1
ATOM 6927 O O . ASP B 1 152 ? -12.899 -10.969 25.048 1.00 10.61 155 ASP B O 1
ATOM 6936 N N . PRO B 1 153 ? -11.334 -12.569 24.601 1.00 8.64 156 PRO B N 1
ATOM 6937 C CA . PRO B 1 153 ? -12.028 -13.043 23.409 1.00 8.93 156 PRO B CA 1
ATOM 6938 C C . PRO B 1 153 ? -13.247 -13.897 23.813 1.00 10.57 156 PRO B C 1
ATOM 6939 O O . PRO B 1 153 ? -13.349 -14.320 24.972 1.00 11.92 156 PRO B O 1
ATOM 6950 N N . CYS B 1 154 ? -14.142 -14.148 22.859 1.00 10.53 157 CYS B N 1
ATOM 6951 C CA . CYS B 1 154 ? -15.367 -14.944 23.081 1.00 11.65 157 CYS B CA 1
ATOM 6952 C C . CYS B 1 154 ? -15.226 -16.313 22.454 1.00 12.32 157 CYS B C 1
ATOM 6953 O O . CYS B 1 154 ? -15.149 -16.423 21.225 1.00 14.49 157 CYS B O 1
ATOM 6961 N N . HIS B 1 155 ? -15.191 -17.360 23.280 1.00 11.19 158 HIS B N 1
ATOM 6962 C CA . HIS B 1 155 ? -15.085 -18.725 22.837 1.00 12.00 158 HIS B CA 1
ATOM 6963 C C . HIS B 1 155 ? -16.204 -19.567 23.457 1.00 14.51 158 HIS B C 1
ATOM 6964 O O . HIS B 1 155 ? -16.595 -19.343 24.605 1.00 13.99 158 HIS B O 1
ATOM 6979 N N . PHE B 1 156 ? -16.657 -20.573 22.719 1.00 13.31 159 PHE B N 1
ATOM 6980 C CA . PHE B 1 156 ? -17.540 -21.583 23.288 1.00 14.71 159 PHE B CA 1
ATOM 6981 C C . PHE B 1 156 ? -16.738 -22.532 24.187 1.00 14.97 159 PHE B C 1
ATOM 6982 O O . PHE B 1 156 ? -15.753 -23.152 23.745 1.00 16.97 159 PHE B O 1
ATOM 6999 N N . ALA B 1 157 ? -17.186 -22.662 25.435 1.00 18.12 160 ALA B N 1
ATOM 7000 C CA . ALA B 1 157 ? -16.756 -23.760 26.315 1.00 19.51 160 ALA B CA 1
ATOM 7001 C C . ALA B 1 157 ? -17.965 -24.630 26.605 1.00 20.95 160 ALA B C 1
ATOM 7002 O O . ALA B 1 157 ? -18.995 -24.126 27.052 1.00 18.79 160 ALA B O 1
ATOM 7009 N N . THR B 1 158 ? -17.859 -25.929 26.338 1.00 18.59 161 THR B N 1
ATOM 7010 C CA . THR B 1 158 ? -19.058 -26.776 26.305 1.00 19.94 161 THR B CA 1
ATOM 7011 C C . THR B 1 158 ? -18.855 -28.163 26.906 1.00 21.50 161 THR B C 1
ATOM 7012 O O . THR B 1 158 ? -17.741 -28.641 27.041 1.00 21.68 161 THR B O 1
ATOM 7023 N N . LYS B 1 159 ? -19.954 -28.830 27.241 1.00 22.77 162 LYS B N 1
ATOM 7024 C CA . LYS B 1 159 ? -19.863 -30.176 27.806 1.00 24.47 162 LYS B CA 1
ATOM 7025 C C . LYS B 1 159 ? -19.555 -31.221 26.736 1.00 26.65 162 LYS B C 1
ATOM 7026 O O . LYS B 1 159 ? -18.832 -32.194 26.989 1.00 26.62 162 LYS B O 1
ATOM 7045 N N . GLU B 1 160 ? -20.104 -31.018 25.543 1.00 27.65 163 GLU B N 1
ATOM 7046 C CA . GLU B 1 160 ? -19.864 -31.922 24.421 1.00 32.17 163 GLU B CA 1
ATOM 7047 C C . GLU B 1 160 ? -19.025 -31.209 23.378 1.00 25.99 163 GLU B C 1
ATOM 7048 O O . GLU B 1 160 ? -19.080 -29.987 23.286 1.00 28.36 163 GLU B O 1
ATOM 7060 N N . PRO B 1 161 ? -18.248 -31.965 22.584 1.00 27.20 164 PRO B N 1
ATOM 7061 C CA . PRO B 1 161 ? -17.295 -31.342 21.645 1.00 25.40 164 PRO B CA 1
ATOM 7062 C C . PRO B 1 161 ? -17.947 -30.704 20.414 1.00 24.29 164 PRO B C 1
ATOM 7063 O O . PRO B 1 161 ? -18.845 -31.304 19.831 1.00 27.72 164 PRO B O 1
ATOM 7074 N N . ILE B 1 162 ? -17.495 -29.514 20.026 1.00 23.36 165 ILE B N 1
ATOM 7075 C CA . ILE B 1 162 ? -17.950 -28.868 18.799 1.00 23.37 165 ILE B CA 1
ATOM 7076 C C . ILE B 1 162 ? -16.881 -29.036 17.729 1.00 26.59 165 ILE B C 1
ATOM 7077 O O . ILE B 1 162 ? -15.769 -28.536 17.887 1.00 23.72 165 ILE B O 1
ATOM 7093 N N . ARG B 1 163 ? -17.222 -29.750 16.659 1.00 29.64 166 ARG B N 1
ATOM 7094 C CA . ARG B 1 163 ? -16.275 -30.041 15.580 1.00 28.82 166 ARG B CA 1
ATOM 7095 C C . ARG B 1 163 ? -16.810 -29.609 14.206 1.00 31.75 166 ARG B C 1
ATOM 7096 O O . ARG B 1 163 ? -16.102 -29.697 13.203 1.00 33.85 166 ARG B O 1
ATOM 7117 N N . SER B 1 164 ? -18.043 -29.111 14.178 1.00 29.35 167 SER B N 1
ATOM 7118 C CA . SER B 1 164 ? -18.673 -28.626 12.948 1.00 25.18 167 SER B CA 1
ATOM 7119 C C . SER B 1 164 ? -19.733 -27.613 13.349 1.00 26.75 167 SER B C 1
ATOM 7120 O O . SER B 1 164 ? -20.102 -27.556 14.519 1.00 25.93 167 SER B O 1
ATOM 7128 N N . LEU B 1 165 ? -20.239 -26.837 12.391 1.00 32.91 168 LEU B N 1
ATOM 7129 C CA . LEU B 1 165 ? -21.283 -25.847 12.668 1.00 30.56 168 LEU B CA 1
ATOM 7130 C C . LEU B 1 165 ? -22.587 -26.502 13.093 1.00 31.52 168 LEU B C 1
ATOM 7131 O O . LEU B 1 165 ? -23.310 -25.967 13.928 1.00 32.43 168 LEU B O 1
ATOM 7147 N N . LYS B 1 166 ? -22.889 -27.661 12.528 1.00 34.12 169 LYS B N 1
ATOM 7148 C CA . LYS B 1 166 ? -24.111 -28.354 12.901 1.00 35.43 169 LYS B CA 1
ATOM 7149 C C . LYS B 1 166 ? -24.119 -28.651 14.401 1.00 34.68 169 LYS B C 1
ATOM 7150 O O . LYS B 1 166 ? -25.175 -28.686 15.020 1.00 33.50 169 LYS B O 1
ATOM 7169 N N . ASP B 1 167 ? -22.935 -28.818 14.991 1.00 31.94 170 ASP B N 1
ATOM 7170 C CA . ASP B 1 167 ? -22.833 -29.119 16.420 1.00 30.29 170 ASP B CA 1
ATOM 7171 C C . ASP B 1 167 ? -23.259 -27.936 17.285 1.00 27.70 170 ASP B C 1
ATOM 7172 O O . ASP B 1 167 ? -23.536 -28.100 18.470 1.00 29.65 170 ASP B O 1
ATOM 7181 N N . LEU B 1 168 ? -23.273 -26.740 16.710 1.00 27.70 171 LEU B N 1
ATOM 7182 C CA . LEU B 1 168 ? -23.811 -25.564 17.395 1.00 25.62 171 LEU B CA 1
ATOM 7183 C C . LEU B 1 168 ? -25.327 -25.630 17.593 1.00 29.32 171 LEU B C 1
ATOM 7184 O O . LEU B 1 168 ? -25.858 -25.049 18.540 1.00 29.57 171 LEU B O 1
ATOM 7200 N N . GLU B 1 169 ? -26.023 -26.304 16.684 1.00 30.17 172 GLU B N 1
ATOM 7201 C CA . GLU B 1 169 ? -27.478 -26.287 16.697 1.00 30.38 172 GLU B CA 1
ATOM 7202 C C . GLU B 1 169 ? -28.063 -26.889 17.972 1.00 33.49 172 GLU B C 1
ATOM 7203 O O . GLU B 1 169 ? -27.757 -28.025 18.337 1.00 34.30 172 GLU B O 1
ATOM 7215 N N . GLY B 1 170 ? -28.920 -26.122 18.636 1.00 30.70 173 GLY B N 1
ATOM 7216 C CA . GLY B 1 170 ? -29.601 -26.601 19.819 1.00 30.31 173 GLY B CA 1
ATOM 7217 C C . GLY B 1 170 ? -28.914 -26.270 21.128 1.00 30.94 173 GLY B C 1
ATOM 7218 O O . GLY B 1 170 ? -29.529 -26.381 22.187 1.00 33.34 173 GLY B O 1
ATOM 7222 N N . LYS B 1 171 ? -27.649 -25.857 21.061 1.00 30.23 174 LYS B N 1
ATOM 7223 C CA . LYS B 1 171 ? -26.857 -25.571 22.258 1.00 27.18 174 LYS B CA 1
ATOM 7224 C C . LYS B 1 171 ? -27.361 -24.370 23.049 1.00 25.87 174 LYS B C 1
ATOM 7225 O O . LYS B 1 171 ? -27.371 -23.236 22.548 1.00 25.04 174 LYS B O 1
ATOM 7244 N N . ARG B 1 172 ? -27.751 -24.629 24.300 1.00 24.07 175 ARG B N 1
ATOM 7245 C CA . ARG B 1 172 ? -28.139 -23.587 25.234 1.00 23.23 175 ARG B CA 1
ATOM 7246 C C . ARG B 1 172 ? -26.884 -23.027 25.870 1.00 21.26 175 ARG B C 1
ATOM 7247 O O . ARG B 1 172 ? -26.198 -23.716 26.627 1.00 22.51 175 ARG B O 1
ATOM 7268 N N . VAL B 1 173 ? -26.573 -21.778 25.556 1.00 19.73 176 VAL B N 1
ATOM 7269 C CA . VAL B 1 173 ? -25.383 -21.170 26.130 1.00 20.10 176 VAL B CA 1
ATOM 7270 C C . VAL B 1 173 ? -25.631 -19.781 26.707 1.00 19.82 176 VAL B C 1
ATOM 7271 O O . VAL B 1 173 ? -26.453 -19.016 26.214 1.00 19.44 176 VAL B O 1
ATOM 7284 N N . PHE B 1 174 ? -24.932 -19.491 27.783 1.00 18.48 177 PHE B N 1
ATOM 7285 C CA . PHE B 1 174 ? -24.893 -18.159 28.380 1.00 16.48 177 PHE B CA 1
ATOM 7286 C C . PHE B 1 174 ? -24.018 -17.242 27.528 1.00 20.94 177 PHE B C 1
ATOM 7287 O O . PHE B 1 174 ? -22.856 -17.537 27.279 1.00 16.76 177 PHE B O 1
ATOM 7304 N N . THR B 1 175 ? -24.572 -16.120 27.100 1.00 16.49 178 THR B N 1
ATOM 7305 C CA . THR B 1 175 ? -23.863 -15.182 26.241 1.00 15.87 178 THR B CA 1
ATOM 7306 C C . THR B 1 175 ? -24.435 -13.775 26.447 1.00 17.11 178 THR B C 1
ATOM 7307 O O . THR B 1 175 ? -25.287 -13.559 27.327 1.00 21.27 178 THR B O 1
ATOM 7318 N N . PHE B 1 176 ? -23.985 -12.835 25.623 1.00 15.38 179 PHE B N 1
ATOM 7319 C CA . PHE B 1 176 ? -24.449 -11.457 25.630 1.00 16.37 179 PHE B CA 1
ATOM 7320 C C . PHE B 1 176 ? -25.574 -11.242 24.600 1.00 17.53 179 PHE B C 1
ATOM 7321 O O . PHE B 1 176 ? -25.672 -11.977 23.619 1.00 20.63 179 PHE B O 1
ATOM 7338 N N . PRO B 1 177 ? -26.426 -10.232 24.820 1.00 17.95 180 PRO B N 1
ATOM 7339 C CA . PRO B 1 177 ? -27.629 -10.126 23.978 1.00 15.60 180 PRO B CA 1
ATOM 7340 C C . PRO B 1 177 ? -27.397 -9.984 22.473 1.00 20.71 180 PRO B C 1
ATOM 7341 O O . PRO B 1 177 ? -28.093 -10.628 21.673 1.00 16.74 180 PRO B O 1
ATOM 7352 N N . THR B 1 178 ? -26.453 -9.149 22.082 1.00 14.81 181 THR B N 1
ATOM 7353 C CA . THR B 1 178 ? -26.226 -8.895 20.667 1.00 14.54 181 THR B CA 1
ATOM 7354 C C . THR B 1 178 ? -25.485 -10.068 20.015 1.00 17.04 181 THR B C 1
ATOM 7355 O O . THR B 1 178 ? -25.910 -10.576 18.957 1.00 17.94 181 THR B O 1
ATOM 7366 N N . ALA B 1 179 ? -24.425 -10.554 20.654 1.00 15.46 182 ALA B N 1
ATOM 7367 C CA . ALA B 1 179 ? -23.756 -11.726 20.150 1.00 14.05 182 ALA B CA 1
ATOM 7368 C C . ALA B 1 179 ? -24.718 -12.917 20.117 1.00 15.95 182 ALA B C 1
ATOM 7369 O O . ALA B 1 179 ? -24.667 -13.742 19.196 1.00 15.71 182 ALA B O 1
ATOM 7376 N N . GLY B 1 180 ? -25.640 -12.981 21.075 1.00 15.88 183 GLY B N 1
ATOM 7377 C CA . GLY B 1 180 ? -26.654 -14.033 21.078 1.00 16.22 183 GLY B CA 1
ATOM 7378 C C . GLY B 1 180 ? -27.630 -13.955 19.908 1.00 16.53 183 GLY B C 1
ATOM 7379 O O . GLY B 1 180 ? -27.953 -14.962 19.290 1.00 17.72 183 GLY B O 1
ATOM 7383 N N . ARG B 1 181 ? -28.094 -12.756 19.583 1.00 16.58 184 ARG B N 1
ATOM 7384 C CA . ARG B 1 181 ? -28.956 -12.559 18.431 1.00 17.51 184 ARG B CA 1
ATOM 7385 C C . ARG B 1 181 ? -28.242 -13.015 17.152 1.00 17.53 184 ARG B C 1
ATOM 7386 O O . ARG B 1 181 ? -28.824 -13.675 16.292 1.00 18.42 184 ARG B O 1
ATOM 7407 N N . PHE B 1 182 ? -26.962 -12.693 17.027 1.00 17.23 185 PHE B N 1
ATOM 7408 C CA . PHE B 1 182 ? -26.162 -13.168 15.903 1.00 17.49 185 PHE B CA 1
ATOM 7409 C C . PHE B 1 182 ? -26.129 -14.726 15.878 1.00 17.93 185 PHE B C 1
ATOM 7410 O O . PHE B 1 182 ? -26.385 -15.350 14.830 1.00 19.98 185 PHE B O 1
ATOM 7427 N N . LEU B 1 183 ? -25.787 -15.330 17.017 1.00 17.14 186 LEU B N 1
ATOM 7428 C CA . LEU B 1 183 ? -25.548 -16.764 17.082 1.00 17.56 186 LEU B CA 1
ATOM 7429 C C . LEU B 1 183 ? -26.844 -17.535 16.839 1.00 19.51 186 LEU B C 1
ATOM 7430 O O . LEU B 1 183 ? -26.832 -18.707 16.458 1.00 21.05 186 LEU B O 1
ATOM 7446 N N . SER B 1 184 ? -27.974 -16.881 17.072 1.00 19.05 187 SER B N 1
ATOM 7447 C CA . SER B 1 184 ? -29.247 -17.574 16.943 1.00 21.02 187 SER B CA 1
ATOM 7448 C C . SER B 1 184 ? -29.465 -18.075 15.520 1.00 23.52 187 SER B C 1
ATOM 7449 O O . SER B 1 184 ? -30.216 -19.028 15.314 1.00 25.52 187 SER B O 1
ATOM 7457 N N . ARG B 1 185 ? -28.825 -17.440 14.533 1.00 23.66 188 ARG B N 1
ATOM 7458 C CA . ARG B 1 185 ? -29.037 -17.827 13.138 1.00 26.32 188 ARG B CA 1
ATOM 7459 C C . ARG B 1 185 ? -28.480 -19.224 12.887 1.00 27.56 188 ARG B C 1
ATOM 7460 O O . ARG B 1 185 ? -28.906 -19.906 11.944 1.00 30.24 188 ARG B O 1
ATOM 7481 N N . PHE B 1 186 ? -27.559 -19.659 13.755 1.00 25.80 189 PHE B N 1
ATOM 7482 C CA . PHE B 1 186 ? -26.932 -20.973 13.644 1.00 26.83 189 PHE B CA 1
ATOM 7483 C C . PHE B 1 186 ? -27.575 -22.022 14.552 1.00 27.24 189 PHE B C 1
ATOM 7484 O O . PHE B 1 186 ? -27.029 -23.113 14.731 1.00 29.18 189 PHE B O 1
ATOM 7501 N N . GLY B 1 187 ? -28.739 -21.697 15.105 1.00 24.97 190 GLY B N 1
ATOM 7502 C CA . GLY B 1 187 ? -29.465 -22.631 15.952 1.00 25.77 190 GLY B CA 1
ATOM 7503 C C . GLY B 1 187 ? -29.024 -22.613 17.412 1.00 25.36 190 GLY B C 1
ATOM 7504 O O . GLY B 1 187 ? -29.427 -23.461 18.205 1.00 26.15 190 GLY B O 1
ATOM 7508 N N . VAL B 1 188 ? -28.159 -21.665 17.763 1.00 25.24 191 VAL B N 1
ATOM 7509 C CA . VAL B 1 188 ? -27.746 -21.508 19.146 1.00 26.35 191 VAL B CA 1
ATOM 7510 C C . VAL B 1 188 ? -28.863 -20.866 19.958 1.00 24.48 191 VAL B C 1
ATOM 7511 O O . VAL B 1 188 ? -29.558 -19.962 19.494 1.00 24.38 191 VAL B O 1
ATOM 7524 N N . VAL B 1 189 ? -29.054 -21.361 21.173 1.00 24.97 192 VAL B N 1
ATOM 7525 C CA . VAL B 1 189 ? -30.071 -20.830 22.045 1.00 25.38 192 VAL B CA 1
ATOM 7526 C C . VAL B 1 189 ? -29.407 -19.978 23.115 1.00 24.38 192 VAL B C 1
ATOM 7527 O O . VAL B 1 189 ? -28.887 -20.509 24.111 1.00 24.39 192 VAL B O 1
ATOM 7540 N N . PRO B 1 190 ? -29.397 -18.647 22.913 1.00 23.61 193 PRO B N 1
ATOM 7541 C CA . PRO B 1 190 ? -28.837 -17.758 23.933 1.00 22.70 193 PRO B CA 1
ATOM 7542 C C . PRO B 1 190 ? -29.706 -17.842 25.175 1.00 23.66 193 PRO B C 1
ATOM 7543 O O . PRO B 1 190 ? -30.937 -17.873 25.062 1.00 26.95 193 PRO B O 1
ATOM 7554 N N . VAL B 1 191 ? -29.073 -17.979 26.332 1.00 25.13 194 VAL B N 1
ATOM 7555 C CA . VAL B 1 191 ? -29.806 -18.114 27.581 1.00 26.83 194 VAL B CA 1
ATOM 7556 C C . VAL B 1 191 ? -29.219 -17.062 28.481 1.00 25.63 194 VAL B C 1
ATOM 7557 O O . VAL B 1 191 ? -28.004 -16.841 28.482 1.00 29.21 194 VAL B O 1
ATOM 7570 N N . THR B 1 192 ? -30.071 -16.369 29.208 1.00 31.60 195 THR B N 1
ATOM 7571 C CA . THR B 1 192 ? -29.616 -15.312 30.077 1.00 28.75 195 THR B CA 1
ATOM 7572 C C . THR B 1 192 ? -29.930 -15.668 31.520 1.00 26.04 195 THR B C 1
ATOM 7573 O O . THR B 1 192 ? -31.092 -15.719 31.903 1.00 31.78 195 THR B O 1
ATOM 7584 N N . LEU B 1 193 ? -28.879 -15.932 32.295 1.00 25.09 196 LEU B N 1
ATOM 7585 C CA . LEU B 1 193 ? -29.004 -16.188 33.727 1.00 25.97 196 LEU B CA 1
ATOM 7586 C C . LEU B 1 193 ? -28.071 -15.269 34.507 1.00 26.08 196 LEU B C 1
ATOM 7587 O O . LEU B 1 193 ? -27.087 -14.760 33.949 1.00 23.71 196 LEU B O 1
ATOM 7603 N N . PRO B 1 194 ? -28.368 -15.042 35.797 1.00 23.13 197 PRO B N 1
ATOM 7604 C CA . PRO B 1 194 ? -27.394 -14.300 36.607 1.00 21.79 197 PRO B CA 1
ATOM 7605 C C . PRO B 1 194 ? -26.045 -15.012 36.622 1.00 21.03 197 PRO B C 1
ATOM 7606 O O . PRO B 1 194 ? -25.978 -16.245 36.708 1.00 22.14 197 PRO B O 1
ATOM 7617 N N . TRP B 1 195 ? -24.969 -14.237 36.536 1.00 20.00 198 TRP B N 1
ATOM 7618 C CA . TRP B 1 195 ? -23.627 -14.816 36.470 1.00 20.04 198 TRP B CA 1
ATOM 7619 C C . TRP B 1 195 ? -23.341 -15.834 37.582 1.00 20.57 198 TRP B C 1
ATOM 7620 O O . TRP B 1 195 ? -22.711 -16.851 37.320 1.00 21.07 198 TRP B O 1
ATOM 7641 N N . GLU B 1 196 ? -23.768 -15.571 38.817 1.00 20.57 199 GLU B N 1
ATOM 7642 C CA . GLU B 1 196 ? -23.430 -16.487 39.926 1.00 21.87 199 GLU B CA 1
ATOM 7643 C C . GLU B 1 196 ? -24.124 -17.866 39.819 1.00 23.97 199 GLU B C 1
ATOM 7644 O O . GLU B 1 196 ? -23.730 -18.823 40.504 1.00 25.30 199 GLU B O 1
ATOM 7656 N N . ASP B 1 197 ? -25.136 -17.968 38.958 1.00 24.39 200 ASP B N 1
ATOM 7657 C CA . ASP B 1 197 ? -25.889 -19.213 38.782 1.00 26.45 200 ASP B CA 1
ATOM 7658 C C . ASP B 1 197 ? -25.290 -20.138 37.713 1.00 26.37 200 ASP B C 1
ATOM 7659 O O . ASP B 1 197 ? -25.708 -21.279 37.555 1.00 28.08 200 ASP B O 1
ATOM 7668 N N . ILE B 1 198 ? -24.296 -19.655 36.978 1.00 24.55 201 ILE B N 1
ATOM 7669 C CA . ILE B 1 198 ? -23.834 -20.385 35.805 1.00 24.45 201 ILE B CA 1
ATOM 7670 C C . ILE B 1 198 ? -23.102 -21.710 36.128 1.00 25.83 201 ILE B C 1
ATOM 7671 O O . ILE B 1 198 ? -23.348 -22.732 35.487 1.00 27.64 201 ILE B O 1
ATOM 7687 N N . GLU B 1 199 ? -22.217 -21.692 37.124 1.00 27.42 202 GLU B N 1
ATOM 7688 C CA . GLU B 1 199 ? -21.432 -22.880 37.469 1.00 29.41 202 GLU B CA 1
ATOM 7689 C C . GLU B 1 199 ? -22.301 -24.130 37.662 1.00 39.06 202 GLU B C 1
ATOM 7690 O O . GLU B 1 199 ? -22.006 -25.204 37.127 1.00 33.26 202 GLU B O 1
ATOM 7702 N N . VAL B 1 200 ? -23.373 -23.986 38.429 1.00 30.82 203 VAL B N 1
ATOM 7703 C CA . VAL B 1 200 ? -24.218 -25.119 38.760 1.00 35.55 203 VAL B CA 1
ATOM 7704 C C . VAL B 1 200 ? -25.081 -25.481 37.563 1.00 33.63 203 VAL B C 1
ATOM 7705 O O . VAL B 1 200 ? -25.356 -26.653 37.319 1.00 37.00 203 VAL B O 1
ATOM 7718 N N . ALA B 1 201 ? -25.487 -24.480 36.788 1.00 31.79 204 ALA B N 1
ATOM 7719 C CA . ALA B 1 201 ? -26.300 -24.743 35.605 1.00 31.92 204 ALA B CA 1
ATOM 7720 C C . ALA B 1 201 ? -25.530 -25.625 34.628 1.00 31.87 204 ALA B C 1
ATOM 7721 O O . ALA B 1 201 ? -26.120 -26.445 33.931 1.00 38.15 204 ALA B O 1
ATOM 7728 N N . LEU B 1 202 ? -24.211 -25.456 34.585 1.00 34.09 205 LEU B N 1
ATOM 7729 C CA . LEU B 1 202 ? -23.373 -26.252 33.697 1.00 34.92 205 LEU B CA 1
ATOM 7730 C C . LEU B 1 202 ? -23.199 -27.704 34.157 1.00 39.04 205 LEU B C 1
ATOM 7731 O O . LEU B 1 202 ? -23.365 -28.624 33.361 1.00 42.65 205 LEU B O 1
ATOM 7747 N N . GLN B 1 203 ? -22.846 -27.930 35.418 1.00 38.23 206 GLN B N 1
ATOM 7748 C CA . GLN B 1 203 ? -22.665 -29.317 35.857 1.00 43.61 206 GLN B CA 1
ATOM 7749 C C . GLN B 1 203 ? -23.990 -30.033 36.095 1.00 46.49 206 GLN B C 1
ATOM 7750 O O . GLN B 1 203 ? -24.028 -31.260 36.174 1.00 55.19 206 GLN B O 1
ATOM 7764 N N . THR B 1 204 ? -25.074 -29.274 36.214 1.00 34.84 207 THR B N 1
ATOM 7765 C CA . THR B 1 204 ? -26.387 -29.872 36.424 1.00 39.71 207 THR B CA 1
ATOM 7766 C C . THR B 1 204 ? -27.486 -28.988 35.859 1.00 45.68 207 THR B C 1
ATOM 7767 O O . THR B 1 204 ? -27.813 -27.957 36.443 1.00 46.37 207 THR B O 1
ATOM 7778 N N . GLY B 1 205 ? -28.039 -29.382 34.715 1.00 52.35 208 GLY B N 1
ATOM 7779 C CA . GLY B 1 205 ? -29.292 -28.822 34.240 1.00 50.26 208 GLY B CA 1
ATOM 7780 C C . GLY B 1 205 ? -29.246 -27.804 33.112 1.00 46.49 208 GLY B C 1
ATOM 7781 O O . GLY B 1 205 ? -29.183 -26.600 33.329 1.00 44.75 208 GLY B O 1
ATOM 7785 N N . GLU B 1 206 ? -29.318 -28.305 31.890 1.00 41.68 209 GLU B N 1
ATOM 7786 C CA . GLU B 1 206 ? -29.542 -27.465 30.730 1.00 41.28 209 GLU B CA 1
ATOM 7787 C C . GLU B 1 206 ? -28.919 -26.060 30.783 1.00 37.94 209 GLU B C 1
ATOM 7788 O O . GLU B 1 206 ? -29.623 -25.041 30.717 1.00 36.56 209 GLU B O 1
ATOM 7800 N N . LEU B 1 207 ? -27.601 -26.020 30.945 1.00 34.45 210 LEU B N 1
ATOM 7801 C CA . LEU B 1 207 ? -26.801 -25.151 30.104 1.00 24.96 210 LEU B CA 1
ATOM 7802 C C . LEU B 1 207 ? -25.853 -26.142 29.481 1.00 33.53 210 LEU B C 1
ATOM 7803 O O . LEU B 1 207 ? -25.263 -26.966 30.182 1.00 29.60 210 LEU B O 1
ATOM 7819 N N . ASP B 1 208 ? -25.744 -26.106 28.160 1.00 24.68 211 ASP B N 1
ATOM 7820 C CA . ASP B 1 208 ? -24.839 -27.000 27.467 1.00 24.84 211 ASP B CA 1
ATOM 7821 C C . ASP B 1 208 ? -23.450 -26.386 27.430 1.00 23.16 211 ASP B C 1
ATOM 7822 O O . ASP B 1 208 ? -22.461 -27.061 27.134 1.00 24.10 211 ASP B O 1
ATOM 7831 N N . GLY B 1 209 ? -23.379 -25.088 27.713 1.00 21.82 212 GLY B N 1
ATOM 7832 C CA . GLY B 1 209 ? -22.108 -24.387 27.675 1.00 22.25 212 GLY B CA 1
ATOM 7833 C C . GLY B 1 209 ? -22.212 -22.885 27.829 1.00 24.60 212 GLY B C 1
ATOM 7834 O O . GLY B 1 209 ? -23.260 -22.348 28.196 1.00 19.23 212 GLY B O 1
ATOM 7838 N N . ILE B 1 210 ? -21.099 -22.220 27.532 1.00 19.66 213 ILE B N 1
ATOM 7839 C CA . ILE B 1 210 ? -20.961 -20.777 27.683 1.00 20.08 213 ILE B CA 1
ATOM 7840 C C . ILE B 1 210 ? -20.319 -20.202 26.418 1.00 15.80 213 ILE B C 1
ATOM 7841 O O . ILE B 1 210 ? -19.502 -20.866 25.790 1.00 19.79 213 ILE B O 1
ATOM 7857 N N . ALA B 1 211 ? -20.728 -18.991 26.041 1.00 15.09 214 ALA B N 1
ATOM 7858 C CA . ALA B 1 211 ? -20.092 -18.198 24.987 1.00 15.03 214 ALA B CA 1
ATOM 7859 C C . ALA B 1 211 ? -20.055 -16.761 25.505 1.00 15.90 214 ALA B C 1
ATOM 7860 O O . ALA B 1 211 ? -20.566 -15.828 24.912 1.00 15.38 214 ALA B O 1
ATOM 7867 N N . TRP B 1 212 ? -19.420 -16.620 26.661 1.00 12.83 215 TRP B N 1
ATOM 7868 C CA . TRP B 1 212 ? -19.459 -15.398 27.475 1.00 13.45 215 TRP B CA 1
ATOM 7869 C C . TRP B 1 212 ? -18.072 -14.888 27.774 1.00 11.66 215 TRP B C 1
ATOM 7870 O O . TRP B 1 212 ? -17.934 -13.803 28.307 1.00 12.54 215 TRP B O 1
ATOM 7891 N N . SER B 1 213 ? -17.055 -15.649 27.376 1.00 13.17 216 SER B N 1
ATOM 7892 C CA . SER B 1 213 ? -15.722 -15.476 27.916 1.00 14.21 216 SER B CA 1
ATOM 7893 C C . SER B 1 213 ? -14.684 -16.269 27.133 1.00 12.68 216 SER B C 1
ATOM 7894 O O . SER B 1 213 ? -15.027 -17.106 26.280 1.00 13.17 216 SER B O 1
ATOM 7902 N N . GLY B 1 214 ? -13.420 -16.028 27.479 1.00 11.80 217 GLY B N 1
ATOM 7903 C CA . GLY B 1 214 ? -12.300 -16.832 27.031 1.00 12.80 217 GLY B CA 1
ATOM 7904 C C . GLY B 1 214 ? -11.844 -17.832 28.072 1.00 14.41 217 GLY B C 1
ATOM 7905 O O . GLY B 1 214 ? -12.514 -18.085 29.075 1.00 14.28 217 GLY B O 1
ATOM 7909 N N . ILE B 1 215 ? -10.683 -18.419 27.837 1.00 13.95 218 ILE B N 1
ATOM 7910 C CA . ILE B 1 215 ? -10.186 -19.499 28.656 1.00 12.36 218 ILE B CA 1
ATOM 7911 C C . ILE B 1 215 ? -9.623 -19.020 30.008 1.00 13.43 218 ILE B C 1
ATOM 7912 O O . ILE B 1 215 ? -9.694 -19.767 30.984 1.00 14.21 218 ILE B O 1
ATOM 7928 N N . THR B 1 216 ? -9.122 -17.781 30.089 1.00 12.78 219 THR B N 1
ATOM 7929 C CA . THR B 1 216 ? -8.597 -17.252 31.351 1.00 14.80 219 THR B CA 1
ATOM 7930 C C . THR B 1 216 ? -9.699 -17.187 32.403 1.00 14.01 219 THR B C 1
ATOM 7931 O O . THR B 1 216 ? -9.521 -17.680 33.528 1.00 14.74 219 THR B O 1
ATOM 7942 N N . GLU B 1 217 ? -10.874 -16.669 32.028 1.00 11.82 220 GLU B N 1
ATOM 7943 C CA . GLU B 1 217 ? -11.989 -16.586 32.962 1.00 12.90 220 GLU B CA 1
ATOM 7944 C C . GLU B 1 217 ? -12.486 -17.996 33.259 1.00 17.34 220 GLU B C 1
ATOM 7945 O O . GLU B 1 217 ? -12.822 -18.320 34.403 1.00 15.47 220 GLU B O 1
ATOM 7957 N N . ASP B 1 218 ? -12.542 -18.845 32.237 1.00 14.09 221 ASP B N 1
ATOM 7958 C CA . ASP B 1 218 ? -13.074 -20.193 32.442 1.00 14.71 221 ASP B CA 1
ATOM 7959 C C . ASP B 1 218 ? -12.328 -20.936 33.556 1.00 17.60 221 ASP B C 1
ATOM 7960 O O . ASP B 1 218 ? -12.942 -21.567 34.418 1.00 17.41 221 ASP B O 1
ATOM 7969 N N . TYR B 1 219 ? -11.002 -20.886 33.529 1.00 15.86 222 TYR B N 1
ATOM 7970 C CA . TYR B 1 219 ? -10.217 -21.532 34.566 1.00 16.55 222 TYR B CA 1
ATOM 7971 C C . TYR B 1 219 ? -10.319 -20.774 35.896 1.00 17.29 222 TYR B C 1
ATOM 7972 O O . TYR B 1 219 ? -10.507 -21.390 36.948 1.00 19.83 222 TYR B O 1
ATOM 7990 N N . THR B 1 220 ? -10.228 -19.452 35.855 1.00 15.42 223 THR B N 1
ATOM 7991 C CA . THR B 1 220 ? -10.192 -18.644 37.061 1.00 17.75 223 THR B CA 1
ATOM 7992 C C . THR B 1 220 ? -11.463 -18.810 37.909 1.00 18.70 223 THR B C 1
ATOM 7993 O O . THR B 1 220 ? -11.365 -18.941 39.131 1.00 18.39 223 THR B O 1
ATOM 8004 N N . VAL B 1 221 ? -12.645 -18.808 37.284 1.00 18.49 224 VAL B N 1
ATOM 8005 C CA . VAL B 1 221 ? -13.893 -18.720 38.050 1.00 18.12 224 VAL B CA 1
ATOM 8006 C C . VAL B 1 221 ? -14.546 -20.077 38.273 1.00 22.66 224 VAL B C 1
ATOM 8007 O O . VAL B 1 221 ? -15.584 -20.170 38.942 1.00 25.43 224 VAL B O 1
ATOM 8020 N N . GLY B 1 222 ? -13.954 -21.127 37.704 1.00 17.75 225 GLY B N 1
ATOM 8021 C CA . GLY B 1 222 ? -14.425 -22.477 37.931 1.00 21.40 225 GLY B CA 1
ATOM 8022 C C . GLY B 1 222 ? -15.291 -23.090 36.842 1.00 20.54 225 GLY B C 1
ATOM 8023 O O . GLY B 1 222 ? -15.695 -24.229 36.967 1.00 21.86 225 GLY B O 1
ATOM 8027 N N . TRP B 1 223 ? -15.566 -22.361 35.762 1.00 20.08 226 TRP B N 1
ATOM 8028 C CA . TRP B 1 223 ? -16.386 -22.909 34.677 1.00 19.72 226 TRP B CA 1
ATOM 8029 C C . TRP B 1 223 ? -15.686 -24.066 33.940 1.00 21.36 226 TRP B C 1
ATOM 8030 O O . TRP B 1 223 ? -16.339 -24.940 33.371 1.00 22.05 226 TRP B O 1
ATOM 8051 N N . ALA B 1 224 ? -14.361 -24.077 33.960 1.00 18.73 227 ALA B N 1
ATOM 8052 C CA . ALA B 1 224 ? -13.596 -25.150 33.327 1.00 20.44 227 ALA B CA 1
ATOM 8053 C C . ALA B 1 224 ? -13.717 -26.478 34.095 1.00 22.70 227 ALA B C 1
ATOM 8054 O O . ALA B 1 224 ? -13.358 -27.543 33.575 1.00 22.81 227 ALA B O 1
ATOM 8061 N N . ASN B 1 225 ? -14.211 -26.407 35.332 1.00 21.46 228 ASN B N 1
ATOM 8062 C CA . ASN B 1 225 ? -14.391 -27.585 36.165 1.00 26.57 228 ASN B CA 1
ATOM 8063 C C . ASN B 1 225 ? -15.675 -28.300 35.812 1.00 24.23 228 ASN B C 1
ATOM 8064 O O . ASN B 1 225 ? -15.877 -29.440 36.221 1.00 30.34 228 ASN B O 1
ATOM 8075 N N . VAL B 1 226 ? -16.537 -27.621 35.050 1.00 23.07 229 VAL B N 1
ATOM 8076 C CA . VAL B 1 226 ? -17.885 -28.097 34.752 1.00 24.37 229 VAL B CA 1
ATOM 8077 C C . VAL B 1 226 ? -18.201 -28.057 33.253 1.00 23.46 229 VAL B C 1
ATOM 8078 O O . VAL B 1 226 ? -19.354 -28.182 32.850 1.00 27.08 229 VAL B O 1
ATOM 8091 N N . THR B 1 227 ? -17.166 -27.888 32.436 1.00 23.27 230 THR B N 1
ATOM 8092 C CA . THR B 1 227 ? -17.248 -28.085 30.993 1.00 24.05 230 THR B CA 1
ATOM 8093 C C . THR B 1 227 ? -16.035 -28.908 30.564 1.00 24.48 230 THR B C 1
ATOM 8094 O O . THR B 1 227 ? -15.087 -29.077 31.334 1.00 24.96 230 THR B O 1
ATOM 8105 N N . ASN B 1 228 ? -16.055 -29.396 29.332 1.00 23.77 231 ASN B N 1
ATOM 8106 C CA . ASN B 1 228 ? -15.053 -30.338 28.869 1.00 24.64 231 ASN B CA 1
ATOM 8107 C C . ASN B 1 228 ? -14.265 -29.907 27.630 1.00 22.89 231 ASN B C 1
ATOM 8108 O O . ASN B 1 228 ? -13.140 -30.381 27.420 1.00 24.67 231 ASN B O 1
ATOM 8119 N N . TYR B 1 229 ? -14.852 -29.026 26.819 1.00 21.91 232 TYR B N 1
ATOM 8120 C CA . TYR B 1 229 ? -14.286 -28.653 25.530 1.00 21.26 232 TYR B CA 1
ATOM 8121 C C . TYR B 1 229 ? -14.265 -27.146 25.319 1.00 20.63 232 TYR B C 1
ATOM 8122 O O . TYR B 1 229 ? -15.145 -26.419 25.804 1.00 19.62 232 TYR B O 1
ATOM 8140 N N . PHE B 1 230 ? -13.261 -26.716 24.556 1.00 19.58 233 PHE B N 1
ATOM 8141 C CA . PHE B 1 230 ? -13.005 -25.305 24.242 1.00 18.49 233 PHE B CA 1
ATOM 8142 C C . PHE B 1 230 ? -12.790 -25.199 22.733 1.00 18.21 233 PHE B C 1
ATOM 8143 O O . PHE B 1 230 ? -11.856 -25.791 22.196 1.00 21.23 233 PHE B O 1
ATOM 8160 N N . LEU B 1 231 ? -13.678 -24.474 22.061 1.00 16.93 234 LEU B N 1
ATOM 8161 C CA . LEU B 1 231 ? -13.608 -24.284 20.614 1.00 16.98 234 LEU B CA 1
ATOM 8162 C C . LEU B 1 231 ? -12.658 -23.137 20.280 1.00 15.86 234 LEU B C 1
ATOM 8163 O O . LEU B 1 231 ? -12.872 -22.021 20.734 1.00 15.03 234 LEU B O 1
ATOM 8179 N N . THR B 1 232 ? -11.640 -23.410 19.462 1.00 20.06 235 THR B N 1
ATOM 8180 C CA . THR B 1 232 ? -10.577 -22.417 19.210 1.00 18.11 235 THR B CA 1
ATOM 8181 C C . THR B 1 232 ? -11.023 -21.244 18.326 1.00 15.97 235 THR B C 1
ATOM 8182 O O . THR B 1 232 ? -10.432 -20.168 18.381 1.00 16.18 235 THR B O 1
ATOM 8193 N N . ASN B 1 233 ? -12.086 -21.431 17.537 1.00 16.91 236 ASN B N 1
ATOM 8194 C CA . ASN B 1 233 ? -12.596 -20.358 16.675 1.00 16.42 236 ASN B CA 1
ATOM 8195 C C . ASN B 1 233 ? -13.415 -19.337 17.482 1.00 18.41 236 ASN B C 1
ATOM 8196 O O . ASN B 1 233 ? -14.556 -19.629 17.844 1.00 16.44 236 ASN B O 1
ATOM 8207 N N . ASN B 1 234 ? -12.870 -18.149 17.752 1.00 15.17 237 ASN B N 1
ATOM 8208 C CA . ASN B 1 234 ? -13.635 -17.135 18.487 1.00 14.41 237 ASN B CA 1
ATOM 8209 C C . ASN B 1 234 ? -14.658 -16.403 17.602 1.00 14.19 237 ASN B C 1
ATOM 8210 O O . ASN B 1 234 ? -14.591 -16.489 16.363 1.00 14.36 237 ASN B O 1
ATOM 8221 N N . ILE B 1 235 ? -15.627 -15.719 18.242 1.00 14.98 238 ILE B N 1
ATOM 8222 C CA . ILE B 1 235 ? -16.519 -14.840 17.498 1.00 13.16 238 ILE B CA 1
ATOM 8223 C C . ILE B 1 235 ? -16.233 -13.359 17.796 1.00 12.03 238 ILE B C 1
ATOM 8224 O O . ILE B 1 235 ? -16.903 -12.468 17.282 1.00 14.28 238 ILE B O 1
ATOM 8240 N N . SER B 1 236 ? -15.179 -13.112 18.573 1.00 13.67 239 SER B N 1
ATOM 8241 C CA . SER B 1 236 ? -14.676 -11.770 18.840 1.00 13.46 239 SER B CA 1
ATOM 8242 C C . SER B 1 236 ? -13.335 -11.932 19.540 1.00 11.57 239 SER B C 1
ATOM 8243 O O . SER B 1 236 ? -13.220 -12.797 20.407 1.00 11.68 239 SER B O 1
ATOM 8251 N N . GLY B 1 237 ? -12.354 -11.093 19.198 1.00 11.76 240 GLY B N 1
ATOM 8252 C CA . GLY B 1 237 ? -11.065 -11.073 19.843 1.00 9.37 240 GLY B CA 1
ATOM 8253 C C . GLY B 1 237 ? -10.971 -10.245 21.101 1.00 11.32 240 GLY B C 1
ATOM 8254 O O . GLY B 1 237 ? -9.993 -10.346 21.822 1.00 10.61 240 GLY B O 1
ATOM 8258 N N . ALA B 1 238 ? -11.998 -9.477 21.413 1.00 9.68 241 ALA B N 1
ATOM 8259 C CA . ALA B 1 238 ? -11.944 -8.576 22.579 1.00 9.09 241 ALA B CA 1
ATOM 8260 C C . ALA B 1 238 ? -13.310 -8.001 22.954 1.00 9.80 241 ALA B C 1
ATOM 8261 O O . ALA B 1 238 ? -13.868 -7.251 22.208 1.00 11.32 241 ALA B O 1
ATOM 8268 N N . TRP B 1 239 ? -13.770 -8.307 24.163 1.00 9.64 242 TRP B N 1
ATOM 8269 C CA . TRP B 1 239 ? -14.991 -7.703 24.740 1.00 7.92 242 TRP B CA 1
ATOM 8270 C C . TRP B 1 239 ? -14.747 -6.213 24.986 1.00 8.86 242 TRP B C 1
ATOM 8271 O O . TRP B 1 239 ? -13.652 -5.849 25.432 1.00 10.03 242 TRP B O 1
ATOM 8292 N N . ILE B 1 240 ? -15.785 -5.400 24.782 1.00 9.32 243 ILE B N 1
ATOM 8293 C CA . ILE B 1 240 ? -15.748 -3.973 25.101 1.00 10.45 243 ILE B CA 1
ATOM 8294 C C . ILE B 1 240 ? -16.617 -3.686 26.326 1.00 8.89 243 ILE B C 1
ATOM 8295 O O . ILE B 1 240 ? -17.812 -3.957 26.324 1.00 10.52 243 ILE B O 1
ATOM 8311 N N . GLY B 1 241 ? -15.968 -3.207 27.384 1.00 11.12 244 GLY B N 1
ATOM 8312 C CA . GLY B 1 241 ? -16.653 -2.699 28.554 1.00 10.65 244 GLY B CA 1
ATOM 8313 C C . GLY B 1 241 ? -16.108 -1.335 28.946 1.00 11.16 244 GLY B C 1
ATOM 8314 O O . GLY B 1 241 ? -15.188 -0.817 28.341 1.00 10.98 244 GLY B O 1
ATOM 8318 N N . HIS B 1 242 ? -16.652 -0.773 30.022 1.00 9.22 245 HIS B N 1
ATOM 8319 C CA . HIS B 1 242 ? -16.355 0.616 30.383 1.00 10.11 245 HIS B CA 1
ATOM 8320 C C . HIS B 1 242 ? -16.553 0.843 31.872 1.00 11.03 245 HIS B C 1
ATOM 8321 O O . HIS B 1 242 ? -17.217 0.055 32.559 1.00 11.18 245 HIS B O 1
ATOM 8336 N N . PHE B 1 243 ? -16.001 1.955 32.327 1.00 10.87 246 PHE B N 1
ATOM 8337 C CA . PHE B 1 243 ? -16.379 2.548 33.592 1.00 11.48 246 PHE B CA 1
ATOM 8338 C C . PHE B 1 243 ? -17.317 3.730 33.290 1.00 11.96 246 PHE B C 1
ATOM 8339 O O . PHE B 1 243 ? -17.005 4.589 32.456 1.00 10.35 246 PHE B O 1
ATOM 8356 N N . PHE B 1 244 ? -18.466 3.735 33.968 1.00 11.41 247 PHE B N 1
ATOM 8357 C CA . PHE B 1 244 ? -19.476 4.777 33.871 1.00 13.43 247 PHE B CA 1
ATOM 8358 C C . PHE B 1 244 ? -19.767 5.384 35.260 1.00 12.55 247 PHE B C 1
ATOM 8359 O O . PHE B 1 244 ? -19.751 4.674 36.241 1.00 12.65 247 PHE B O 1
ATOM 8376 N N . VAL B 1 245 ? -20.087 6.679 35.307 1.00 13.28 248 VAL B N 1
ATOM 8377 C CA . VAL B 1 245 ? -20.488 7.344 36.535 1.00 14.30 248 VAL B CA 1
ATOM 8378 C C . VAL B 1 245 ? -21.754 8.198 36.335 1.00 15.34 248 VAL B C 1
ATOM 8379 O O . VAL B 1 245 ? -21.904 8.845 35.312 1.00 15.38 248 VAL B O 1
ATOM 8392 N N . ASN B 1 246 ? -22.659 8.184 37.306 1.00 16.37 249 ASN B N 1
ATOM 8393 C CA . ASN B 1 246 ? -23.776 9.111 37.293 1.00 17.51 249 ASN B CA 1
ATOM 8394 C C . ASN B 1 246 ? -23.249 10.524 37.033 1.00 17.91 249 ASN B C 1
ATOM 8395 O O . ASN B 1 246 ? -22.322 10.961 37.681 1.00 17.92 249 ASN B O 1
ATOM 8423 N N . GLU B 1 248 ? -24.239 13.565 37.601 1.00 21.14 251 GLU B N 1
ATOM 8424 C CA . GLU B 1 248 ? -24.275 14.520 38.709 1.00 22.32 251 GLU B CA 1
ATOM 8425 C C . GLU B 1 248 ? -23.125 14.215 39.684 1.00 28.31 251 GLU B C 1
ATOM 8426 O O . GLU B 1 248 ? -22.407 15.117 40.107 1.00 28.55 251 GLU B O 1
ATOM 8438 N N . ARG B 1 249 ? -22.925 12.941 40.011 1.00 20.90 252 ARG B N 1
ATOM 8439 C CA . ARG B 1 249 ? -21.821 12.572 40.893 1.00 20.48 252 ARG B CA 1
ATOM 8440 C C . ARG B 1 249 ? -20.485 12.937 40.257 1.00 19.65 252 ARG B C 1
ATOM 8441 O O . ARG B 1 249 ? -19.577 13.400 40.945 1.00 20.48 252 ARG B O 1
ATOM 8462 N N . TRP B 1 250 ? -20.370 12.747 38.946 1.00 18.74 253 TRP B N 1
ATOM 8463 C CA . TRP B 1 250 ? -19.131 13.093 38.257 1.00 18.08 253 TRP B CA 1
ATOM 8464 C C . TRP B 1 250 ? -18.780 14.581 38.409 1.00 19.20 253 TRP B C 1
ATOM 8465 O O . TRP B 1 250 ? -17.624 14.929 38.688 1.00 19.18 253 TRP B O 1
ATOM 8486 N N . GLU B 1 251 ? -19.762 15.448 38.197 1.00 21.27 254 GLU B N 1
ATOM 8487 C CA . GLU B 1 251 ? -19.546 16.887 38.220 1.00 28.33 254 GLU B CA 1
ATOM 8488 C C . GLU B 1 251 ? -19.208 17.405 39.623 1.00 29.71 254 GLU B C 1
ATOM 8489 O O . GLU B 1 251 ? -18.613 18.472 39.775 1.00 34.13 254 GLU B O 1
ATOM 8501 N N . GLU B 1 252 ? -19.596 16.645 40.640 1.00 23.34 255 GLU B N 1
ATOM 8502 C CA . GLU B 1 252 ? -19.388 17.043 42.023 1.00 23.68 255 GLU B CA 1
ATOM 8503 C C . GLU B 1 252 ? -17.979 16.729 42.484 1.00 24.23 255 GLU B C 1
ATOM 8504 O O . GLU B 1 252 ? -17.524 17.253 43.499 1.00 27.64 255 GLU B O 1
ATOM 8516 N N . LEU B 1 253 ? -17.273 15.887 41.739 1.00 23.33 256 LEU B N 1
ATOM 8517 C CA . LEU B 1 253 ? -15.947 15.490 42.166 1.00 22.05 256 LEU B CA 1
ATOM 8518 C C . LEU B 1 253 ? -14.952 16.639 42.135 1.00 22.70 256 LEU B C 1
ATOM 8519 O O . LEU B 1 253 ? -14.914 17.403 41.170 1.00 26.98 256 LEU B O 1
ATOM 8535 N N . PRO B 1 254 ? -14.127 16.749 43.188 1.00 22.46 257 PRO B N 1
ATOM 8536 C CA . PRO B 1 254 ? -12.955 17.629 43.130 1.00 23.06 257 PRO B CA 1
ATOM 8537 C C . PRO B 1 254 ? -12.028 17.192 41.990 1.00 24.74 257 PRO B C 1
ATOM 8538 O O . PRO B 1 254 ? -11.967 16.004 41.680 1.00 23.03 257 PRO B O 1
ATOM 8549 N N . GLU B 1 255 ? -11.308 18.126 41.381 1.00 27.43 258 GLU B N 1
ATOM 8550 C CA . GLU B 1 255 ? -10.433 17.782 40.266 1.00 28.25 258 GLU B CA 1
ATOM 8551 C C . GLU B 1 255 ? -9.474 16.644 40.601 1.00 22.16 258 GLU B C 1
ATOM 8552 O O . GLU B 1 255 ? -9.334 15.691 39.825 1.00 25.45 258 GLU B O 1
ATOM 8564 N N . ASP B 1 256 ? -8.784 16.749 41.734 1.00 21.70 259 ASP B N 1
ATOM 8565 C CA . ASP B 1 256 ? -7.727 15.787 42.029 1.00 18.50 259 ASP B CA 1
ATOM 8566 C C . ASP B 1 256 ? -8.263 14.359 42.155 1.00 17.28 259 ASP B C 1
ATOM 8567 O O . ASP B 1 256 ? -7.646 13.403 41.681 1.00 17.98 259 ASP B O 1
ATOM 8576 N N . LEU B 1 257 ? -9.458 14.220 42.717 1.00 19.50 260 LEU B N 1
ATOM 8577 C CA . LEU B 1 257 ? -10.091 12.913 42.859 1.00 18.52 260 LEU B CA 1
ATOM 8578 C C . LEU B 1 257 ? -10.623 12.364 41.532 1.00 20.56 260 LEU B C 1
ATOM 8579 O O . LEU B 1 257 ? -10.551 11.165 41.287 1.00 19.12 260 LEU B O 1
ATOM 8595 N N . ARG B 1 258 ? -11.156 13.235 40.677 1.00 19.12 261 ARG B N 1
ATOM 8596 C CA . ARG B 1 258 ? -11.542 12.830 39.328 1.00 17.99 261 ARG B CA 1
ATOM 8597 C C . ARG B 1 258 ? -10.346 12.286 38.570 1.00 18.57 261 ARG B C 1
ATOM 8598 O O . ARG B 1 258 ? -10.439 11.224 37.941 1.00 17.28 261 ARG B O 1
ATOM 8619 N N . LEU B 1 259 ? -9.222 13.007 38.618 1.00 16.63 262 LEU B N 1
ATOM 8620 C CA . LEU B 1 259 ? -8.029 12.561 37.911 1.00 15.91 262 LEU B CA 1
ATOM 8621 C C . LEU B 1 259 ? -7.518 11.237 38.488 1.00 13.81 262 LEU B C 1
ATOM 8622 O O . LEU B 1 259 ? -7.145 10.345 37.756 1.00 14.85 262 LEU B O 1
ATOM 8638 N N . LEU B 1 260 ? -7.529 11.108 39.816 1.00 15.97 263 LEU B N 1
ATOM 8639 C CA . LEU B 1 260 ? -7.171 9.853 40.470 1.00 15.40 263 LEU B CA 1
ATOM 8640 C C . LEU B 1 260 ? -8.066 8.706 40.023 1.00 13.79 263 LEU B C 1
ATOM 8641 O O . LEU B 1 260 ? -7.585 7.608 39.734 1.00 14.30 263 LEU B O 1
ATOM 8657 N N . PHE B 1 261 ? -9.377 8.943 39.981 1.00 13.29 264 PHE B N 1
ATOM 8658 C CA . PHE B 1 261 ? -10.275 7.901 39.522 1.00 15.00 264 PHE B CA 1
ATOM 8659 C C . PHE B 1 261 ? -9.976 7.514 38.075 1.00 11.61 264 PHE B C 1
ATOM 8660 O O . PHE B 1 261 ? -9.903 6.351 37.766 1.00 12.37 264 PHE B O 1
ATOM 8677 N N . GLU B 1 262 ? -9.770 8.492 37.206 1.00 13.54 265 GLU B N 1
ATOM 8678 C CA . GLU B 1 262 ? -9.467 8.179 35.815 1.00 14.85 265 GLU B CA 1
ATOM 8679 C C . GLU B 1 262 ? -8.185 7.342 35.681 1.00 12.21 265 GLU B C 1
ATOM 8680 O O . GLU B 1 262 ? -8.137 6.396 34.890 1.00 13.41 265 GLU B O 1
ATOM 8692 N N . VAL B 1 263 ? -7.136 7.693 36.427 1.00 13.87 266 VAL B N 1
ATOM 8693 C CA . VAL B 1 263 ? -5.855 6.978 36.284 1.00 11.57 266 VAL B CA 1
ATOM 8694 C C . VAL B 1 263 ? -5.976 5.560 36.817 1.00 12.26 266 VAL B C 1
ATOM 8695 O O . VAL B 1 263 ? -5.420 4.631 36.254 1.00 12.77 266 VAL B O 1
ATOM 8708 N N . CYS B 1 264 ? -6.698 5.384 37.909 1.00 12.04 267 CYS B N 1
ATOM 8709 C CA . CYS B 1 264 ? -6.911 4.048 38.457 1.00 13.39 267 CYS B CA 1
ATOM 8710 C C . CYS B 1 264 ? -7.739 3.199 37.499 1.00 12.71 267 CYS B C 1
ATOM 8711 O O . CYS B 1 264 ? -7.496 1.994 37.356 1.00 11.16 267 CYS B O 1
ATOM 8719 N N . CYS B 1 265 ? -8.728 3.799 36.844 1.00 11.41 268 CYS B N 1
ATOM 8720 C CA . CYS B 1 265 ? -9.462 3.055 35.821 1.00 11.17 268 CYS B CA 1
ATOM 8721 C C . CYS B 1 265 ? -8.554 2.610 34.663 1.00 10.88 268 CYS B C 1
ATOM 8722 O O . CYS B 1 265 ? -8.647 1.471 34.181 1.00 11.71 268 CYS B O 1
ATOM 8730 N N . GLU B 1 266 ? -7.658 3.499 34.222 1.00 10.63 269 GLU B N 1
ATOM 8731 C CA . GLU B 1 266 ? -6.710 3.130 33.158 1.00 10.00 269 GLU B CA 1
ATOM 8732 C C . GLU B 1 266 ? -5.777 2.017 33.633 1.00 12.25 269 GLU B C 1
ATOM 8733 O O . GLU B 1 266 ? -5.395 1.099 32.880 1.00 12.04 269 GLU B O 1
ATOM 8745 N N . GLN B 1 267 ? -5.410 2.068 34.900 1.00 10.21 270 GLN B N 1
ATOM 8746 C CA . GLN B 1 267 ? -4.602 1.005 35.472 1.00 10.45 270 GLN B CA 1
ATOM 8747 C C . GLN B 1 267 ? -5.331 -0.343 35.439 1.00 11.10 270 GLN B C 1
ATOM 8748 O O . GLN B 1 267 ? -4.763 -1.391 35.118 1.00 10.58 270 GLN B O 1
ATOM 8762 N N . SER B 1 268 ? -6.623 -0.304 35.737 1.00 9.06 271 SER B N 1
ATOM 8763 C CA . SER B 1 268 ? -7.477 -1.495 35.628 1.00 10.58 271 SER B CA 1
ATOM 8764 C C . SER B 1 268 ? -7.505 -2.049 34.201 1.00 7.34 271 SER B C 1
ATOM 8765 O O . SER B 1 268 ? -7.388 -3.266 33.996 1.00 9.08 271 SER B O 1
ATOM 8773 N N . HIS B 1 269 ? -7.632 -1.162 33.223 1.00 8.18 272 HIS B N 1
ATOM 8774 C CA . HIS B 1 269 ? -7.624 -1.585 31.819 1.00 6.38 272 HIS B CA 1
ATOM 8775 C C . HIS B 1 269 ? -6.274 -2.191 31.449 1.00 8.42 272 HIS B C 1
ATOM 8776 O O . HIS B 1 269 ? -6.218 -3.255 30.811 1.00 7.82 272 HIS B O 1
ATOM 8791 N N . TYR B 1 270 ? -5.186 -1.542 31.869 1.00 9.49 273 TYR B N 1
ATOM 8792 C CA . TYR B 1 270 ? -3.826 -2.042 31.595 1.00 8.30 273 TYR B CA 1
ATOM 8793 C C . TYR B 1 270 ? -3.633 -3.434 32.164 1.00 8.49 273 TYR B C 1
ATOM 8794 O O . TYR B 1 270 ? -3.141 -4.347 31.498 1.00 9.80 273 TYR B O 1
ATOM 8812 N N . HIS B 1 271 ? -4.002 -3.608 33.429 1.00 9.98 274 HIS B N 1
ATOM 8813 C CA . HIS B 1 271 ? -3.881 -4.914 34.059 1.00 8.22 274 HIS B CA 1
ATOM 8814 C C . HIS B 1 271 ? -4.600 -5.973 33.240 1.00 8.35 274 HIS B C 1
ATOM 8815 O O . HIS B 1 271 ? -4.082 -7.055 32.992 1.00 9.72 274 HIS B O 1
ATOM 8830 N N . ARG B 1 272 ? -5.834 -5.694 32.820 1.00 9.01 275 ARG B N 1
ATOM 8831 C CA . ARG B 1 272 ? -6.559 -6.684 32.016 1.00 9.91 275 ARG B CA 1
ATOM 8832 C C . ARG B 1 272 ? -5.897 -6.974 30.663 1.00 8.04 275 ARG B C 1
ATOM 8833 O O . ARG B 1 272 ? -5.835 -8.120 30.261 1.00 8.24 275 ARG B O 1
ATOM 8854 N N . GLN B 1 273 ? -5.313 -5.966 30.023 1.00 9.29 276 GLN B N 1
ATOM 8855 C CA . GLN B 1 273 ? -4.620 -6.195 28.756 1.00 8.28 276 GLN B CA 1
ATOM 8856 C C . GLN B 1 273 ? -3.565 -7.295 28.934 1.00 11.00 276 GLN B C 1
ATOM 8857 O O . GLN B 1 273 ? -3.539 -8.265 28.145 1.00 10.23 276 GLN B O 1
ATOM 8871 N N . TYR B 1 274 ? -2.696 -7.195 29.952 1.00 8.94 277 TYR B N 1
ATOM 8872 C CA . TYR B 1 274 ? -1.704 -8.255 30.143 1.00 8.48 277 TYR B CA 1
ATOM 8873 C C . TYR B 1 274 ? -2.211 -9.521 30.814 1.00 8.56 277 TYR B C 1
ATOM 8874 O O . TYR B 1 274 ? -1.729 -10.627 30.514 1.00 9.79 277 TYR B O 1
ATOM 8892 N N . TRP B 1 275 ? -3.227 -9.406 31.666 1.00 9.91 278 TRP B N 1
ATOM 8893 C CA . TRP B 1 275 ? -3.766 -10.600 32.310 1.00 10.37 278 TRP B CA 1
ATOM 8894 C C . TRP B 1 275 ? -4.327 -11.537 31.245 1.00 12.14 278 TRP B C 1
ATOM 8895 O O . TRP B 1 275 ? -4.112 -12.752 31.277 1.00 11.72 278 TRP B O 1
ATOM 8916 N N . TYR B 1 276 ? -5.105 -10.999 30.323 1.00 8.84 279 TYR B N 1
ATOM 8917 C CA . TYR B 1 276 ? -5.698 -11.834 29.258 1.00 9.62 279 TYR B CA 1
ATOM 8918 C C . TYR B 1 276 ? -4.674 -12.256 28.185 1.00 7.64 279 TYR B C 1
ATOM 8919 O O . TYR B 1 276 ? -4.701 -13.395 27.705 1.00 10.14 279 TYR B O 1
ATOM 8937 N N . TRP B 1 277 ? -3.765 -11.359 27.831 1.00 8.25 280 TRP B N 1
ATOM 8938 C CA . TRP B 1 277 ? -2.779 -11.702 26.801 1.00 7.83 280 TRP B CA 1
ATOM 8939 C C . TRP B 1 277 ? -1.956 -12.885 27.293 1.00 9.95 280 TRP B C 1
ATOM 8940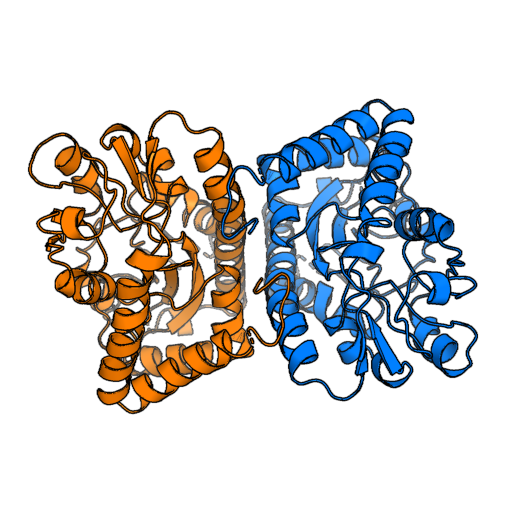 O O . TRP B 1 277 ? -1.630 -13.794 26.534 1.00 9.83 280 TRP B O 1
ATOM 8961 N N . GLY B 1 278 ? -1.612 -12.886 28.579 1.00 11.05 281 GLY B N 1
ATOM 8962 C CA . GLY B 1 278 ? -0.812 -13.964 29.142 1.00 9.73 281 GLY B CA 1
ATOM 8963 C C . GLY B 1 278 ? -1.595 -15.243 29.406 1.00 9.56 281 GLY B C 1
ATOM 8964 O O . GLY B 1 278 ? -1.177 -16.360 29.137 1.00 12.36 281 GLY B O 1
ATOM 8968 N N . GLY B 1 279 ? -2.820 -15.062 29.900 1.00 10.67 282 GLY B N 1
ATOM 8969 C CA . GLY B 1 279 ? -3.647 -16.184 30.288 1.00 12.59 282 GLY B CA 1
ATOM 8970 C C . GLY B 1 279 ? -4.165 -17.041 29.140 1.00 11.03 282 GLY B C 1
ATOM 8971 O O . GLY B 1 279 ? -4.208 -18.262 29.247 1.00 13.36 282 GLY B O 1
ATOM 8975 N N . GLU B 1 280 ? -4.618 -16.412 28.057 1.00 11.39 283 GLU B N 1
ATOM 8976 C CA . GLU B 1 280 ? -5.228 -17.195 26.984 1.00 13.20 283 GLU B CA 1
ATOM 8977 C C . GLU B 1 280 ? -4.205 -18.156 26.399 1.00 14.71 283 GLU B C 1
ATOM 8978 O O . GLU B 1 280 ? -4.478 -19.342 26.268 1.00 15.38 283 GLU B O 1
ATOM 8990 N N . ALA B 1 281 ? -2.995 -17.671 26.115 1.00 12.97 284 ALA B N 1
ATOM 8991 C CA . ALA B 1 281 ? -1.962 -18.517 25.545 1.00 16.31 284 ALA B CA 1
ATOM 8992 C C . ALA B 1 281 ? -1.531 -19.624 26.504 1.00 14.87 284 ALA B C 1
ATOM 8993 O O . ALA B 1 281 ? -1.373 -20.765 26.115 1.00 15.63 284 ALA B O 1
ATOM 9000 N N . ARG B 1 282 ? -1.295 -19.253 27.753 1.00 17.06 285 ARG B N 1
ATOM 9001 C CA . ARG B 1 282 ? -0.734 -20.174 28.713 1.00 15.70 285 ARG B CA 1
ATOM 9002 C C . ARG B 1 282 ? -1.676 -21.340 28.937 1.00 14.43 285 ARG B C 1
ATOM 9003 O O . ARG B 1 282 ? -1.270 -22.509 28.982 1.00 16.59 285 ARG B O 1
ATOM 9024 N N . LEU B 1 283 ? -2.964 -21.025 29.072 1.00 13.71 286 LEU B N 1
ATOM 9025 C CA . LEU B 1 283 ? -3.913 -22.058 29.429 1.00 14.71 286 LEU B CA 1
ATOM 9026 C C . LEU B 1 283 ? -4.279 -22.955 28.253 1.00 15.48 286 LEU B C 1
ATOM 9027 O O . LEU B 1 283 ? -4.528 -24.128 28.444 1.00 16.83 286 LEU B O 1
ATOM 9043 N N . ARG B 1 284 ? -4.272 -22.399 27.039 1.00 14.91 287 ARG B N 1
ATOM 9044 C CA . ARG B 1 284 ? -4.480 -23.208 25.850 1.00 15.77 287 ARG B CA 1
ATOM 9045 C C . ARG B 1 284 ? -3.371 -24.248 25.711 1.00 16.92 287 ARG B C 1
ATOM 9046 O O . ARG B 1 284 ? -3.606 -25.396 25.331 1.00 19.29 287 ARG B O 1
ATOM 9067 N N . VAL B 1 285 ? -2.161 -23.851 26.063 1.00 18.34 288 VAL B N 1
ATOM 9068 C CA . VAL B 1 285 ? -1.027 -24.743 25.932 1.00 18.61 288 VAL B CA 1
ATOM 9069 C C . VAL B 1 285 ? -0.885 -25.703 27.111 1.00 21.49 288 VAL B C 1
ATOM 9070 O O . VAL B 1 285 ? -0.569 -26.871 26.915 1.00 23.69 288 VAL B O 1
ATOM 9083 N N . HIS B 1 286 ? -1.133 -25.215 28.324 1.00 18.50 289 HIS B N 1
ATOM 9084 C CA . HIS B 1 286 ? -0.787 -25.980 29.527 1.00 19.77 289 HIS B CA 1
ATOM 9085 C C . HIS B 1 286 ? -1.972 -26.418 30.375 1.00 20.30 289 HIS B C 1
ATOM 9086 O O . HIS B 1 286 ? -1.835 -27.291 31.232 1.00 24.16 289 HIS B O 1
ATOM 9101 N N . GLY B 1 287 ? -3.132 -25.827 30.133 1.00 20.85 290 GLY B N 1
ATOM 9102 C CA . GLY B 1 287 ? -4.349 -26.246 30.808 1.00 21.44 290 GLY B CA 1
ATOM 9103 C C . GLY B 1 287 ? -4.734 -27.683 30.521 1.00 21.76 290 GLY B C 1
ATOM 9104 O O . GLY B 1 287 ? -4.672 -28.149 29.376 1.00 22.76 290 GLY B O 1
ATOM 9108 N N . ASP B 1 288 ? -5.143 -28.378 31.579 1.00 23.10 291 ASP B N 1
ATOM 9109 C CA . ASP B 1 288 ? -5.526 -29.789 31.535 1.00 23.76 291 ASP B CA 1
ATOM 9110 C C . ASP B 1 288 ? -7.030 -30.004 31.710 1.00 23.48 291 ASP B C 1
ATOM 9111 O O . ASP B 1 288 ? -7.486 -31.159 31.801 1.00 28.22 291 ASP B O 1
ATOM 9120 N N . LYS B 1 289 ? -7.812 -28.928 31.776 1.00 27.39 292 LYS B N 1
ATOM 9121 C CA . LYS B 1 289 ? -9.229 -29.044 32.149 1.00 22.92 292 LYS B CA 1
ATOM 9122 C C . LYS B 1 289 ? -10.205 -28.967 30.978 1.00 23.04 292 LYS B C 1
ATOM 9123 O O . LYS B 1 289 ? -11.364 -29.379 31.099 1.00 25.32 292 LYS B O 1
ATOM 9142 N N . LEU B 1 290 ? -9.756 -28.450 29.846 1.00 21.04 293 LEU B N 1
ATOM 9143 C CA . LEU B 1 290 ? -10.595 -28.414 28.650 1.00 22.32 293 LEU B CA 1
ATOM 9144 C C . LEU B 1 290 ? -9.781 -28.915 27.467 1.00 25.61 293 LEU B C 1
ATOM 9145 O O . LEU B 1 290 ? -8.620 -28.517 27.296 1.00 25.59 293 LEU B O 1
ATOM 9161 N N . GLU B 1 291 ? -10.385 -29.772 26.647 1.00 23.49 294 GLU B N 1
ATOM 9162 C CA . GLU B 1 291 ? -9.756 -30.246 25.413 1.00 23.31 294 GLU B CA 1
ATOM 9163 C C . GLU B 1 291 ? -10.094 -29.312 24.258 1.00 21.18 294 GLU B C 1
ATOM 9164 O O . GLU B 1 291 ? -11.266 -29.001 24.014 1.00 21.22 294 GLU B O 1
ATOM 9176 N N . LEU B 1 292 ? -9.069 -28.875 23.533 1.00 24.12 295 LEU B N 1
ATOM 9177 C CA . LEU B 1 292 ? -9.263 -27.931 22.443 1.00 20.23 295 LEU B CA 1
ATOM 9178 C C . LEU B 1 292 ? -9.836 -28.615 21.211 1.00 25.14 295 LEU B C 1
ATOM 9179 O O . LEU B 1 292 ? -9.372 -29.685 20.821 1.00 24.84 295 LEU B O 1
ATOM 9195 N N . THR B 1 293 ? -10.859 -28.007 20.612 1.00 21.52 296 THR B N 1
ATOM 9196 C CA . THR B 1 293 ? -11.360 -28.447 19.305 1.00 22.15 296 THR B CA 1
ATOM 9197 C C . THR B 1 293 ? -11.343 -27.289 18.315 1.00 20.45 296 THR B C 1
ATOM 9198 O O . THR B 1 293 ? -11.235 -26.129 18.705 1.00 19.50 296 THR B O 1
ATOM 9209 N N . SER B 1 294 ? -11.487 -27.610 17.030 1.00 21.35 297 SER B N 1
ATOM 9210 C CA . SER B 1 294 ? -11.429 -26.599 15.978 1.00 20.88 297 SER B CA 1
ATOM 9211 C C . SER B 1 294 ? -12.395 -26.956 14.859 1.00 30.32 297 SER B C 1
ATOM 9212 O O . SER B 1 294 ? -12.491 -28.114 14.459 1.00 34.71 297 SER B O 1
ATOM 9220 N N . ILE B 1 295 ? -13.116 -25.961 14.361 1.00 23.91 298 ILE B N 1
ATOM 9221 C CA . ILE B 1 295 ? -13.862 -26.115 13.120 1.00 25.80 298 ILE B CA 1
ATOM 9222 C C . ILE B 1 295 ? -12.954 -25.678 11.981 1.00 31.07 298 ILE B C 1
ATOM 9223 O O . ILE B 1 295 ? -12.224 -24.692 12.109 1.00 24.37 298 ILE B O 1
ATOM 9239 N N . PRO B 1 296 ? -12.964 -26.426 10.868 1.00 26.03 299 PRO B N 1
ATOM 9240 C CA . PRO B 1 296 ? -12.069 -26.019 9.782 1.00 28.60 299 PRO B CA 1
ATOM 9241 C C . PRO B 1 296 ? -12.344 -24.600 9.311 1.00 28.03 299 PRO B C 1
ATOM 9242 O O . PRO B 1 296 ? -13.500 -24.148 9.316 1.00 27.76 299 PRO B O 1
ATOM 9253 N N . ASP B 1 297 ? -11.287 -23.905 8.912 1.00 27.15 300 ASP B N 1
ATOM 9254 C CA . ASP B 1 297 ? -11.399 -22.528 8.442 1.00 24.45 300 ASP B CA 1
ATOM 9255 C C . ASP B 1 297 ? -12.414 -22.356 7.314 1.00 28.69 300 ASP B C 1
ATOM 9256 O O . ASP B 1 297 ? -13.168 -21.390 7.319 1.00 23.15 300 ASP B O 1
ATOM 9265 N N . ALA B 1 298 ? -12.438 -23.290 6.366 1.00 34.73 301 ALA B N 1
ATOM 9266 C CA . ALA B 1 298 ? -13.359 -23.202 5.231 1.00 35.43 301 ALA B CA 1
ATOM 9267 C C . ALA B 1 298 ? -14.809 -23.214 5.700 1.00 37.35 301 ALA B C 1
ATOM 9268 O O . ALA B 1 298 ? -15.659 -22.500 5.165 1.00 39.50 301 ALA B O 1
ATOM 9275 N N . GLU B 1 299 ? -15.086 -24.029 6.708 1.00 34.76 302 GLU B N 1
ATOM 9276 C CA . GLU B 1 299 ? -16.421 -24.122 7.271 1.00 34.87 302 GLU B CA 1
ATOM 9277 C C . GLU B 1 299 ? -16.750 -22.874 8.085 1.00 31.51 302 GLU B C 1
ATOM 9278 O O . GLU B 1 299 ? -17.825 -22.302 7.946 1.00 33.10 302 GLU B O 1
ATOM 9290 N N . TRP B 1 300 ? -15.823 -22.446 8.939 1.00 26.10 303 TRP B N 1
ATOM 9291 C CA . TRP B 1 300 ? -16.046 -21.260 9.755 1.00 23.72 303 TRP B CA 1
ATOM 9292 C C . TRP B 1 300 ? -16.237 -19.979 8.925 1.00 26.25 303 TRP B C 1
ATOM 9293 O O . TRP B 1 300 ? -16.713 -18.965 9.435 1.00 25.28 303 TRP B O 1
ATOM 9314 N N . ASP B 1 301 ? -15.853 -20.020 7.652 1.00 29.26 304 ASP B N 1
ATOM 9315 C CA . ASP B 1 301 ? -16.073 -18.891 6.754 1.00 29.01 304 ASP B CA 1
ATOM 9316 C C . ASP B 1 301 ? -17.554 -18.511 6.669 1.00 27.18 304 ASP B C 1
ATOM 9317 O O . ASP B 1 301 ? -17.888 -17.346 6.463 1.00 31.05 304 ASP B O 1
ATOM 9326 N N . GLN B 1 302 ? -18.438 -19.493 6.822 1.00 26.53 305 GLN B N 1
ATOM 9327 C CA . GLN B 1 302 ? -19.877 -19.242 6.791 1.00 23.70 305 GLN B CA 1
ATOM 9328 C C . GLN B 1 302 ? -20.293 -18.289 7.925 1.00 24.25 305 GLN B C 1
ATOM 9329 O O . GLN B 1 302 ? -21.150 -17.427 7.745 1.00 27.60 305 GLN B O 1
ATOM 9343 N N . VAL B 1 303 ? -19.692 -18.456 9.095 1.00 23.21 306 VAL B N 1
ATOM 9344 C CA . VAL B 1 303 ? -19.958 -17.580 10.231 1.00 20.98 306 VAL B CA 1
ATOM 9345 C C . VAL B 1 303 ? -19.444 -16.161 10.005 1.00 23.10 306 VAL B C 1
ATOM 9346 O O . VAL B 1 303 ? -20.140 -15.190 10.321 1.00 20.49 306 VAL B O 1
ATOM 9359 N N . GLU B 1 304 ? -18.231 -16.030 9.464 1.00 20.40 307 GLU B N 1
ATOM 9360 C CA . GLU B 1 304 ? -17.697 -14.712 9.149 1.00 19.51 307 GLU B CA 1
ATOM 9361 C C . GLU B 1 304 ? -18.562 -13.984 8.101 1.00 20.68 307 GLU B C 1
ATOM 9362 O O . GLU B 1 304 ? -18.836 -12.788 8.221 1.00 22.72 307 GLU B O 1
ATOM 9374 N N . THR B 1 305 ? -18.974 -14.710 7.078 1.00 23.84 308 THR B N 1
ATOM 9375 C CA . THR B 1 305 ? -19.888 -14.167 6.068 1.00 26.89 308 THR B CA 1
ATOM 9376 C C . THR B 1 305 ? -21.176 -13.636 6.701 1.00 24.57 308 THR B C 1
ATOM 9377 O O . THR B 1 305 ? -21.636 -12.526 6.401 1.00 23.72 308 THR B O 1
ATOM 9388 N N . ALA B 1 306 ? -21.796 -14.452 7.548 1.00 24.33 309 ALA B N 1
ATOM 9389 C CA . ALA B 1 306 ? -23.040 -14.045 8.197 1.00 23.35 309 ALA B CA 1
ATOM 9390 C C . ALA B 1 306 ? -22.833 -12.809 9.072 1.00 18.83 309 ALA B C 1
ATOM 9391 O O . ALA B 1 306 ? -23.734 -11.992 9.199 1.00 22.37 309 ALA B O 1
ATOM 9398 N N . ALA B 1 307 ? -21.662 -12.674 9.690 1.00 17.41 310 ALA B N 1
ATOM 9399 C CA . ALA B 1 307 ? -21.395 -11.512 10.531 1.00 17.89 310 ALA B CA 1
ATOM 9400 C C . ALA B 1 307 ? -21.380 -10.226 9.697 1.00 17.59 310 ALA B C 1
ATOM 9401 O O . ALA B 1 307 ? -21.831 -9.171 10.171 1.00 18.36 310 ALA B O 1
ATOM 9408 N N . GLN B 1 308 ? -20.837 -10.317 8.481 1.00 22.31 311 GLN B N 1
ATOM 9409 C CA . GLN B 1 308 ? -20.851 -9.208 7.525 1.00 22.17 311 GLN B CA 1
ATOM 9410 C C . GLN B 1 308 ? -22.280 -8.711 7.333 1.00 18.85 311 GLN B C 1
ATOM 9411 O O . GLN B 1 308 ? -22.558 -7.508 7.401 1.00 22.72 311 GLN B O 1
ATOM 9425 N N . GLU B 1 309 ? -23.178 -9.655 7.068 1.00 20.25 312 GLU B N 1
ATOM 9426 C CA . GLU B 1 309 ? -24.589 -9.354 6.856 1.00 20.57 312 GLU B CA 1
ATOM 9427 C C . GLU B 1 309 ? -25.190 -8.724 8.118 1.00 18.68 312 GLU B C 1
ATOM 9428 O O . GLU B 1 309 ? -25.969 -7.794 8.036 1.00 19.59 312 GLU B O 1
ATOM 9440 N N . PHE B 1 310 ? -24.782 -9.216 9.277 1.00 16.92 313 PHE B N 1
ATOM 9441 C CA . PHE B 1 310 ? -25.274 -8.708 10.560 1.00 16.02 313 PHE B CA 1
ATOM 9442 C C . PHE B 1 310 ? -24.856 -7.243 10.748 1.00 15.51 313 PHE B C 1
ATOM 9443 O O . PHE B 1 310 ? -25.640 -6.406 11.170 1.00 15.47 313 PHE B O 1
ATOM 9460 N N . TRP B 1 311 ? -23.614 -6.921 10.418 1.00 15.04 314 TRP B N 1
ATOM 9461 C CA . TRP B 1 311 ? -23.179 -5.523 10.519 1.00 14.81 314 TRP B CA 1
ATOM 9462 C C . TRP B 1 311 ? -24.009 -4.608 9.632 1.00 15.59 314 TRP B C 1
ATOM 9463 O O . TRP B 1 311 ? -24.341 -3.486 10.024 1.00 16.45 314 TRP B O 1
ATOM 9484 N N . ASP B 1 312 ? -24.326 -5.069 8.427 1.00 16.86 315 ASP B N 1
ATOM 9485 C CA . ASP B 1 312 ? -25.090 -4.241 7.506 1.00 18.15 315 ASP B CA 1
ATOM 9486 C C . ASP B 1 312 ? -26.516 -4.012 8.035 1.00 17.74 315 ASP B C 1
ATOM 9487 O O . ASP B 1 312 ? -27.064 -2.928 7.885 1.00 19.08 315 ASP B O 1
ATOM 9496 N N . GLU B 1 313 ? -27.109 -5.027 8.653 1.00 17.91 316 GLU B N 1
ATOM 9497 C CA . GLU B 1 313 ? -28.413 -4.872 9.290 1.00 17.67 316 GLU B CA 1
ATOM 9498 C C . GLU B 1 313 ? -28.389 -3.811 10.392 1.00 16.88 316 GLU B C 1
ATOM 9499 O O . GLU B 1 313 ? -29.291 -3.003 10.524 1.00 21.55 316 GLU B O 1
ATOM 9511 N N . ILE B 1 314 ? -27.355 -3.864 11.225 1.00 16.66 317 ILE B N 1
ATOM 9512 C CA . ILE B 1 314 ? -27.185 -2.872 12.266 1.00 19.36 317 ILE B CA 1
ATOM 9513 C C . ILE B 1 314 ? -27.001 -1.454 11.690 1.00 18.53 317 ILE B C 1
ATOM 9514 O O . ILE B 1 314 ? -27.659 -0.503 12.146 1.00 20.04 317 ILE B O 1
ATOM 9530 N N . ALA B 1 315 ? -26.133 -1.322 10.687 1.00 16.26 318 ALA B N 1
ATOM 9531 C CA . ALA B 1 315 ? -25.885 -0.030 10.065 1.00 16.88 318 ALA B CA 1
ATOM 9532 C C . ALA B 1 315 ? -27.198 0.619 9.580 1.00 19.80 318 ALA B C 1
ATOM 9533 O O . ALA B 1 315 ? -27.340 1.850 9.599 1.00 21.07 318 ALA B O 1
ATOM 9540 N N . ALA B 1 316 ? -28.139 -0.205 9.129 1.00 19.59 319 ALA B N 1
ATOM 9541 C CA . ALA B 1 316 ? -29.333 0.297 8.485 1.00 24.32 319 ALA B CA 1
ATOM 9542 C C . ALA B 1 316 ? -30.347 0.756 9.515 1.00 24.06 319 ALA B C 1
ATOM 9543 O O . ALA B 1 316 ? -31.374 1.352 9.169 1.00 24.38 319 ALA B O 1
ATOM 9550 N N . GLN B 1 317 ? -30.069 0.486 10.787 1.00 20.49 320 GLN B N 1
ATOM 9551 C CA . GLN B 1 317 ? -31.003 0.844 11.841 1.00 20.07 320 GLN B CA 1
ATOM 9552 C C . GLN B 1 317 ? -30.951 2.306 12.259 1.00 21.11 320 GLN B C 1
ATOM 9553 O O . GLN B 1 317 ? -31.969 2.829 12.748 1.00 26.13 320 GLN B O 1
ATOM 9567 N N . SER B 1 318 ? -29.798 2.965 12.082 1.00 23.17 321 SER B N 1
ATOM 9568 C CA . SER B 1 318 ? -29.684 4.390 12.395 1.00 23.93 321 SER B CA 1
ATOM 9569 C C . SER B 1 318 ? -28.370 4.967 11.877 1.00 21.93 321 SER B C 1
ATOM 9570 O O . SER B 1 318 ? -27.404 4.232 11.630 1.00 22.80 321 SER B O 1
ATOM 9578 N N . GLU B 1 319 ? -28.348 6.287 11.721 1.00 27.76 322 GLU B N 1
ATOM 9579 C CA . GLU B 1 319 ? -27.165 6.973 11.226 1.00 26.35 322 GLU B CA 1
ATOM 9580 C C . GLU B 1 319 ? -25.961 6.783 12.157 1.00 22.06 322 GLU B C 1
ATOM 9581 O O . GLU B 1 319 ? -24.839 6.614 11.689 1.00 24.73 322 GLU B O 1
ATOM 9593 N N . THR B 1 320 ? -26.192 6.821 13.464 1.00 21.23 323 THR B N 1
ATOM 9594 C CA . THR B 1 320 ? -25.118 6.631 14.422 1.00 20.04 323 THR B CA 1
ATOM 9595 C C . THR B 1 320 ? -24.572 5.208 14.324 1.00 18.75 323 THR B C 1
ATOM 9596 O O . THR B 1 320 ? -23.382 5.009 14.313 1.00 19.19 323 THR B O 1
ATOM 9607 N N . LYS B 1 321 ? -25.463 4.223 14.215 1.00 17.14 324 LYS B N 1
ATOM 9608 C CA . LYS B 1 321 ? -25.017 2.855 14.006 1.00 16.16 324 LYS B CA 1
ATOM 9609 C C . LYS B 1 321 ? -24.235 2.720 12.702 1.00 16.28 324 LYS B C 1
ATOM 9610 O O . LYS B 1 321 ? -23.211 2.060 12.663 1.00 15.42 324 LYS B O 1
ATOM 9629 N N . ALA B 1 322 ? -24.743 3.329 11.624 1.00 16.42 325 ALA B N 1
ATOM 9630 C CA . ALA B 1 322 ? -24.042 3.289 10.343 1.00 19.59 325 ALA B CA 1
ATOM 9631 C C . ALA B 1 322 ? -22.625 3.886 10.456 1.00 16.50 325 ALA B C 1
ATOM 9632 O O . ALA B 1 322 ? -21.660 3.353 9.906 1.00 17.72 325 ALA B O 1
ATOM 9639 N N . LYS B 1 323 ? -22.489 4.967 11.216 1.00 16.27 326 LYS B N 1
ATOM 9640 C CA . LYS B 1 323 ? -21.185 5.627 11.372 1.00 16.27 326 LYS B CA 1
ATOM 9641 C C . LYS B 1 323 ? -20.218 4.738 12.134 1.00 14.89 326 LYS B C 1
ATOM 9642 O O . LYS B 1 323 ? -19.046 4.637 11.768 1.00 14.50 326 LYS B O 1
ATOM 9661 N N . VAL B 1 324 ? -20.681 4.097 13.206 1.00 14.58 327 VAL B N 1
ATOM 9662 C CA . VAL B 1 324 ? -19.812 3.201 13.963 1.00 16.75 327 VAL B CA 1
ATOM 9663 C C . VAL B 1 324 ? -19.420 1.945 13.160 1.00 13.72 327 VAL B C 1
ATOM 9664 O O . VAL B 1 324 ? -18.249 1.576 13.131 1.00 13.05 327 VAL B O 1
ATOM 9677 N N . VAL B 1 325 ? -20.379 1.337 12.461 1.00 12.77 328 VAL B N 1
ATOM 9678 C CA . VAL B 1 325 ? -20.064 0.195 11.612 1.00 13.64 328 VAL B CA 1
ATOM 9679 C C . VAL B 1 325 ? -18.966 0.577 10.594 1.00 13.51 328 VAL B C 1
ATOM 9680 O O . VAL B 1 325 ? -18.045 -0.214 10.339 1.00 13.67 328 VAL B O 1
ATOM 9693 N N . GLU B 1 326 ? -19.074 1.774 10.015 1.00 14.09 329 GLU B N 1
ATOM 9694 C CA . GLU B 1 326 ? -18.091 2.188 9.008 1.00 14.39 329 GLU B CA 1
ATOM 9695 C C . GLU B 1 326 ? -16.718 2.326 9.631 1.00 14.48 329 GLU B C 1
ATOM 9696 O O . GLU B 1 326 ? -15.716 1.946 9.022 1.00 13.62 329 GLU B O 1
ATOM 9708 N N . ILE B 1 327 ? -16.655 2.817 10.870 1.00 12.91 330 ILE B N 1
ATOM 9709 C CA . ILE B 1 327 ? -15.375 2.900 11.551 1.00 13.98 330 ILE B CA 1
ATOM 9710 C C . ILE B 1 327 ? -14.770 1.508 11.749 1.00 11.19 330 ILE B C 1
ATOM 9711 O O . ILE B 1 327 ? -13.583 1.329 11.473 1.00 11.69 330 ILE B O 1
ATOM 9727 N N . PHE B 1 328 ? -15.542 0.535 12.203 1.00 12.39 331 PHE B N 1
ATOM 9728 C CA . PHE B 1 328 ? -15.035 -0.842 12.302 1.00 10.82 331 PHE B CA 1
ATOM 9729 C C . PHE B 1 328 ? -14.562 -1.403 10.951 1.00 12.25 331 PHE B C 1
ATOM 9730 O O . PHE B 1 328 ? -13.503 -2.032 10.872 1.00 12.45 331 PHE B O 1
ATOM 9747 N N . LYS B 1 329 ? -15.333 -1.171 9.894 1.00 13.09 332 LYS B N 1
ATOM 9748 C CA . LYS B 1 329 ? -14.945 -1.671 8.580 1.00 13.44 332 LYS B CA 1
ATOM 9749 C C . LYS B 1 329 ? -13.647 -1.030 8.106 1.00 14.04 332 LYS B C 1
ATOM 9750 O O . LYS B 1 329 ? -12.753 -1.707 7.599 1.00 13.98 332 LYS B O 1
ATOM 9769 N N . GLN B 1 330 ? -13.539 0.279 8.250 1.00 12.57 333 GLN B N 1
ATOM 9770 C CA . GLN B 1 330 ? -12.329 0.956 7.794 1.00 13.74 333 GLN B CA 1
ATOM 9771 C C . GLN B 1 330 ? -11.107 0.520 8.594 1.00 12.93 333 GLN B C 1
ATOM 9772 O O . GLN B 1 330 ? -9.993 0.369 8.048 1.00 13.07 333 GLN B O 1
ATOM 9786 N N . TYR B 1 331 ? -11.291 0.352 9.901 1.00 11.91 334 TYR B N 1
ATOM 9787 C CA . TYR B 1 331 ? -10.183 -0.033 10.777 1.00 11.89 334 TYR B CA 1
ATOM 9788 C C . TYR B 1 331 ? -9.684 -1.389 10.340 1.00 9.93 334 TYR B C 1
ATOM 9789 O O . TYR B 1 331 ? -8.486 -1.577 10.132 1.00 11.70 334 TYR B O 1
ATOM 9807 N N . ASN B 1 332 ? -10.579 -2.351 10.186 1.00 12.05 335 ASN B N 1
ATOM 9808 C CA . ASN B 1 332 ? -10.179 -3.710 9.814 1.00 10.71 335 ASN B CA 1
ATOM 9809 C C . ASN B 1 332 ? -9.533 -3.761 8.417 1.00 12.45 335 ASN B C 1
ATOM 9810 O O . ASN B 1 332 ? -8.547 -4.500 8.208 1.00 13.94 335 ASN B O 1
ATOM 9821 N N . ALA B 1 333 ? -10.056 -2.972 7.472 1.00 13.24 336 ALA B N 1
ATOM 9822 C CA . ALA B 1 333 ? -9.415 -2.801 6.159 1.00 13.53 336 ALA B CA 1
ATOM 9823 C C . ALA B 1 333 ? -7.987 -2.292 6.293 1.00 15.27 336 ALA B C 1
ATOM 9824 O O . ALA B 1 333 ? -7.090 -2.781 5.614 1.00 15.32 336 ALA B O 1
ATOM 9831 N N . ASP B 1 334 ? -7.777 -1.284 7.134 1.00 13.51 337 ASP B N 1
ATOM 9832 C CA . ASP B 1 334 ? -6.430 -0.721 7.298 1.00 12.28 337 ASP B CA 1
ATOM 9833 C C . ASP B 1 334 ? -5.458 -1.708 7.967 1.00 12.24 337 ASP B C 1
ATOM 9834 O O . ASP B 1 334 ? -4.268 -1.666 7.695 1.00 13.99 337 ASP B O 1
ATOM 9860 N N . ARG B 1 336 ? -5.374 -4.943 7.381 1.00 13.22 339 ARG B N 1
ATOM 9861 C CA . ARG B 1 336 ? -4.911 -5.804 6.302 1.00 15.86 339 ARG B CA 1
ATOM 9862 C C . ARG B 1 336 ? -3.842 -5.092 5.474 1.00 16.79 339 ARG B C 1
ATOM 9863 O O . ARG B 1 336 ? -2.835 -5.704 5.106 1.00 18.30 339 ARG B O 1
ATOM 9884 N N . LYS B 1 337 ? -4.024 -3.798 5.235 1.00 13.01 340 LYS B N 1
ATOM 9885 C CA . LYS B 1 337 ? -3.032 -3.016 4.487 1.00 16.84 340 LYS B CA 1
ATOM 9886 C C . LYS B 1 337 ? -1.755 -2.822 5.277 1.00 15.65 340 LYS B C 1
ATOM 9887 O O . LYS B 1 337 ? -0.661 -2.784 4.693 1.00 16.54 340 LYS B O 1
ATOM 9906 N N . ALA B 1 338 ? -1.868 -2.718 6.597 1.00 14.74 341 ALA B N 1
ATOM 9907 C CA . ALA B 1 338 ? -0.689 -2.511 7.451 1.00 13.59 341 ALA B CA 1
ATOM 9908 C C . ALA B 1 338 ? 0.194 -3.741 7.492 1.00 15.02 341 ALA B C 1
ATOM 9909 O O . ALA B 1 338 ? 1.432 -3.642 7.486 1.00 18.13 341 ALA B O 1
ATOM 9916 N N . GLY B 1 339 ? -0.430 -4.908 7.490 1.00 12.32 342 GLY B N 1
ATOM 9917 C CA . GLY B 1 339 ? 0.286 -6.169 7.540 1.00 15.12 342 GLY B CA 1
ATOM 9918 C C . GLY B 1 339 ? 0.791 -6.576 8.920 1.00 12.34 342 GLY B C 1
ATOM 9919 O O . GLY B 1 339 ? 0.137 -6.357 9.948 1.00 12.45 342 GLY B O 1
ATOM 9923 N N . ARG B 1 340 ? 1.973 -7.188 8.991 1.00 12.97 343 ARG B N 1
ATOM 9924 C CA . ARG B 1 340 ? 2.422 -7.771 10.247 1.00 14.68 343 ARG B CA 1
ATOM 9925 C C . ARG B 1 340 ? 2.771 -6.707 11.301 1.00 16.00 343 ARG B C 1
ATOM 9926 O O . ARG B 1 340 ? 3.329 -5.661 10.966 1.00 15.41 343 ARG B O 1
ATOM 9947 N N . PRO B 1 341 ? 2.505 -6.977 12.592 1.00 13.75 344 PRO B N 1
ATOM 9948 C CA . PRO B 1 341 ? 1.912 -8.181 13.192 1.00 13.35 344 PRO B CA 1
ATOM 9949 C C . PRO B 1 341 ? 0.395 -8.088 13.385 1.00 12.74 344 PRO B C 1
ATOM 9950 O O . PRO B 1 341 ? -0.173 -8.883 14.120 1.00 13.24 344 PRO B O 1
ATOM 9961 N N . TYR B 1 342 ? -0.234 -7.135 12.712 1.00 11.92 345 TYR B N 1
ATOM 9962 C CA . TYR B 1 342 ? -1.670 -6.948 12.784 1.00 11.40 345 TYR B CA 1
ATOM 9963 C C . TYR B 1 342 ? -2.404 -8.025 12.006 1.00 13.87 345 TYR B C 1
ATOM 9964 O O . TYR B 1 342 ? -3.424 -8.549 12.472 1.00 12.30 345 TYR B O 1
ATOM 9982 N N . ARG B 1 343 ? -1.920 -8.324 10.799 1.00 13.47 346 ARG B N 1
ATOM 9983 C CA . ARG B 1 343 ? -2.512 -9.343 9.934 1.00 14.40 346 ARG B CA 1
ATOM 9984 C C . ARG B 1 343 ? -1.424 -10.113 9.211 1.00 13.58 346 ARG B C 1
ATOM 9985 O O . ARG B 1 343 ? -0.371 -9.560 8.859 1.00 16.43 346 ARG B O 1
ATOM 10006 N N . TYR B 1 344 ? -1.669 -11.398 8.989 1.00 18.10 347 TYR B N 1
ATOM 10007 C CA . TYR B 1 344 ? -0.742 -12.254 8.257 1.00 17.00 347 TYR B CA 1
ATOM 10008 C C . TYR B 1 344 ? -1.356 -12.852 6.985 1.00 24.23 347 TYR B C 1
ATOM 10009 O O . TYR B 1 344 ? -2.458 -13.400 7.039 1.00 27.36 347 TYR B O 1
#

B-factor: mean 23.24, std 9.27, range [6.31, 62.82]

Sequence (617 aa):
TIKWRQTYAGAALAEHVAKPAIDLFNRIAGDRQIELYSADQLVPTGELFRAQRGTIDAVQSDDDSASPTEVTVFGGYFPFGCRYSLDVPVLFNQYGLKEIWEEEYAKVGVKHVSAGAWDPCHFATKEPIRRSLKDLEGKRVFTFPTAGRFLSRFGVVPVTLPWEDIEVALQTGELDGIAWSGITEDYTVGWANVTNYFLTNNISGAWIGHFFVNERWEELPEDLRLLFEVVCCEQSHYHRQYWYWGGEARLRVHGDKLELTSIPDAEWDQQVETAAQEFWDEIAAQSETKAKVVEIFKQYNADRKAGRPYRYIKWRQTYAGAALAEHVAKPAIDLFNRIAGDRQIELYSADQLVPTGELFRAQRGTIDAVQSDDDSASPTEVTVFGGYFPFGCRYSLDVPVLFNQYGLKEIWEEEYAKVGVKHVSAGAWDPCHFATKEPIRSLKDLEGKRVFTFPTAGRFLSRFGVVPVTLPWEDIEVALQTGELDGIAWSGITEDYTVGWANVTNYFLTNNISGAWIGHFFVNERWEELPEDLRLLFEVCCEQSHYHRQYWYWGGEARLRVHGDKLELTSIPDAEWDQVETAAQEFWDEIAAQSETKAKVVEIFKQYNADRKAGRPYRY

Nearest PDB structures (foldseek):
  4xf5-assembly1_A  TM=1.003E+00  e=5.861E-65  Chromohalobacter israelensis DSM 3043
  2pfy-assembly4_D  TM=8.364E-01  e=6.188E-17  Bordetella pertussis Tohama I
  2pfz-assembly1_A  TM=8.598E-01  e=2.990E-16  Bordetella pertussis Tohama I
  6wgm-assembly1_A  TM=8.277E-01  e=4.950E-16  uncultured bacterium
  4ovr-assembly2_B  TM=8.016E-01  e=4.950E-16  Xanthobacter autotrophicus Py2

CATH classification: 3.40.190.170

Solvent-accessible surface area: 23156 Å² total

Foldseek 3Di:
DDEFEEEQAAPLPCVQQPVVLQVVLCVVCPPVHYYYYYACDPHHLVCVQVVLVVVGFKYKWWLQSDDPFLCSLVFFFQFALDQAFVVWVCCCVPVPVVVRVQVRVVVSQKGFLDKGWAFFWWKFFQDDDAALLVQAPFEEAATDNVQVLNVVSRHHHDDDTPVCVQVCLQVVVGRTYRHHADLCCVRVVVLVSTAAIEPDTRHGTGMITMMGGVSQVPDDPVSNVSSSVSSVVSRVSNNVSRVVRRVCCVVDNDSYHYYYYDPVRCVVSVVSSVVSLVVSLVPDVSSVVVSVSSVVVVVVVVVDPPRHD/DEAEEELAAPLCCVQQPVVLQVVLCVVCPPVHYYYYYACGPHHLVCVQVVLVVVHFKYWWWLFSDPPFLCNLVFFFLFALDQAFVVWQCCCVPVPPVVVVQVGVVVSQKGFLDKGWAAFWWKFFADDDAALLVQAPAEEAATDNVQVLSVVSNHHHDHDGPVCVQCCQQDPPHGTYRHHADLCCVSVVVLVRTAAIEPDTRHGTGMITMMGGVVQVPDDPVSNVSSSVSVVVSRVSNSVSRVVRRVCCQVPPDRYDYYYYDPVRCVVSVVSSVVVLVVSLVVDVSSVVVSVSSVVVLVVVVVDPPRHD